Protein AF-0000000075854779 (afdb_homodimer)

Solvent-accessible surface area (backbone atoms only — not comparable to full-atom values): 38255 Å² total; per-residue (Å²): 133,78,77,71,63,80,52,50,68,35,68,36,58,84,38,52,42,78,74,41,84,72,46,73,57,97,59,25,36,33,28,36,27,34,30,64,77,59,71,46,63,29,23,34,42,30,49,36,86,87,68,53,49,60,60,48,54,48,51,42,52,49,51,38,55,72,46,57,48,91,28,27,49,49,69,59,33,38,30,40,60,80,89,76,53,60,45,28,40,30,24,62,53,48,76,43,40,19,49,42,55,44,21,60,75,62,70,26,40,62,52,66,36,42,38,32,43,44,52,25,37,50,27,38,33,51,28,44,29,46,77,71,74,43,70,48,77,50,57,40,46,75,31,30,28,14,31,84,81,64,48,45,22,42,48,72,58,36,67,63,63,60,55,56,69,74,52,68,67,82,66,76,77,58,65,83,44,92,64,53,73,69,30,56,41,44,63,68,73,42,89,85,53,72,90,53,70,48,44,44,35,18,8,44,19,50,36,50,51,26,46,69,59,35,48,68,63,63,71,94,58,49,63,71,57,48,62,58,38,36,62,74,65,56,68,71,77,82,73,81,80,57,99,49,90,55,48,69,61,50,51,52,49,26,54,43,21,54,47,77,52,55,89,71,32,63,55,47,60,59,49,29,56,56,29,44,55,46,25,62,76,28,50,85,42,27,50,55,34,47,37,51,51,51,52,53,54,51,54,46,53,66,57,48,72,70,60,80,80,76,78,77,79,70,83,73,73,66,87,70,86,70,77,72,83,78,78,74,83,80,89,85,70,88,72,84,75,93,126,134,78,78,70,64,80,54,49,68,35,69,36,58,84,37,51,42,79,74,39,83,72,47,76,56,97,58,26,36,33,29,36,27,34,30,63,78,59,71,46,63,30,23,34,42,30,49,36,86,87,69,51,50,61,60,49,53,47,50,42,52,48,50,37,56,73,47,57,48,92,29,28,49,48,69,59,34,39,30,37,60,80,90,77,51,60,46,29,40,30,24,62,53,48,76,42,40,18,50,42,57,45,22,59,74,61,72,27,39,64,51,64,36,43,37,31,43,44,52,23,38,51,27,37,33,51,25,46,29,46,74,72,74,44,71,49,76,49,57,40,44,75,31,31,27,13,30,85,80,63,50,45,23,42,48,73,60,36,66,62,64,60,54,56,71,74,52,68,67,82,66,76,77,56,65,82,45,92,61,54,74,70,30,55,41,43,62,67,73,42,89,86,54,72,90,54,71,48,45,44,35,18,7,44,19,50,36,49,51,27,45,69,58,35,48,70,63,62,72,92,59,50,64,73,57,47,64,59,37,35,63,74,62,58,70,72,77,83,72,80,81,57,99,49,89,57,49,68,61,49,51,53,50,26,54,42,22,53,46,77,53,55,89,72,30,63,54,44,58,58,50,28,54,56,28,44,55,46,24,63,76,27,48,83,43,28,50,56,35,48,36,52,51,51,52,52,54,51,53,47,54,66,57,48,70,72,60,81,82,78,77,77,76,67,82,73,73,65,87,69,89,62,81,70,83,79,76,72,81,81,84,80,76,83,78,82,82,86,127

InterPro domains:
  IPR000719 Protein kinase domain [PS50011] (16-279)
  IPR000719 Protein kinase domain [SM00220] (16-279)
  IPR001245 Serine-threonine/tyrosine-protein kinase, catalytic domain [PF07714] (20-272)
  IPR001245 Serine-threonine/tyrosine-protein kinase, catalytic domain [PR00109] (91-104)
  IPR001245 Serine-threonine/tyrosine-protein kinase, catalytic domain [PR00109] (128-146)
  IPR001245 Serine-threonine/tyrosine-protein kinase, catalytic domain [PR00109] (199-221)
  IPR001245 Serine-threonine/tyrosine-protein kinase, catalytic domain [PR00109] (246-268)
  IPR008271 Serine/threonine-protein kinase, active site [PS00108] (134-146)
  IPR011009 Protein kinase-like domain superfamily [SSF56112] (15-300)
  IPR017441 Protein kinase, ATP binding site [PS00107] (22-45)
  IPR051681 Serine/Threonine Kinases and Pseudokinases [PTHR44329] (16-281)

Foldseek 3Di:
DPPVPVLPQCLQVVFWADWDWDDAFPFFTKIWTAGRVVRDIKIKTFGDPPQDDLVLQVVQQVLQCLLPDPAAWAWRHFHDDPDDGGGITITHDAPQAWQLVLLVLVVKAFDQLLLLQQLLSVLVSLQSSVVSVAAQLQDARNQWGQHPLGHTHGHDRPSPVVNVVPCPPPPCCPCVVVLRLLLFALQVLDPPDDDDSLRRLSSSLQRSVCNHTSDRFPPPDGNVVSNVVRLVPDDGDDDPPDPDPLVVLSNVLSCLSRDRDSVSHDRSVVSNVSSVVSNVVSVVCSVVRSVVSSVSSVVVVVVCVVDDPPPPCPPCPPPDPPPDPPPPPPDDDPPDDPD/DPPVPVLPQCCQVVFWADWDWDDAFPFFTKIWTAGRVVRDIKIKTFGDPPQDDLVLQVVQQVLQCLLPDPAAWAWSHFHDDPDDGGGITITHDAPQAWQLVLLVLVVKAFPQLLLLQQLLSVLVSLQSSVVSVAAQLQDARNQWGQHPLGHTHGHDSPSPVVVVVPCPPPPCCPCCVVLRLLLFALQVLDPPDDDDSLRRLSSSLQRSVCNHTSDRFPPPDGNVRSNVVRLVPDDGDDDPPDPDPLVVLSNVLSCLSRDRDSVSHDRSVVSNVSSVVSNVVSVVCSVVRSVVSSVSSVVVVVVCVVDDPPPPCPPCPPPPPPDDPPVPDDDDPPDDDDD

Radius of gyration: 28.78 Å; Cα contacts (8 Å, |Δi|>4): 1034; chains: 2; bounding box: 97×85×92 Å

Structure (mmCIF, N/CA/C/O backbone):
data_AF-0000000075854779-model_v1
#
loop_
_entity.id
_entity.type
_entity.pdbx_description
1 polymer 'Receptor-interacting serine/threonine-protein kinase 3-like isoform X1'
#
loop_
_atom_site.group_PDB
_atom_site.id
_atom_site.type_symbol
_atom_site.label_atom_id
_atom_site.label_alt_id
_atom_site.label_comp_id
_atom_site.label_asym_id
_atom_site.label_entity_id
_atom_site.label_seq_id
_atom_site.pdbx_PDB_ins_code
_atom_site.Cartn_x
_atom_site.Cartn_y
_atom_site.Cartn_z
_atom_site.occupancy
_atom_site.B_iso_or_equiv
_atom_site.auth_seq_id
_atom_site.auth_comp_id
_atom_site.auth_asym_id
_atom_site.auth_atom_id
_atom_site.pdbx_PDB_model_num
ATOM 1 N N . MET A 1 1 ? 5.988 10.336 -31.109 1 18.17 1 MET A N 1
ATOM 2 C CA . MET A 1 1 ? 5.836 11.289 -30.016 1 18.17 1 MET A CA 1
ATOM 3 C C . MET A 1 1 ? 5.746 10.578 -28.672 1 18.17 1 MET A C 1
ATOM 5 O O . MET A 1 1 ? 4.82 9.797 -28.438 1 18.17 1 MET A O 1
ATOM 9 N N . ALA A 1 2 ? 6.906 10.211 -28.078 1 23.17 2 ALA A N 1
ATOM 10 C CA . ALA A 1 2 ? 7.27 9.367 -26.938 1 23.17 2 ALA A CA 1
ATOM 11 C C . ALA A 1 2 ? 6.488 9.766 -25.688 1 23.17 2 ALA A C 1
ATOM 13 O O . ALA A 1 2 ? 6.531 10.922 -25.266 1 23.17 2 ALA A O 1
ATOM 14 N N . LEU A 1 3 ? 5.32 9.375 -25.562 1 27.97 3 LEU A N 1
ATOM 15 C CA . LEU A 1 3 ? 4.566 9.586 -24.344 1 27.97 3 LEU A CA 1
ATOM 16 C C . LEU A 1 3 ? 5.488 9.523 -23.125 1 27.97 3 LEU A C 1
ATOM 18 O O . LEU A 1 3 ? 6.109 8.492 -22.859 1 27.97 3 LEU A O 1
ATOM 22 N N . THR A 1 4 ? 6.289 10.477 -22.891 1 30.39 4 THR A N 1
ATOM 23 C CA . THR A 1 4 ? 7.238 10.617 -21.797 1 30.39 4 THR A CA 1
ATOM 24 C C . THR A 1 4 ? 6.566 10.336 -20.453 1 30.39 4 THR A C 1
ATOM 26 O O . THR A 1 4 ? 5.715 11.102 -20.016 1 30.39 4 THR A O 1
ATOM 29 N N . SER A 1 5 ? 6.059 9.195 -20.266 1 37.09 5 SER A N 1
ATOM 30 C CA . SER A 1 5 ? 5.613 8.773 -18.938 1 37.09 5 SER A CA 1
ATOM 31 C C . SER A 1 5 ? 6.445 9.438 -17.844 1 37.09 5 SER A C 1
ATOM 33 O O . SER A 1 5 ? 7.676 9.445 -17.906 1 37.09 5 SER A O 1
ATOM 35 N N . ASN A 1 6 ? 5.953 10.531 -17.375 1 41.91 6 ASN A N 1
ATOM 36 C CA . ASN A 1 6 ? 6.551 11.344 -16.328 1 41.91 6 ASN A CA 1
ATOM 37 C C . ASN A 1 6 ? 7.281 10.484 -15.297 1 41.91 6 ASN A C 1
ATOM 39 O O . ASN A 1 6 ? 7.453 10.898 -14.148 1 41.91 6 ASN A O 1
ATOM 43 N N . LYS A 1 7 ? 7.297 9.242 -15.609 1 45.75 7 LYS A N 1
ATOM 44 C CA . LYS A 1 7 ? 8.07 8.414 -14.695 1 45.75 7 LYS A CA 1
ATOM 45 C C . LYS A 1 7 ? 9.492 8.945 -14.539 1 45.75 7 LYS A C 1
ATOM 47 O O . LYS A 1 7 ? 10.172 9.219 -15.531 1 45.75 7 LYS A O 1
ATOM 52 N N . THR A 1 8 ? 9.688 9.609 -13.477 1 47.09 8 THR A N 1
ATOM 53 C CA . THR A 1 8 ? 10.992 10.117 -13.055 1 47.09 8 THR A CA 1
ATOM 54 C C . THR A 1 8 ? 12.109 9.172 -13.484 1 47.09 8 THR A C 1
ATOM 56 O O . THR A 1 8 ? 12.094 7.988 -13.148 1 47.09 8 THR A O 1
ATOM 59 N N . GLU A 1 9 ? 12.547 9.336 -14.766 1 50.09 9 GLU A N 1
ATOM 60 C CA . GLU A 1 9 ? 13.82 8.734 -15.117 1 50.09 9 GLU A CA 1
ATOM 61 C C . GLU A 1 9 ? 14.828 8.859 -13.977 1 50.09 9 GLU A C 1
ATOM 63 O O . GLU A 1 9 ? 15.32 9.953 -13.695 1 50.09 9 GLU A O 1
ATOM 68 N N . LEU A 1 10 ? 14.484 8.227 -12.93 1 50.88 10 LEU A N 1
ATOM 69 C CA . LEU A 1 10 ? 15.539 8.234 -11.922 1 50.88 10 LEU A CA 1
ATOM 70 C C . LEU A 1 10 ? 16.891 7.922 -12.539 1 50.88 10 LEU A C 1
ATOM 72 O O . LEU A 1 10 ? 17.062 6.879 -13.18 1 50.88 10 LEU A O 1
ATOM 76 N N . SER A 1 11 ? 17.5 8.828 -13.25 1 50 11 SER A N 1
ATOM 77 C CA . SER A 1 11 ? 18.938 8.578 -13.305 1 50 11 SER A CA 1
ATOM 78 C C . SER A 1 11 ? 19.5 8.258 -11.922 1 50 11 SER A C 1
ATOM 80 O O . SER A 1 11 ? 19.844 9.156 -11.164 1 50 11 SER A O 1
ATOM 82 N N . ALA A 1 12 ? 18.875 7.305 -11.227 1 52 12 ALA A N 1
ATOM 83 C CA . ALA A 1 12 ? 18.984 6.863 -9.836 1 52 12 ALA A CA 1
ATOM 84 C C . ALA A 1 12 ? 20.438 6.668 -9.43 1 52 12 ALA A C 1
ATOM 86 O O . ALA A 1 12 ? 20.766 6.629 -8.242 1 52 12 ALA A O 1
ATOM 87 N N . ASP A 1 13 ? 21.391 6.645 -10.438 1 56.47 13 ASP A N 1
ATOM 88 C CA . ASP A 1 13 ? 22.703 6.215 -9.945 1 56.47 13 ASP A CA 1
ATOM 89 C C . ASP A 1 13 ? 23.203 7.145 -8.852 1 56.47 13 ASP A C 1
ATOM 91 O O . ASP A 1 13 ? 23.766 6.684 -7.848 1 56.47 13 ASP A O 1
ATOM 95 N N . ASP A 1 14 ? 22.812 8.281 -9.117 1 65.94 14 ASP A N 1
ATOM 96 C CA . ASP A 1 14 ? 23.531 9.211 -8.242 1 65.94 14 ASP A CA 1
ATOM 97 C C . ASP A 1 14 ? 22.859 9.297 -6.871 1 65.94 14 ASP A C 1
ATOM 99 O O . ASP A 1 14 ? 23.469 9.766 -5.91 1 65.94 14 ASP A O 1
ATOM 103 N N . PHE A 1 15 ? 21.766 8.539 -6.77 1 84.12 15 PHE A N 1
ATOM 104 C CA . PHE A 1 15 ? 21.141 8.797 -5.48 1 84.12 15 PHE A CA 1
ATOM 105 C C . PHE A 1 15 ? 20.906 7.492 -4.723 1 84.12 15 PHE A C 1
ATOM 107 O O . PHE A 1 15 ? 20.25 7.488 -3.68 1 84.12 15 PHE A O 1
ATOM 114 N N . LEU A 1 16 ? 21.5 6.48 -5.316 1 88.25 16 LEU A N 1
ATOM 115 C CA . LEU A 1 16 ? 21.312 5.195 -4.645 1 88.25 16 LEU A CA 1
ATOM 116 C C . LEU A 1 16 ? 22.547 4.812 -3.85 1 88.25 16 LEU A C 1
ATOM 118 O O . LEU A 1 16 ? 23.672 5.008 -4.316 1 88.25 16 LEU A O 1
ATOM 122 N N . GLU A 1 17 ? 22.344 4.34 -2.668 1 91 17 GLU A N 1
ATOM 123 C CA . GLU A 1 17 ? 23.438 3.893 -1.811 1 91 17 GLU A CA 1
ATOM 124 C C . GLU A 1 17 ? 23.047 2.643 -1.025 1 91 17 GLU A C 1
ATOM 126 O O . GLU A 1 17 ? 21.906 2.178 -1.112 1 91 17 GLU A O 1
ATOM 131 N N . LYS A 1 18 ? 24.078 1.95 -0.397 1 91.25 18 LYS A N 1
ATOM 132 C CA . LYS A 1 18 ? 23.891 0.8 0.482 1 91.25 18 LYS A CA 1
ATOM 133 C C . LYS A 1 18 ? 23.188 -0.346 -0.25 1 91.25 18 LYS A C 1
ATOM 135 O O . LYS A 1 18 ? 22.188 -0.875 0.225 1 91.25 18 LYS A O 1
ATOM 140 N N . TRP A 1 19 ? 23.797 -0.753 -1.218 1 91 19 TRP A N 1
ATOM 141 C CA . TRP A 1 19 ? 23.25 -1.82 -2.043 1 91 19 TRP A CA 1
ATOM 142 C C . TRP A 1 19 ? 23.406 -3.174 -1.358 1 91 19 TRP A C 1
ATOM 144 O O . TRP A 1 19 ? 24.453 -3.475 -0.791 1 91 19 TRP A O 1
ATOM 154 N N . ASP A 1 20 ? 22.312 -3.941 -1.354 1 94.12 20 ASP A N 1
ATOM 155 C CA . ASP A 1 20 ? 22.312 -5.312 -0.851 1 94.12 20 ASP A CA 1
ATOM 156 C C . ASP A 1 20 ? 21.656 -6.262 -1.847 1 94.12 20 ASP A C 1
ATOM 158 O O . ASP A 1 20 ? 20.547 -5.992 -2.338 1 94.12 20 ASP A O 1
ATOM 162 N N . LEU A 1 21 ? 22.312 -7.352 -2.137 1 91.88 21 LEU A N 1
ATOM 163 C CA . LEU A 1 21 ? 21.75 -8.344 -3.049 1 91.88 21 LEU A CA 1
ATOM 164 C C . LEU A 1 21 ? 20.625 -9.125 -2.373 1 91.88 21 LEU A C 1
ATOM 166 O O . LEU A 1 21 ? 20.828 -9.711 -1.305 1 91.88 21 LEU A O 1
ATOM 170 N N . LEU A 1 22 ? 19.453 -9.07 -2.922 1 89.88 22 LEU A N 1
ATOM 171 C CA . LEU A 1 22 ? 18.312 -9.789 -2.377 1 89.88 22 LEU A CA 1
ATOM 172 C C . LEU A 1 22 ? 18.203 -11.18 -2.984 1 89.88 22 LEU A C 1
ATOM 174 O O . LEU A 1 22 ? 17.812 -12.133 -2.301 1 89.88 22 LEU A O 1
ATOM 178 N N . GLY A 1 23 ? 18.391 -11.258 -4.242 1 84.12 23 GLY A N 1
ATOM 179 C CA . GLY A 1 23 ? 18.297 -12.539 -4.922 1 84.12 23 GLY A CA 1
ATOM 180 C C . GLY A 1 23 ? 18.703 -12.469 -6.383 1 84.12 23 GLY A C 1
ATOM 181 O O . GLY A 1 23 ? 18.906 -11.375 -6.926 1 84.12 23 GLY A O 1
ATOM 182 N N . SER A 1 24 ? 18.938 -13.648 -6.871 1 78.88 24 SER A N 1
ATOM 183 C CA . SER A 1 24 ? 19.328 -13.789 -8.273 1 78.88 24 SER A CA 1
ATOM 184 C C . SER A 1 24 ? 18.5 -14.875 -8.961 1 78.88 24 SER A C 1
ATOM 186 O O . SER A 1 24 ? 18.141 -15.875 -8.344 1 78.88 24 SER A O 1
ATOM 188 N N . GLY A 1 25 ? 18.062 -14.516 -10.102 1 68.19 25 GLY A N 1
ATOM 189 C CA . GLY A 1 25 ? 17.391 -15.523 -10.906 1 68.19 25 GLY A CA 1
ATOM 190 C C . GLY A 1 25 ? 17.875 -15.578 -12.336 1 68.19 25 GLY A C 1
ATOM 191 O O . GLY A 1 25 ? 18.922 -15.016 -12.664 1 68.19 25 GLY A O 1
ATOM 192 N N . GLY A 1 26 ? 17.188 -16.328 -13.148 1 63.19 26 GLY A N 1
ATOM 193 C CA . GLY A 1 26 ? 17.578 -16.531 -14.539 1 63.19 26 GLY A CA 1
ATOM 194 C C . GLY A 1 26 ? 17.656 -15.242 -15.328 1 63.19 26 GLY A C 1
ATOM 195 O O . GLY A 1 26 ? 18.469 -15.133 -16.25 1 63.19 26 GLY A O 1
ATOM 196 N N . PHE A 1 27 ? 16.922 -14.266 -14.891 1 67.94 27 PHE A N 1
ATOM 197 C CA . PHE A 1 27 ? 16.828 -13.07 -15.719 1 67.94 27 PHE A CA 1
ATOM 198 C C . PHE A 1 27 ? 17.734 -11.961 -15.164 1 67.94 27 PHE A C 1
ATOM 200 O O . PHE A 1 27 ? 18.094 -11.039 -15.891 1 67.94 27 PHE A O 1
ATOM 207 N N . GLY A 1 28 ? 17.922 -12.062 -13.906 1 77.75 28 GLY A N 1
ATOM 208 C CA . GLY A 1 28 ? 18.734 -11.008 -13.328 1 77.75 28 GLY A CA 1
ATOM 209 C C . GLY A 1 28 ? 18.781 -11.062 -11.812 1 77.75 28 GLY A C 1
ATOM 210 O O . GLY A 1 28 ? 18.547 -12.109 -11.211 1 77.75 28 GLY A O 1
ATOM 211 N N . CYS A 1 29 ? 19.297 -9.938 -11.391 1 86.06 29 CYS A N 1
ATOM 212 C CA . CYS A 1 29 ? 19.469 -9.812 -9.945 1 86.06 29 CYS A CA 1
ATOM 213 C C . CYS A 1 29 ? 18.578 -8.695 -9.398 1 86.06 29 CYS A C 1
ATOM 215 O O . CYS A 1 29 ? 18.297 -7.719 -10.094 1 86.06 29 CYS A O 1
ATOM 217 N N . VAL A 1 30 ? 18.141 -8.938 -8.234 1 90.81 30 VAL A N 1
ATOM 218 C CA . VAL A 1 30 ? 17.391 -7.898 -7.543 1 90.81 30 VAL A CA 1
ATOM 219 C C . VAL A 1 30 ? 18.172 -7.387 -6.34 1 90.81 30 VAL A C 1
ATOM 221 O O . VAL A 1 30 ? 18.703 -8.18 -5.551 1 90.81 30 VAL A O 1
ATOM 224 N N . TYR A 1 31 ? 18.281 -6.066 -6.242 1 92.94 31 TYR A N 1
ATOM 225 C CA . TYR A 1 31 ? 19.016 -5.41 -5.16 1 92.94 31 TYR A CA 1
ATOM 226 C C . TYR A 1 31 ? 18.078 -4.547 -4.324 1 92.94 31 TYR A C 1
ATOM 228 O O . TYR A 1 31 ? 17.109 -3.988 -4.84 1 92.94 31 TYR A O 1
ATOM 236 N N . LYS A 1 32 ? 18.375 -4.5 -3.076 1 96.06 32 LYS A N 1
ATOM 237 C CA . LYS A 1 32 ? 17.859 -3.432 -2.225 1 96.06 32 LYS A CA 1
ATOM 238 C C . LYS A 1 32 ? 18.828 -2.248 -2.186 1 96.06 32 LYS A C 1
ATOM 240 O O . LYS A 1 32 ? 20.031 -2.432 -2.082 1 96.06 32 LYS A O 1
ATOM 245 N N . ALA A 1 33 ? 18.344 -1.078 -2.344 1 94.44 33 ALA A N 1
ATOM 246 C CA . ALA A 1 33 ? 19.172 0.119 -2.238 1 94.44 33 ALA A CA 1
ATOM 247 C C . ALA A 1 33 ? 18.422 1.254 -1.556 1 94.44 33 ALA A C 1
ATOM 249 O O . ALA A 1 33 ? 17.188 1.306 -1.607 1 94.44 33 ALA A O 1
ATOM 250 N N . ARG A 1 34 ? 19.188 2.104 -0.904 1 94.44 34 ARG A N 1
ATOM 251 C CA . ARG A 1 34 ? 18.625 3.305 -0.291 1 94.44 34 ARG A CA 1
ATOM 252 C C . ARG A 1 34 ? 18.609 4.469 -1.278 1 94.44 34 ARG A C 1
ATOM 254 O O . ARG A 1 34 ? 19.641 4.785 -1.883 1 94.44 34 ARG A O 1
ATOM 261 N N . HIS A 1 35 ? 17.453 4.992 -1.507 1 91.75 35 HIS A N 1
ATOM 262 C CA . HIS A 1 35 ? 17.391 6.234 -2.271 1 91.75 35 HIS A CA 1
ATOM 263 C C . HIS A 1 35 ? 17.641 7.441 -1.375 1 91.75 35 HIS A C 1
ATOM 265 O O . HIS A 1 35 ? 16.766 7.844 -0.608 1 91.75 35 HIS A O 1
ATOM 271 N N . LYS A 1 36 ? 18.641 8.109 -1.54 1 91.31 36 LYS A N 1
ATOM 272 C CA . LYS A 1 36 ? 19.109 9.148 -0.622 1 91.31 36 LYS A CA 1
ATOM 273 C C . LYS A 1 36 ? 18.125 10.32 -0.573 1 91.31 36 LYS A C 1
ATOM 275 O O . LYS A 1 36 ? 17.875 10.875 0.496 1 91.31 36 LYS A O 1
ATOM 280 N N . LEU A 1 37 ? 17.609 10.664 -1.642 1 90.5 37 LEU A N 1
ATOM 281 C CA . LEU A 1 37 ? 16.719 11.82 -1.688 1 90.5 37 LEU A CA 1
ATOM 282 C C . LEU A 1 37 ? 15.328 11.461 -1.174 1 90.5 37 LEU A C 1
ATOM 284 O O . LEU A 1 37 ? 14.711 12.234 -0.439 1 90.5 37 LEU A O 1
ATOM 288 N N . TRP A 1 38 ? 14.891 10.258 -1.529 1 90.25 38 TRP A N 1
ATOM 289 C CA . TRP A 1 38 ? 13.547 9.852 -1.128 1 90.25 38 TRP A CA 1
ATOM 290 C C . TRP A 1 38 ? 13.531 9.391 0.325 1 90.25 38 TRP A C 1
ATOM 292 O O . TRP A 1 38 ? 12.469 9.344 0.955 1 90.25 38 TRP A O 1
ATOM 302 N N . SER A 1 39 ? 14.609 8.961 0.846 1 92.44 39 SER A N 1
ATOM 303 C CA . SER A 1 39 ? 14.805 8.578 2.242 1 92.44 39 SER A CA 1
ATOM 304 C C . SER A 1 39 ? 14.125 7.25 2.553 1 92.44 39 SER A C 1
ATOM 306 O O . SER A 1 39 ? 13.68 7.023 3.678 1 92.44 39 SER A O 1
ATOM 308 N N . PHE A 1 40 ? 13.945 6.457 1.533 1 91.75 40 PHE A N 1
ATOM 309 C CA . PHE A 1 40 ? 13.461 5.105 1.787 1 91.75 40 PHE A CA 1
ATOM 310 C C . PHE A 1 40 ? 14.109 4.109 0.831 1 91.75 40 PHE A C 1
ATOM 312 O O . PHE A 1 40 ? 14.742 4.504 -0.149 1 91.75 40 PHE A O 1
ATOM 319 N N . ASP A 1 41 ? 13.992 2.887 1.148 1 93.69 41 ASP A N 1
ATOM 320 C CA . ASP A 1 41 ? 14.617 1.812 0.384 1 93.69 41 ASP A CA 1
ATOM 321 C C . ASP A 1 41 ? 13.797 1.476 -0.86 1 93.69 41 ASP A C 1
ATOM 323 O O . ASP A 1 41 ? 12.562 1.563 -0.844 1 93.69 41 ASP A O 1
ATOM 327 N N . VAL A 1 42 ? 14.477 1.104 -1.894 1 94 42 VAL A N 1
ATOM 328 C CA . VAL A 1 42 ? 13.875 0.648 -3.141 1 94 42 VAL A CA 1
ATOM 329 C C . VAL A 1 42 ? 14.492 -0.685 -3.557 1 94 42 VAL A C 1
ATOM 331 O O . VAL A 1 42 ? 15.523 -1.096 -3.014 1 94 42 VAL A O 1
ATOM 334 N N . ALA A 1 43 ? 13.805 -1.406 -4.406 1 94.31 43 ALA A N 1
ATOM 335 C CA . ALA A 1 43 ? 14.336 -2.605 -5.047 1 94.31 43 ALA A CA 1
ATOM 336 C C . ALA A 1 43 ? 14.727 -2.326 -6.496 1 94.31 43 ALA A C 1
ATOM 338 O O . ALA A 1 43 ? 14.008 -1.623 -7.211 1 94.31 43 ALA A O 1
ATOM 339 N N . ILE A 1 44 ? 15.828 -2.873 -6.906 1 91.38 44 ILE A N 1
ATOM 340 C CA . ILE A 1 44 ? 16.297 -2.701 -8.273 1 91.38 44 ILE A CA 1
ATOM 341 C C . ILE A 1 44 ? 16.484 -4.066 -8.93 1 91.38 44 ILE A C 1
ATOM 343 O O . ILE A 1 44 ? 17.297 -4.879 -8.477 1 91.38 44 ILE A O 1
ATOM 347 N N . LYS A 1 45 ? 15.711 -4.32 -9.875 1 88.44 45 LYS A N 1
ATOM 348 C CA . LYS A 1 45 ? 15.898 -5.496 -10.719 1 88.44 45 LYS A CA 1
ATOM 349 C C . LYS A 1 45 ? 16.828 -5.191 -11.891 1 88.44 45 LYS A C 1
ATOM 351 O O . LYS A 1 45 ? 16.5 -4.367 -12.75 1 88.44 45 LYS A O 1
ATOM 356 N N . ARG A 1 46 ? 17.891 -5.816 -11.852 1 84.31 46 ARG A N 1
ATOM 357 C CA . ARG A 1 46 ? 18.891 -5.633 -12.898 1 84.31 46 ARG A CA 1
ATOM 358 C C . ARG A 1 46 ? 18.984 -6.875 -13.781 1 84.31 46 ARG A C 1
ATOM 360 O O . ARG A 1 46 ? 19.078 -7.996 -13.273 1 84.31 46 ARG A O 1
ATOM 367 N N . LEU A 1 47 ? 18.984 -6.625 -15.031 1 77.06 47 LEU A N 1
ATOM 368 C CA . LEU A 1 47 ? 19.062 -7.75 -15.953 1 77.06 47 LEU A CA 1
ATOM 369 C C . LEU A 1 47 ? 20.516 -8.172 -16.172 1 77.06 47 LEU A C 1
ATOM 371 O O . LEU A 1 47 ? 21.422 -7.332 -16.141 1 77.06 47 LEU A O 1
ATOM 375 N N . HIS A 1 48 ? 20.609 -9.484 -16.328 1 73.5 48 HIS A N 1
ATOM 376 C CA . HIS A 1 48 ? 21.922 -9.977 -16.719 1 73.5 48 HIS A CA 1
ATOM 377 C C . HIS A 1 48 ? 22.328 -9.445 -18.094 1 73.5 48 HIS A C 1
ATOM 379 O O . HIS A 1 48 ? 21.469 -9.164 -18.938 1 73.5 48 HIS A O 1
ATOM 385 N N . ASP A 1 49 ? 23.625 -9.375 -18.141 1 63.19 49 ASP A N 1
ATOM 386 C CA . ASP A 1 49 ? 24.125 -8.961 -19.453 1 63.19 49 ASP A CA 1
ATOM 387 C C . ASP A 1 49 ? 23.734 -9.961 -20.531 1 63.19 49 ASP A C 1
ATOM 389 O O . ASP A 1 49 ? 23.828 -11.172 -20.328 1 63.19 49 ASP A O 1
ATOM 393 N N . GLY A 1 50 ? 23.25 -9.578 -21.672 1 58.44 50 GLY A N 1
ATOM 394 C CA . GLY A 1 50 ? 22.938 -10.445 -22.797 1 58.44 50 GLY A CA 1
ATOM 395 C C . GLY A 1 50 ? 21.516 -10.984 -22.766 1 58.44 50 GLY A C 1
ATOM 396 O O . GLY A 1 50 ? 21.047 -11.578 -23.734 1 58.44 50 GLY A O 1
ATOM 397 N N . VAL A 1 51 ? 21.047 -11.289 -21.641 1 53.53 51 VAL A N 1
ATOM 398 C CA . VAL A 1 51 ? 19.75 -11.938 -21.578 1 53.53 51 VAL A CA 1
ATOM 399 C C . VAL A 1 51 ? 18.656 -10.945 -22 1 53.53 51 VAL A C 1
ATOM 401 O O . VAL A 1 51 ? 17.797 -11.281 -22.812 1 53.53 51 VAL A O 1
ATOM 404 N N . GLY A 1 52 ? 18.391 -10.008 -21.297 1 56.41 52 GLY A N 1
ATOM 405 C CA . GLY A 1 52 ? 17.234 -9.164 -21.484 1 56.41 52 GLY A CA 1
ATOM 406 C C . GLY A 1 52 ? 17.578 -7.812 -22.094 1 56.41 52 GLY A C 1
ATOM 407 O O . GLY A 1 52 ? 18.672 -7.297 -21.891 1 56.41 52 GLY A O 1
ATOM 408 N N . THR A 1 53 ? 16.891 -7.695 -23.266 1 61.38 53 THR A N 1
ATOM 409 C CA . THR A 1 53 ? 17.016 -6.438 -23.984 1 61.38 53 THR A CA 1
ATOM 410 C C . THR A 1 53 ? 16.359 -5.301 -23.219 1 61.38 53 THR A C 1
ATOM 412 O O . THR A 1 53 ? 15.547 -5.543 -22.328 1 61.38 53 THR A O 1
ATOM 415 N N . GLU A 1 54 ? 17 -4.285 -23.281 1 70.06 54 GLU A N 1
ATOM 416 C CA . GLU A 1 54 ? 16.359 -3.047 -22.844 1 70.06 54 GLU A CA 1
ATOM 417 C C . GLU A 1 54 ? 14.859 -3.068 -23.141 1 70.06 54 GLU A C 1
ATOM 419 O O . GLU A 1 54 ? 14.055 -2.549 -22.375 1 70.06 54 GLU A O 1
ATOM 424 N N . LYS A 1 55 ? 14.617 -3.836 -24.094 1 73.19 55 LYS A N 1
ATOM 425 C CA . LYS A 1 55 ? 13.219 -3.9 -24.516 1 73.19 55 LYS A CA 1
ATOM 426 C C . LYS A 1 55 ? 12.383 -4.703 -23.531 1 73.19 55 LYS A C 1
ATOM 428 O O . LYS A 1 55 ? 11.273 -4.305 -23.188 1 73.19 55 LYS A O 1
ATOM 433 N N . ALA A 1 56 ? 12.977 -5.781 -23.078 1 72.81 56 ALA A N 1
ATOM 434 C CA . ALA A 1 56 ? 12.242 -6.629 -22.141 1 72.81 56 ALA A CA 1
ATOM 435 C C . ALA A 1 56 ? 12 -5.902 -20.812 1 72.81 56 ALA A C 1
ATOM 437 O O . ALA A 1 56 ? 10.93 -6.023 -20.219 1 72.81 56 ALA A O 1
ATOM 438 N N . LEU A 1 57 ? 12.969 -5.195 -20.484 1 75.88 57 LEU A N 1
ATOM 439 C CA . LEU A 1 57 ? 12.852 -4.406 -19.25 1 75.88 57 LEU A CA 1
ATOM 440 C C . LEU A 1 57 ? 11.758 -3.352 -19.391 1 75.88 57 LEU A C 1
ATOM 442 O O . LEU A 1 57 ? 10.977 -3.146 -18.469 1 75.88 57 LEU A O 1
ATOM 446 N N . TYR A 1 58 ? 11.727 -2.766 -20.484 1 77.12 58 TYR A N 1
ATOM 447 C CA . TYR A 1 58 ? 10.734 -1.728 -20.75 1 77.12 58 TYR A CA 1
ATOM 448 C C . TYR A 1 58 ? 9.328 -2.311 -20.781 1 77.12 58 TYR A C 1
ATOM 450 O O . TYR A 1 58 ? 8.391 -1.713 -20.234 1 77.12 58 TYR A O 1
ATOM 458 N N . GLU A 1 59 ? 9.242 -3.402 -21.359 1 79.06 59 GLU A N 1
ATOM 459 C CA . GLU A 1 59 ? 7.934 -4.043 -21.453 1 79.06 59 GLU A CA 1
ATOM 460 C C . GLU A 1 59 ? 7.426 -4.441 -20.062 1 79.06 59 GLU A C 1
ATOM 462 O O . GLU A 1 59 ? 6.25 -4.234 -19.75 1 79.06 59 GLU A O 1
ATOM 467 N N . GLU A 1 60 ? 8.344 -5 -19.281 1 79.56 60 GLU A N 1
ATOM 468 C CA . GLU A 1 60 ? 7.984 -5.363 -17.922 1 79.56 60 GLU A CA 1
ATOM 469 C C . GLU A 1 60 ? 7.523 -4.145 -17.125 1 79.56 60 GLU A C 1
ATOM 471 O O . GLU A 1 60 ? 6.469 -4.172 -16.484 1 79.56 60 GLU A O 1
ATOM 476 N N . ALA A 1 61 ? 8.297 -3.115 -17.203 1 80.44 61 ALA A N 1
ATOM 477 C CA . ALA A 1 61 ? 7.98 -1.885 -16.484 1 80.44 61 ALA A CA 1
ATOM 478 C C . ALA A 1 61 ? 6.66 -1.292 -16.969 1 80.44 61 ALA A C 1
ATOM 480 O O . ALA A 1 61 ? 5.859 -0.81 -16.172 1 80.44 61 ALA A O 1
ATOM 481 N N . SER A 1 62 ? 6.496 -1.351 -18.219 1 82.19 62 SER A N 1
ATOM 482 C CA . SER A 1 62 ? 5.277 -0.811 -18.812 1 82.19 62 SER A CA 1
ATOM 483 C C . SER A 1 62 ? 4.047 -1.58 -18.344 1 82.19 62 SER A C 1
ATOM 485 O O . SER A 1 62 ? 3.031 -0.979 -17.984 1 82.19 62 SER A O 1
ATOM 487 N N . HIS A 1 63 ? 4.172 -2.898 -18.328 1 82.81 63 HIS A N 1
ATOM 488 C CA . HIS A 1 63 ? 3.074 -3.734 -17.859 1 82.81 63 HIS A CA 1
ATOM 489 C C . HIS A 1 63 ? 2.756 -3.447 -16.391 1 82.81 63 HIS A C 1
ATOM 491 O O . HIS A 1 63 ? 1.585 -3.344 -16.016 1 82.81 63 HIS A O 1
ATOM 497 N N . MET A 1 64 ? 3.74 -3.316 -15.648 1 82.94 64 MET A N 1
ATOM 498 C CA . MET A 1 64 ? 3.557 -3.039 -14.227 1 82.94 64 MET A CA 1
ATOM 499 C C . MET A 1 64 ? 2.908 -1.675 -14.016 1 82.94 64 MET A C 1
ATOM 501 O O . MET A 1 64 ? 2.047 -1.518 -13.148 1 82.94 64 MET A O 1
ATOM 505 N N . ASP A 1 65 ? 3.32 -0.763 -14.789 1 81.06 65 ASP A N 1
ATOM 506 C CA . ASP A 1 65 ? 2.75 0.577 -14.688 1 81.06 65 ASP A CA 1
ATOM 507 C C . ASP A 1 65 ? 1.28 0.579 -15.109 1 81.06 65 ASP A C 1
ATOM 509 O O . ASP A 1 65 ? 0.45 1.23 -14.469 1 81.06 65 ASP A O 1
ATOM 513 N N . GLU A 1 66 ? 1.028 -0.139 -16.125 1 82.19 66 GLU A N 1
ATOM 514 C CA . GLU A 1 66 ? -0.345 -0.239 -16.609 1 82.19 66 GLU A CA 1
ATOM 515 C C . GLU A 1 66 ? -1.245 -0.921 -15.578 1 82.19 66 GLU A C 1
ATOM 517 O O . GLU A 1 66 ? -2.422 -0.578 -15.453 1 82.19 66 GLU A O 1
ATOM 522 N N . ALA A 1 67 ? -0.626 -1.826 -14.898 1 82.62 67 ALA A N 1
ATOM 523 C CA . ALA A 1 67 ? -1.381 -2.604 -13.922 1 82.62 67 ALA A CA 1
ATOM 524 C C . ALA A 1 67 ? -1.234 -2.012 -12.523 1 82.62 67 ALA A C 1
ATOM 526 O O . ALA A 1 67 ? -1.481 -2.693 -11.523 1 82.62 67 ALA A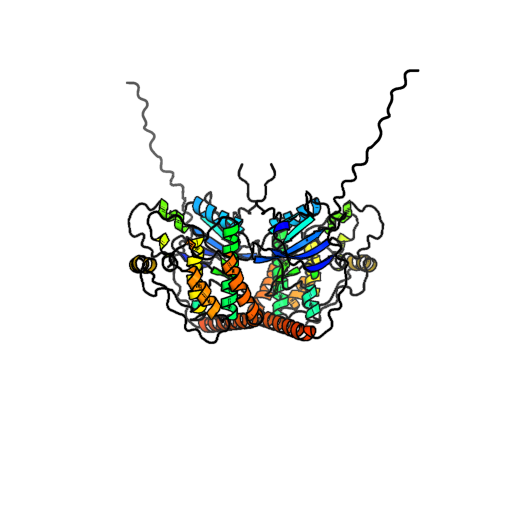 O 1
ATOM 527 N N . SER A 1 68 ? -0.812 -0.859 -12.516 1 82.81 68 SER A N 1
ATOM 528 C CA . SER A 1 68 ? -0.558 -0.244 -11.211 1 82.81 68 SER A CA 1
ATOM 529 C C . SER A 1 68 ? -1.792 -0.31 -10.32 1 82.81 68 SER A C 1
ATOM 531 O O . SER A 1 68 ? -2.875 0.126 -10.719 1 82.81 68 SER A O 1
ATOM 533 N N . SER A 1 69 ? -1.676 -0.855 -9.172 1 86.44 69 SER A N 1
ATOM 534 C CA . SER A 1 69 ? -2.715 -1.021 -8.156 1 86.44 69 SER A CA 1
ATOM 535 C C . SER A 1 69 ? -2.115 -1.358 -6.797 1 86.44 69 SER A C 1
ATOM 537 O O . SER A 1 69 ? -0.893 -1.441 -6.656 1 86.44 69 SER A O 1
ATOM 539 N N . GLU A 1 70 ? -3.029 -1.487 -5.914 1 89.56 70 GLU A N 1
ATOM 540 C CA . GLU A 1 70 ? -2.617 -1.849 -4.559 1 89.56 70 GLU A CA 1
ATOM 541 C C . GLU A 1 70 ? -2.068 -3.271 -4.512 1 89.56 70 GLU A C 1
ATOM 543 O O . GLU A 1 70 ? -1.41 -3.656 -3.543 1 89.56 70 GLU A O 1
ATOM 548 N N . PHE A 1 71 ? -2.244 -4.02 -5.551 1 92.62 71 PHE A N 1
ATOM 549 C CA . PHE A 1 71 ? -1.934 -5.441 -5.48 1 92.62 71 PHE A CA 1
ATOM 550 C C . PHE A 1 71 ? -0.787 -5.793 -6.422 1 92.62 71 PHE A C 1
ATOM 552 O O . PHE A 1 71 ? -0.448 -6.965 -6.586 1 92.62 71 PHE A O 1
ATOM 559 N N . VAL A 1 72 ? -0.236 -4.824 -7.039 1 92.31 72 VAL A N 1
ATOM 560 C CA . VAL A 1 72 ? 0.923 -4.98 -7.91 1 92.31 72 VAL A CA 1
ATOM 561 C C . VAL A 1 72 ? 2.064 -4.094 -7.418 1 92.31 72 VAL A C 1
ATOM 563 O O . VAL A 1 72 ? 1.844 -2.939 -7.043 1 92.31 72 VAL A O 1
ATOM 566 N N . VAL A 1 73 ? 3.217 -4.617 -7.445 1 94.31 73 VAL A N 1
ATOM 567 C CA . VAL A 1 73 ? 4.383 -3.869 -6.988 1 94.31 73 VAL A CA 1
ATOM 568 C C . VAL A 1 73 ? 4.551 -2.607 -7.832 1 94.31 73 VAL A C 1
ATOM 570 O O . VAL A 1 73 ? 4.422 -2.648 -9.055 1 94.31 73 VAL A O 1
ATOM 573 N N . ARG A 1 74 ? 4.855 -1.549 -7.172 1 90.75 74 ARG A N 1
ATOM 574 C CA . ARG A 1 74 ? 4.953 -0.249 -7.828 1 90.75 74 ARG A CA 1
ATOM 575 C C . ARG A 1 74 ? 6.316 -0.071 -8.492 1 90.75 74 ARG A C 1
ATOM 577 O O . ARG A 1 74 ? 7.348 -0.418 -7.914 1 90.75 74 ARG A O 1
ATOM 584 N N . VAL A 1 75 ? 6.266 0.473 -9.688 1 88.62 75 VAL A N 1
ATOM 585 C CA . VAL A 1 75 ? 7.488 0.854 -10.391 1 88.62 75 VAL A CA 1
ATOM 586 C C . VAL A 1 75 ? 7.73 2.354 -10.227 1 88.62 75 VAL A C 1
ATOM 588 O O . VAL A 1 75 ? 6.82 3.162 -10.43 1 88.62 75 VAL A O 1
ATOM 591 N N . TYR A 1 76 ? 8.883 2.721 -9.828 1 86.81 76 TYR A N 1
ATOM 592 C CA . TYR A 1 76 ? 9.211 4.129 -9.656 1 86.81 76 TYR A CA 1
ATOM 593 C C . TYR A 1 76 ? 9.945 4.668 -10.875 1 86.81 76 TYR A C 1
ATOM 595 O O . TYR A 1 76 ? 9.945 5.875 -11.133 1 86.81 76 TYR A O 1
ATOM 603 N N . GLY A 1 77 ? 10.648 3.744 -11.617 1 83.5 77 GLY A N 1
ATOM 604 C CA . GLY A 1 77 ? 11.391 4.176 -12.789 1 83.5 77 GLY A CA 1
ATOM 605 C C . GLY A 1 77 ? 12.469 3.197 -13.203 1 83.5 77 GLY A C 1
ATOM 606 O O . GLY A 1 77 ? 12.328 1.989 -13 1 83.5 77 GLY A O 1
ATOM 607 N N . PHE A 1 78 ? 13.477 3.729 -13.945 1 83.81 78 PHE A N 1
ATOM 608 C CA . PHE A 1 78 ? 14.547 2.896 -14.477 1 83.81 78 PHE A CA 1
ATOM 609 C C . PHE A 1 78 ? 15.891 3.285 -13.859 1 83.81 78 PHE A C 1
ATOM 611 O O . PHE A 1 78 ? 16.094 4.438 -13.469 1 83.81 78 PHE A O 1
ATOM 618 N N . PHE A 1 79 ? 16.641 2.26 -13.758 1 83.06 79 PHE A N 1
ATOM 619 C CA . PHE A 1 79 ? 18.016 2.436 -13.344 1 83.06 79 PHE A CA 1
ATOM 620 C C . PHE A 1 79 ? 18.953 2.426 -14.547 1 83.06 79 PHE A C 1
ATOM 622 O O . PHE A 1 79 ? 18.875 1.532 -15.391 1 83.06 79 PHE A O 1
ATOM 629 N N . LYS A 1 80 ? 19.781 3.502 -14.625 1 78.12 80 LYS A N 1
ATOM 630 C CA . LYS A 1 80 ? 20.766 3.605 -15.703 1 78.12 80 LYS A CA 1
ATOM 631 C C . LYS A 1 80 ? 22.188 3.471 -15.164 1 78.12 80 LYS A C 1
ATOM 633 O O . LYS A 1 80 ? 22.516 4.02 -14.109 1 78.12 80 LYS A O 1
ATOM 638 N N . GLU A 1 81 ? 22.875 2.564 -15.734 1 69.5 81 GLU A N 1
ATOM 639 C CA . GLU A 1 81 ? 24.281 2.438 -15.375 1 69.5 81 GLU A CA 1
ATOM 640 C C . GLU A 1 81 ? 25.172 3.154 -16.375 1 69.5 81 GLU A C 1
ATOM 642 O O . GLU A 1 81 ? 25.234 2.77 -17.547 1 69.5 81 GLU A O 1
ATOM 647 N N . GLY A 1 82 ? 26 4.051 -15.867 1 62.75 82 GLY A N 1
ATOM 648 C CA . GLY A 1 82 ? 26.891 4.812 -16.734 1 62.75 82 GLY A CA 1
ATOM 649 C C . GLY A 1 82 ? 26.172 5.516 -17.859 1 62.75 82 GLY A C 1
ATOM 650 O O . GLY A 1 82 ? 25.094 6.102 -17.656 1 62.75 82 GLY A O 1
ATOM 651 N N . ASN A 1 83 ? 26.938 5.797 -18.969 1 54.84 83 ASN A N 1
ATOM 652 C CA . ASN A 1 83 ? 26.531 6.668 -20.062 1 54.84 83 ASN A CA 1
ATOM 653 C C . ASN A 1 83 ? 25.281 6.156 -20.766 1 54.84 83 ASN A C 1
ATOM 655 O O . ASN A 1 83 ? 24.672 6.871 -21.562 1 54.84 83 ASN A O 1
ATOM 659 N N . ALA A 1 84 ? 24.75 5.133 -20.953 1 56.75 84 ALA A N 1
ATOM 660 C CA . ALA A 1 84 ? 23.656 5.227 -21.922 1 56.75 84 ALA A CA 1
ATOM 661 C C . ALA A 1 84 ? 22.547 4.23 -21.594 1 56.75 84 ALA A C 1
ATOM 663 O O . ALA A 1 84 ? 21.375 4.492 -21.844 1 56.75 84 ALA A O 1
ATOM 664 N N . MET A 1 85 ? 22.719 2.881 -21.078 1 63.44 85 MET A N 1
ATOM 665 C CA . MET A 1 85 ? 21.641 1.917 -21.312 1 63.44 85 MET A CA 1
ATOM 666 C C . MET A 1 85 ? 20.922 1.586 -20 1 63.44 85 MET A C 1
ATOM 668 O O . MET A 1 85 ? 21.547 1.56 -18.938 1 63.44 85 MET A O 1
ATOM 672 N N . ARG A 1 86 ? 19.641 1.821 -20 1 66.06 86 ARG A N 1
ATOM 673 C CA . ARG A 1 86 ? 18.812 1.297 -18.922 1 66.06 86 ARG A CA 1
ATOM 674 C C . ARG A 1 86 ? 19.109 -0.175 -18.656 1 66.06 86 ARG A C 1
ATOM 676 O O . ARG A 1 86 ? 19.016 -1.001 -19.578 1 66.06 86 ARG A O 1
ATOM 683 N N . LYS A 1 87 ? 19.5 -0.448 -17.406 1 76.38 87 LYS A N 1
ATOM 684 C CA . LYS A 1 87 ? 19.891 -1.817 -17.094 1 76.38 87 LYS A CA 1
ATOM 685 C C . LYS A 1 87 ? 19 -2.416 -16 1 76.38 87 LYS A C 1
ATOM 687 O O . LYS A 1 87 ? 19.125 -3.594 -15.664 1 76.38 87 LYS A O 1
ATOM 692 N N . GLY A 1 88 ? 18 -1.498 -15.516 1 86.19 88 GLY A N 1
ATOM 693 C CA . GLY A 1 88 ? 17.203 -2.064 -14.445 1 86.19 88 GLY A CA 1
ATOM 694 C C . GLY A 1 88 ? 15.914 -1.296 -14.195 1 86.19 88 GLY A C 1
ATOM 695 O O . GLY A 1 88 ? 15.695 -0.232 -14.773 1 86.19 88 GLY A O 1
ATOM 696 N N . ILE A 1 89 ? 15.094 -1.923 -13.367 1 88.06 89 ILE A N 1
ATOM 697 C CA . ILE A 1 89 ? 13.828 -1.318 -12.953 1 88.06 89 ILE A CA 1
ATOM 698 C C . ILE A 1 89 ? 13.875 -1.004 -11.453 1 88.06 89 ILE A C 1
ATOM 700 O O . ILE A 1 89 ? 14.266 -1.85 -10.648 1 88.06 89 ILE A O 1
ATOM 704 N N . VAL A 1 90 ? 13.602 0.245 -11.141 1 90 90 VAL A N 1
ATOM 705 C CA . VAL A 1 90 ? 13.5 0.658 -9.742 1 90 90 VAL A CA 1
ATOM 706 C C . VAL A 1 90 ? 12.062 0.476 -9.25 1 90 90 VAL A C 1
ATOM 708 O O . VAL A 1 90 ? 11.133 1.032 -9.828 1 90 90 VAL A O 1
ATOM 711 N N . MET A 1 91 ? 11.906 -0.3 -8.172 1 92.88 91 MET A N 1
ATOM 712 C CA . MET A 1 91 ? 10.562 -0.625 -7.707 1 92.88 91 MET A CA 1
ATOM 713 C C . MET A 1 91 ? 10.477 -0.547 -6.188 1 92.88 91 MET A C 1
ATOM 715 O O . MET A 1 91 ? 11.484 -0.34 -5.512 1 92.88 91 MET A O 1
ATOM 719 N N . GLU A 1 92 ? 9.25 -0.57 -5.793 1 93.38 92 GLU A N 1
ATOM 720 C CA . GLU A 1 92 ? 9 -0.581 -4.355 1 93.38 92 GLU A CA 1
ATOM 721 C C . GLU A 1 92 ? 9.656 -1.785 -3.688 1 93.38 92 GLU A C 1
ATOM 723 O O . GLU A 1 92 ? 9.648 -2.889 -4.238 1 93.38 92 GLU A O 1
ATOM 728 N N . PHE A 1 93 ? 10.305 -1.478 -2.6 1 95.25 93 PHE A N 1
ATOM 729 C CA . PHE A 1 93 ? 10.93 -2.557 -1.843 1 95.25 93 PHE A CA 1
ATOM 730 C C . PHE A 1 93 ? 9.922 -3.217 -0.908 1 95.25 93 PHE A C 1
ATOM 732 O O . PHE A 1 93 ? 9.352 -2.557 -0.039 1 95.25 93 PHE A O 1
ATOM 739 N N . MET A 1 94 ? 9.703 -4.512 -1.109 1 96.44 94 MET A N 1
ATOM 740 C CA . MET A 1 94 ? 8.789 -5.309 -0.301 1 96.44 94 MET A CA 1
ATOM 741 C C . MET A 1 94 ? 9.531 -6.004 0.835 1 96.44 94 MET A C 1
ATOM 743 O O . MET A 1 94 ? 10.094 -7.086 0.646 1 96.44 94 MET A O 1
ATOM 747 N N . ARG A 1 95 ? 9.406 -5.516 2.004 1 93.56 95 ARG A N 1
ATOM 748 C CA . ARG A 1 95 ? 10.242 -5.891 3.137 1 93.56 95 ARG A CA 1
ATOM 749 C C . ARG A 1 95 ? 9.875 -7.277 3.656 1 93.56 95 ARG A C 1
ATOM 751 O O . ARG A 1 95 ? 10.703 -7.969 4.25 1 93.56 95 ARG A O 1
ATOM 758 N N . GLY A 1 96 ? 8.664 -7.691 3.406 1 95.31 96 GLY A N 1
ATOM 759 C CA . GLY A 1 96 ? 8.211 -8.977 3.912 1 95.31 96 GLY A CA 1
ATOM 760 C C . GLY A 1 96 ? 8.695 -10.148 3.078 1 95.31 96 GLY A C 1
ATOM 761 O O . GLY A 1 96 ? 8.391 -11.305 3.387 1 95.31 96 GLY A O 1
ATOM 762 N N . GLY A 1 97 ? 9.422 -9.828 2.02 1 94.94 97 GLY A N 1
ATOM 763 C CA . GLY A 1 97 ? 9.867 -10.898 1.145 1 94.94 97 GLY A CA 1
ATOM 764 C C . GLY A 1 97 ? 8.773 -11.414 0.223 1 94.94 97 GLY A C 1
ATOM 765 O O . GLY A 1 97 ? 7.992 -10.633 -0.315 1 94.94 97 GLY A O 1
ATOM 766 N N . SER A 1 98 ? 8.852 -12.688 -0.027 1 96.31 98 SER A N 1
ATOM 767 C CA . SER A 1 98 ? 7.859 -13.359 -0.864 1 96.31 98 SER A CA 1
ATOM 768 C C . SER A 1 98 ? 7.09 -14.414 -0.073 1 96.31 98 SER A C 1
ATOM 770 O O . SER A 1 98 ? 7.453 -14.734 1.062 1 96.31 98 SER A O 1
ATOM 772 N N . ILE A 1 99 ? 6.008 -14.898 -0.664 1 98 99 ILE A N 1
ATOM 773 C CA . ILE A 1 99 ? 5.312 -16.016 -0.045 1 98 99 ILE A CA 1
ATOM 774 C C . ILE A 1 99 ? 6.277 -17.188 0.13 1 98 99 ILE A C 1
ATOM 776 O O . ILE A 1 99 ? 6.246 -17.891 1.15 1 98 99 ILE A O 1
ATOM 780 N N . GLN A 1 100 ? 7.172 -17.375 -0.835 1 95.94 100 GLN A N 1
ATOM 781 C CA . GLN A 1 100 ? 8.148 -18.453 -0.759 1 95.94 100 GLN A CA 1
ATOM 782 C C . GLN A 1 100 ? 9.055 -18.297 0.456 1 95.94 100 GLN A C 1
ATOM 784 O O . GLN A 1 100 ? 9.25 -19.234 1.224 1 95.94 100 GLN A O 1
ATOM 789 N N . SER A 1 101 ? 9.641 -17.141 0.635 1 95.5 101 SER A N 1
ATOM 790 C CA . SER A 1 101 ? 10.539 -16.906 1.761 1 95.5 101 SER A CA 1
ATOM 791 C C . SER A 1 101 ? 9.797 -16.984 3.09 1 95.5 101 SER A C 1
ATOM 793 O O . SER A 1 101 ? 10.352 -17.438 4.094 1 95.5 101 SER A O 1
ATOM 795 N N . LEU A 1 102 ? 8.57 -16.516 3.107 1 97.38 102 LEU A N 1
ATOM 796 C CA . LEU A 1 102 ? 7.75 -16.625 4.312 1 97.38 102 LEU A CA 1
ATOM 797 C C . LEU A 1 102 ? 7.562 -18.078 4.723 1 97.38 102 LEU A C 1
ATOM 799 O O . LEU A 1 102 ? 7.711 -18.422 5.898 1 97.38 102 LEU A O 1
ATOM 803 N N . GLN A 1 103 ? 7.227 -18.891 3.779 1 97 103 GLN A N 1
ATOM 804 C CA . GLN A 1 103 ? 6.996 -20.297 4.055 1 97 103 GLN A CA 1
ATOM 805 C C . GLN A 1 103 ? 8.273 -20.984 4.539 1 97 103 GLN A C 1
ATOM 807 O O . GLN A 1 103 ? 8.227 -21.875 5.383 1 97 103 GLN A O 1
ATOM 812 N N . LYS A 1 104 ? 9.375 -20.578 3.971 1 95.31 104 LYS A N 1
ATOM 813 C CA . LYS A 1 104 ? 10.664 -21.078 4.441 1 95.31 104 LYS A CA 1
ATOM 814 C C . LYS A 1 104 ? 10.914 -20.672 5.891 1 95.31 104 LYS A C 1
ATOM 816 O O . LYS A 1 104 ? 11.297 -21.5 6.715 1 95.31 104 LYS A O 1
ATOM 821 N N . ASP A 1 105 ? 10.672 -19.438 6.195 1 95.06 105 ASP A N 1
ATOM 822 C CA . ASP A 1 105 ? 10.898 -18.906 7.539 1 95.06 105 ASP A CA 1
ATOM 823 C C . ASP A 1 105 ? 9.977 -19.578 8.555 1 95.06 105 ASP A C 1
ATOM 825 O O . ASP A 1 105 ? 10.375 -19.828 9.695 1 95.06 105 ASP A O 1
ATOM 829 N N . LEU A 1 106 ? 8.789 -19.875 8.117 1 95.69 106 LEU A N 1
ATOM 830 C CA . LEU A 1 106 ? 7.805 -20.5 9 1 95.69 106 LEU A CA 1
ATOM 831 C C . LEU A 1 106 ? 7.977 -22 9.039 1 95.69 106 LEU A C 1
ATOM 833 O O . LEU A 1 106 ? 7.383 -22.688 9.883 1 95.69 106 LEU A O 1
ATOM 837 N N . SER A 1 107 ? 8.758 -22.516 8.125 1 95.31 107 SER A N 1
ATOM 838 C CA . SER A 1 107 ? 8.844 -23.953 7.93 1 95.31 107 SER A CA 1
ATOM 839 C C . SER A 1 107 ? 7.453 -24.578 7.824 1 95.31 107 SER A C 1
ATOM 841 O O . SER A 1 107 ? 7.164 -25.578 8.492 1 95.31 107 SER A O 1
ATOM 843 N N . GLY A 1 108 ? 6.566 -23.953 7.039 1 94.69 108 GLY A N 1
ATOM 844 C CA . GLY A 1 108 ? 5.18 -24.375 6.895 1 94.69 108 GLY A CA 1
ATOM 845 C C . GLY A 1 108 ? 4.285 -23.297 6.316 1 94.69 108 GLY A C 1
ATOM 846 O O . GLY A 1 108 ? 4.773 -22.281 5.816 1 94.69 108 GLY A O 1
ATOM 847 N N . PRO A 1 109 ? 3.01 -23.578 6.246 1 95.38 109 PRO A N 1
ATOM 848 C CA . PRO A 1 109 ? 2.061 -22.594 5.723 1 95.38 109 PRO A CA 1
ATOM 849 C C . PRO A 1 109 ? 1.793 -21.453 6.703 1 95.38 109 PRO A C 1
ATOM 851 O O . PRO A 1 109 ? 2.006 -21.609 7.906 1 95.38 109 PRO A O 1
ATOM 854 N N . PRO A 1 110 ? 1.338 -20.328 6.227 1 96.81 110 PRO A N 1
ATOM 855 C CA . PRO A 1 110 ? 0.862 -19.297 7.141 1 96.81 110 PRO A CA 1
ATOM 856 C C . PRO A 1 110 ? -0.439 -19.672 7.844 1 96.81 110 PRO A C 1
ATOM 858 O O . PRO A 1 110 ? -1.131 -20.594 7.41 1 96.81 110 PRO A O 1
ATOM 861 N N . PRO A 1 111 ? -0.746 -18.953 8.945 1 96.25 111 PRO A N 1
ATOM 862 C CA . PRO A 1 111 ? -2.059 -19.172 9.562 1 96.25 111 PRO A CA 1
ATOM 863 C C . PRO A 1 111 ? -3.211 -18.969 8.586 1 96.25 111 PRO A C 1
ATOM 865 O O . PRO A 1 111 ? -3.092 -18.188 7.641 1 96.25 111 PRO A O 1
ATOM 868 N N . SER A 1 112 ? -4.312 -19.625 8.812 1 95.44 112 SER A N 1
ATOM 869 C CA . SER A 1 112 ? -5.414 -19.703 7.859 1 95.44 112 SER A CA 1
ATOM 870 C C . SER A 1 112 ? -5.918 -18.312 7.477 1 95.44 112 SER A C 1
ATOM 872 O O . SER A 1 112 ? -6.164 -18.047 6.301 1 95.44 112 SER A O 1
ATOM 874 N N . ALA A 1 113 ? -6.105 -17.438 8.453 1 96.88 113 ALA A N 1
ATOM 875 C CA . ALA A 1 113 ? -6.613 -16.109 8.164 1 96.88 113 ALA A CA 1
ATOM 876 C C . ALA A 1 113 ? -5.695 -15.367 7.188 1 96.88 113 ALA A C 1
ATOM 878 O O . ALA A 1 113 ? -6.172 -14.695 6.27 1 96.88 113 ALA A O 1
ATOM 879 N N . LEU A 1 114 ? -4.422 -15.531 7.43 1 97.94 114 LEU A N 1
ATOM 880 C CA . LEU A 1 114 ? -3.447 -14.914 6.535 1 97.94 114 LEU A CA 1
ATOM 881 C C . LEU A 1 114 ? -3.445 -15.594 5.176 1 97.94 114 LEU A C 1
ATOM 883 O O . LEU A 1 114 ? -3.355 -14.93 4.141 1 97.94 114 LEU A O 1
ATOM 887 N N . ALA A 1 115 ? -3.525 -16.891 5.129 1 97.88 115 ALA A N 1
ATOM 888 C CA . ALA A 1 115 ? -3.598 -17.641 3.873 1 97.88 115 ALA A CA 1
ATOM 889 C C . ALA A 1 115 ? -4.766 -17.156 3.02 1 97.88 115 ALA A C 1
ATOM 891 O O . ALA A 1 115 ? -4.621 -16.953 1.81 1 97.88 115 ALA A O 1
ATOM 892 N N . PHE A 1 116 ? -5.914 -16.953 3.645 1 98.25 116 PHE A N 1
ATOM 893 C CA . PHE A 1 116 ? -7.102 -16.5 2.924 1 98.25 116 PHE A CA 1
ATOM 894 C C . PHE A 1 116 ? -6.922 -15.07 2.428 1 98.25 116 PHE A C 1
ATOM 896 O O . PHE A 1 116 ? -7.391 -14.719 1.341 1 98.25 116 PHE A O 1
ATOM 903 N N . ARG A 1 117 ? -6.297 -14.227 3.201 1 98.25 117 ARG A N 1
ATOM 904 C CA . ARG A 1 117 ? -5.992 -12.875 2.744 1 98.25 117 ARG A CA 1
ATOM 905 C C . ARG A 1 117 ? -5.121 -12.906 1.49 1 98.25 117 ARG A C 1
ATOM 907 O O . ARG A 1 117 ? -5.414 -12.219 0.51 1 98.25 117 ARG A O 1
ATOM 914 N N . LEU A 1 118 ? -4.086 -13.695 1.589 1 98.69 118 LEU A N 1
ATOM 915 C CA . LEU A 1 118 ? -3.162 -13.789 0.464 1 98.69 118 LEU A CA 1
ATOM 916 C C . LEU A 1 118 ? -3.869 -14.32 -0.779 1 98.69 118 LEU A C 1
ATOM 918 O O . LEU A 1 118 ? -3.701 -13.773 -1.873 1 98.69 118 LEU A O 1
ATOM 922 N N . ALA A 1 119 ? -4.641 -15.359 -0.588 1 98.69 119 ALA A N 1
ATOM 923 C CA . ALA A 1 119 ? -5.41 -15.922 -1.692 1 98.69 119 ALA A CA 1
ATOM 924 C C . ALA A 1 119 ? -6.277 -14.859 -2.357 1 98.69 119 ALA A C 1
ATOM 926 O O . ALA A 1 119 ? -6.324 -14.766 -3.586 1 98.69 119 ALA A O 1
ATOM 927 N N . HIS A 1 120 ? -6.922 -14.086 -1.571 1 98.69 120 HIS A N 1
ATOM 928 C CA . HIS A 1 120 ? -7.852 -13.078 -2.066 1 98.69 120 HIS A CA 1
ATOM 929 C C . HIS A 1 120 ? -7.109 -11.945 -2.77 1 98.69 120 HIS A C 1
ATOM 931 O O . HIS A 1 120 ? -7.512 -11.508 -3.848 1 98.69 120 HIS A O 1
ATOM 937 N N . GLN A 1 121 ? -6.066 -11.477 -2.176 1 98.25 121 GLN A N 1
ATOM 938 C CA . GLN A 1 121 ? -5.309 -10.375 -2.752 1 98.25 121 GLN A CA 1
ATOM 939 C C . GLN A 1 121 ? -4.699 -10.766 -4.098 1 98.25 121 GLN A C 1
ATOM 941 O O . GLN A 1 121 ? -4.66 -9.953 -5.023 1 98.25 121 GLN A O 1
ATOM 946 N N . VAL A 1 122 ? -4.262 -11.977 -4.227 1 98.56 122 VAL A N 1
ATOM 947 C CA . VAL A 1 122 ? -3.725 -12.453 -5.5 1 98.56 122 VAL A CA 1
ATOM 948 C C . VAL A 1 122 ? -4.848 -12.531 -6.535 1 98.56 122 VAL A C 1
ATOM 950 O O . VAL A 1 122 ? -4.656 -12.164 -7.695 1 98.56 122 VAL A O 1
ATOM 953 N N . ALA A 1 123 ? -5.992 -13.047 -6.117 1 98.62 123 ALA A N 1
ATOM 954 C CA . ALA A 1 123 ? -7.137 -13.102 -7.023 1 98.62 123 ALA A CA 1
ATOM 955 C C . ALA A 1 123 ? -7.488 -11.711 -7.547 1 98.62 123 ALA A C 1
ATOM 957 O O . ALA A 1 123 ? -7.746 -11.539 -8.742 1 98.62 123 ALA A O 1
ATOM 958 N N . LEU A 1 124 ? -7.488 -10.766 -6.664 1 97.5 124 LEU A N 1
ATOM 959 C CA . LEU A 1 124 ? -7.785 -9.391 -7.047 1 97.5 124 LEU A CA 1
ATOM 960 C C . LEU A 1 124 ? -6.762 -8.875 -8.055 1 97.5 124 LEU A C 1
ATOM 962 O O . LEU A 1 124 ? -7.129 -8.203 -9.023 1 97.5 124 LEU A O 1
ATOM 966 N N . ALA A 1 125 ? -5.57 -9.18 -7.809 1 96.56 125 ALA A N 1
ATOM 967 C CA . ALA A 1 125 ? -4.504 -8.742 -8.703 1 96.56 125 ALA A CA 1
ATOM 968 C C . ALA A 1 125 ? -4.688 -9.32 -10.102 1 96.56 125 ALA A C 1
ATOM 970 O O . ALA A 1 125 ? -4.617 -8.594 -11.102 1 96.56 125 ALA A O 1
ATOM 971 N N . ILE A 1 126 ? -4.918 -10.578 -10.18 1 96.38 126 ILE A N 1
ATOM 972 C CA . ILE A 1 126 ? -5.098 -11.25 -11.461 1 96.38 126 ILE A CA 1
ATOM 973 C C . ILE A 1 126 ? -6.312 -10.672 -12.18 1 96.38 126 ILE A C 1
ATOM 975 O O . ILE A 1 126 ? -6.262 -10.406 -13.383 1 96.38 126 ILE A O 1
ATOM 979 N N . ASN A 1 127 ? -7.371 -10.539 -11.438 1 96 127 ASN A N 1
ATOM 980 C CA . ASN A 1 127 ? -8.578 -9.961 -12.023 1 96 127 ASN A CA 1
ATOM 981 C C . ASN A 1 127 ? -8.312 -8.578 -12.617 1 96 127 ASN A C 1
ATOM 983 O O . ASN A 1 127 ? -8.719 -8.297 -13.742 1 96 127 ASN A O 1
ATOM 987 N N . PHE A 1 128 ? -7.633 -7.844 -11.867 1 90.81 128 PHE A N 1
ATOM 988 C CA . PHE A 1 128 ? -7.316 -6.492 -12.312 1 90.81 128 PHE A CA 1
ATOM 989 C C . PHE A 1 128 ? -6.438 -6.527 -13.555 1 90.81 128 PHE A C 1
ATOM 991 O O . PHE A 1 128 ? -6.684 -5.801 -14.523 1 90.81 128 PHE A O 1
ATOM 998 N N . LEU A 1 129 ? -5.484 -7.34 -13.602 1 91.88 129 LEU A N 1
ATOM 999 C CA . LEU A 1 129 ? -4.617 -7.523 -14.758 1 91.88 129 LEU A CA 1
ATOM 1000 C C . LEU A 1 129 ? -5.422 -7.934 -15.984 1 91.88 129 LEU A C 1
ATOM 1002 O O . LEU A 1 129 ? -5.266 -7.348 -17.062 1 91.88 129 LEU A O 1
ATOM 1006 N N . HIS A 1 130 ? -6.215 -8.875 -15.805 1 93.56 130 HIS A N 1
ATOM 1007 C CA . HIS A 1 130 ? -6.988 -9.422 -16.922 1 93.56 130 HIS A CA 1
ATOM 1008 C C . HIS A 1 130 ? -7.941 -8.375 -17.5 1 93.56 130 HIS A C 1
ATOM 1010 O O . HIS A 1 130 ? -8.156 -8.328 -18.703 1 93.56 130 HIS A O 1
ATOM 1016 N N . LEU A 1 131 ? -8.5 -7.59 -16.641 1 89.62 131 LEU A N 1
ATOM 1017 C CA . LEU A 1 131 ? -9.406 -6.539 -17.078 1 89.62 131 LEU A CA 1
ATOM 1018 C C . LEU A 1 131 ? -8.672 -5.504 -17.938 1 89.62 131 LEU A C 1
ATOM 1020 O O . LEU A 1 131 ? -9.281 -4.84 -18.781 1 89.62 131 LEU A O 1
ATOM 1024 N N . LYS A 1 132 ? -7.367 -5.395 -17.719 1 85.69 132 LYS A N 1
ATOM 1025 C CA . LYS A 1 132 ? -6.547 -4.469 -18.5 1 85.69 132 LYS A CA 1
ATOM 1026 C C . LYS A 1 132 ? -5.969 -5.148 -19.734 1 85.69 132 LYS A C 1
ATOM 1028 O O . LYS A 1 132 ? -5.133 -4.574 -20.438 1 85.69 132 LYS A O 1
ATOM 1033 N N . GLY A 1 133 ? -6.34 -6.379 -19.922 1 88.69 133 GLY A N 1
ATOM 1034 C CA . GLY A 1 133 ? -5.863 -7.121 -21.078 1 88.69 133 GLY A CA 1
ATOM 1035 C C . GLY A 1 133 ? -4.461 -7.672 -20.891 1 88.69 133 GLY A C 1
ATOM 1036 O O . GLY A 1 133 ? -3.787 -8 -21.875 1 88.69 133 GLY A O 1
ATOM 1037 N N . LEU A 1 134 ? -3.992 -7.727 -19.688 1 89.38 134 LEU A N 1
ATOM 1038 C CA . LEU A 1 134 ? -2.66 -8.234 -19.375 1 89.38 134 LEU A CA 1
ATOM 1039 C C . LEU A 1 134 ? -2.738 -9.602 -18.719 1 89.38 134 LEU A C 1
ATOM 1041 O O . LEU A 1 134 ? -3.787 -9.984 -18.188 1 89.38 134 LEU A O 1
ATOM 1045 N N . MET A 1 135 ? -1.657 -10.352 -18.812 1 91.31 135 MET A N 1
ATOM 1046 C CA . MET A 1 135 ? -1.481 -11.625 -18.125 1 91.31 135 MET A CA 1
ATOM 1047 C C . MET A 1 135 ? -0.185 -11.641 -17.328 1 91.31 135 MET A C 1
ATOM 1049 O O . MET A 1 135 ? 0.796 -11 -17.719 1 91.31 135 MET A O 1
ATOM 1053 N N . HIS A 1 136 ? -0.185 -12.359 -16.25 1 91.94 136 HIS A N 1
ATOM 1054 C CA . HIS A 1 136 ? 1.025 -12.453 -15.445 1 91.94 136 HIS A CA 1
ATOM 1055 C C . HIS A 1 136 ? 1.986 -13.492 -16.016 1 91.94 136 HIS A C 1
ATOM 1057 O O . HIS A 1 136 ? 3.176 -13.211 -16.188 1 91.94 136 HIS A O 1
ATOM 1063 N N . GLN A 1 137 ? 1.498 -14.766 -16.188 1 90.31 137 GLN A N 1
ATOM 1064 C CA . GLN A 1 137 ? 2.127 -15.867 -16.906 1 90.31 137 GLN A CA 1
ATOM 1065 C C . GLN A 1 137 ? 3.23 -16.516 -16.078 1 90.31 137 GLN A C 1
ATOM 1067 O O . GLN A 1 137 ? 3.965 -17.375 -16.562 1 90.31 137 GLN A O 1
ATOM 1072 N N . ASP A 1 138 ? 3.391 -16.141 -14.812 1 89.5 138 ASP A N 1
ATOM 1073 C CA . ASP A 1 138 ? 4.395 -16.766 -13.953 1 89.5 138 ASP A CA 1
ATOM 1074 C C . ASP A 1 138 ? 4.004 -16.656 -12.484 1 89.5 138 ASP A C 1
ATOM 1076 O O . ASP A 1 138 ? 4.816 -16.25 -11.648 1 89.5 138 ASP A O 1
ATOM 1080 N N . LEU A 1 139 ? 2.816 -16.953 -12.164 1 95.12 139 LEU A N 1
ATOM 1081 C CA . LEU A 1 139 ? 2.334 -16.922 -10.789 1 95.12 139 LEU A CA 1
ATOM 1082 C C . LEU A 1 139 ? 2.904 -18.078 -9.977 1 95.12 139 LEU A C 1
ATOM 1084 O O . LEU A 1 139 ? 2.707 -19.234 -10.328 1 95.12 139 LEU A O 1
ATOM 1088 N N . LYS A 1 140 ? 3.666 -17.797 -9.008 1 95.19 140 LYS A N 1
ATOM 1089 C CA . LYS A 1 140 ? 4.281 -18.719 -8.062 1 95.19 140 LYS A CA 1
ATOM 1090 C C . LYS A 1 140 ? 4.664 -18.016 -6.77 1 95.19 140 LYS A C 1
ATOM 1092 O O . LYS A 1 140 ? 4.68 -16.781 -6.711 1 95.19 140 LYS A O 1
ATOM 1097 N N . PRO A 1 141 ? 4.926 -18.719 -5.723 1 96.69 141 PRO A N 1
ATOM 1098 C CA . PRO A 1 141 ? 5.145 -18.094 -4.414 1 96.69 141 PRO A CA 1
ATOM 1099 C C . PRO A 1 141 ? 6.281 -17.078 -4.426 1 96.69 141 PRO A C 1
ATOM 1101 O O . PRO A 1 141 ? 6.219 -16.062 -3.723 1 96.69 141 PRO A O 1
ATOM 1104 N N . SER A 1 142 ? 7.316 -17.266 -5.25 1 93.5 142 SER A N 1
ATOM 1105 C CA . SER A 1 142 ? 8.469 -16.375 -5.266 1 93.5 142 SER A CA 1
ATOM 1106 C C . SER A 1 142 ? 8.141 -15.047 -5.941 1 93.5 142 SER A C 1
ATOM 1108 O O . SER A 1 142 ? 8.859 -14.055 -5.77 1 93.5 142 SER A O 1
ATOM 1110 N N . ASN A 1 143 ? 7.008 -15.031 -6.707 1 92.56 143 ASN A N 1
ATOM 1111 C CA . ASN A 1 143 ? 6.641 -13.828 -7.449 1 92.56 143 ASN A CA 1
ATOM 1112 C C . ASN A 1 143 ? 5.504 -13.07 -6.77 1 92.56 143 ASN A C 1
ATOM 1114 O O . ASN A 1 143 ? 4.973 -12.109 -7.328 1 92.56 143 ASN A O 1
ATOM 1118 N N . VAL A 1 144 ? 5.066 -13.562 -5.652 1 97.31 144 VAL A N 1
ATOM 1119 C CA . VAL A 1 144 ? 4.125 -12.844 -4.797 1 97.31 144 VAL A CA 1
ATOM 1120 C C . VAL A 1 144 ? 4.855 -12.266 -3.59 1 97.31 144 VAL A C 1
ATOM 1122 O O . VAL A 1 144 ? 5.148 -12.984 -2.633 1 97.31 144 VAL A O 1
ATOM 1125 N N . LEU A 1 145 ? 5.07 -11.031 -3.689 1 97.5 145 LEU A N 1
ATOM 1126 C CA . LEU A 1 145 ? 5.859 -10.375 -2.656 1 97.5 145 LEU A CA 1
ATOM 1127 C C . LEU A 1 145 ? 4.961 -9.852 -1.539 1 97.5 145 LEU A C 1
ATOM 1129 O O . LEU A 1 145 ? 3.75 -9.711 -1.724 1 97.5 145 LEU A O 1
ATOM 1133 N N . LEU A 1 146 ? 5.57 -9.656 -0.376 1 98.12 146 LEU A N 1
ATOM 1134 C CA . LEU A 1 146 ? 4.844 -9.219 0.812 1 98.12 146 LEU A CA 1
ATOM 1135 C C . LEU A 1 146 ? 5.441 -7.938 1.38 1 98.12 146 LEU A C 1
ATOM 1137 O O . LEU A 1 146 ? 6.664 -7.781 1.418 1 98.12 146 LEU A O 1
ATOM 1141 N N . ASN A 1 147 ? 4.551 -7.055 1.792 1 95.88 147 ASN A N 1
ATOM 1142 C CA . ASN A 1 147 ? 5.047 -5.895 2.523 1 95.88 147 ASN A CA 1
ATOM 1143 C C . ASN A 1 147 ? 5.246 -6.207 4.004 1 95.88 147 ASN A C 1
ATOM 1145 O O . ASN A 1 147 ? 5.141 -7.359 4.418 1 95.88 147 ASN A O 1
ATOM 1149 N N . ASP A 1 148 ? 5.504 -5.18 4.781 1 93.38 148 ASP A N 1
ATOM 1150 C CA . ASP A 1 148 ? 5.84 -5.34 6.191 1 93.38 148 ASP A CA 1
ATOM 1151 C C . ASP A 1 148 ? 4.672 -5.941 6.973 1 93.38 148 ASP A C 1
ATOM 1153 O O . ASP A 1 148 ? 4.879 -6.617 7.984 1 93.38 148 ASP A O 1
ATOM 1157 N N . ASP A 1 149 ? 3.492 -5.684 6.508 1 95.81 149 ASP A N 1
ATOM 1158 C CA . ASP A 1 149 ? 2.301 -6.172 7.195 1 95.81 149 ASP A CA 1
ATOM 1159 C C . ASP A 1 149 ? 1.752 -7.426 6.52 1 95.81 149 ASP A C 1
ATOM 1161 O O . ASP A 1 149 ? 0.607 -7.816 6.762 1 95.81 149 ASP A O 1
ATOM 1165 N N . LEU A 1 150 ? 2.494 -7.969 5.586 1 97.62 150 LEU A N 1
ATOM 1166 C CA . LEU A 1 150 ? 2.25 -9.25 4.941 1 97.62 150 LEU A CA 1
ATOM 1167 C C . LEU A 1 150 ? 1.062 -9.164 3.986 1 97.62 150 LEU A C 1
ATOM 1169 O O . LEU A 1 150 ? 0.273 -10.109 3.885 1 97.62 150 LEU A O 1
ATOM 1173 N N . ASN A 1 151 ? 0.859 -8 3.43 1 97.81 151 ASN A N 1
ATOM 1174 C CA . ASN A 1 151 ? 0 -7.891 2.256 1 97.81 151 ASN A CA 1
ATOM 1175 C C . ASN A 1 151 ? 0.725 -8.328 0.986 1 97.81 151 ASN A C 1
ATOM 1177 O O . ASN A 1 151 ? 1.909 -8.031 0.811 1 97.81 151 ASN A O 1
ATOM 1181 N N . ALA A 1 152 ? -0.006 -8.883 0.103 1 98.31 152 ALA A N 1
ATOM 1182 C CA . ALA A 1 152 ? 0.584 -9.477 -1.095 1 98.31 152 ALA A CA 1
ATOM 1183 C C . ALA A 1 152 ? 0.526 -8.508 -2.271 1 98.31 152 ALA A C 1
ATOM 1185 O O . ALA A 1 152 ? -0.476 -7.816 -2.465 1 98.31 152 ALA A O 1
ATOM 1186 N N . LYS A 1 153 ? 1.556 -8.453 -3.047 1 97.31 153 LYS A N 1
ATOM 1187 C CA . LYS A 1 153 ? 1.613 -7.77 -4.336 1 97.31 153 LYS A CA 1
ATOM 1188 C C . LYS A 1 153 ? 2.32 -8.633 -5.383 1 97.31 153 LYS A C 1
ATOM 1190 O O . LYS A 1 153 ? 3.312 -9.297 -5.074 1 97.31 153 LYS A O 1
ATOM 1195 N N . LEU A 1 154 ? 1.826 -8.586 -6.562 1 95.81 154 LEU A N 1
ATOM 1196 C CA . LEU A 1 154 ? 2.432 -9.352 -7.648 1 95.81 154 LEU A CA 1
ATOM 1197 C C . LEU A 1 154 ? 3.643 -8.617 -8.219 1 95.81 154 LEU A C 1
ATOM 1199 O O . LEU A 1 154 ? 3.629 -7.391 -8.344 1 95.81 154 LEU A O 1
ATOM 1203 N N . ALA A 1 155 ? 4.59 -9.367 -8.469 1 89.56 155 ALA A N 1
ATOM 1204 C CA . ALA A 1 155 ? 5.789 -8.867 -9.133 1 89.56 155 ALA A CA 1
ATOM 1205 C C . ALA A 1 155 ? 6.188 -9.766 -10.297 1 89.56 155 ALA A C 1
ATOM 1207 O O . ALA A 1 155 ? 5.582 -10.82 -10.508 1 89.56 155 ALA A O 1
ATOM 1208 N N . ASP A 1 156 ? 7.102 -9.297 -11.133 1 80.31 156 ASP A N 1
ATOM 1209 C CA . ASP A 1 156 ? 7.773 -10.07 -12.164 1 80.31 156 ASP A CA 1
ATOM 1210 C C . ASP A 1 156 ? 6.785 -10.539 -13.234 1 80.31 156 ASP A C 1
ATOM 1212 O O . ASP A 1 156 ? 6.57 -11.742 -13.406 1 80.31 156 ASP A O 1
ATOM 1216 N N . PHE A 1 157 ? 6.238 -9.727 -14.078 1 73.88 157 PHE A N 1
ATOM 1217 C CA . PHE A 1 157 ? 5.25 -9.992 -15.125 1 73.88 157 PHE A CA 1
ATOM 1218 C C . PHE A 1 157 ? 5.906 -10.633 -16.344 1 73.88 157 PHE A C 1
ATOM 1220 O O . PHE A 1 157 ? 5.57 -10.305 -17.484 1 73.88 157 PHE A O 1
ATOM 1227 N N . GLY A 1 158 ? 6.414 -11.875 -16.203 1 60.97 158 GLY A N 1
ATOM 1228 C CA . GLY A 1 158 ? 6.785 -12.891 -17.172 1 60.97 158 GLY A CA 1
ATOM 1229 C C . GLY A 1 158 ? 7.742 -12.383 -18.234 1 60.97 158 GLY A C 1
ATOM 1230 O O . GLY A 1 158 ? 7.371 -12.258 -19.406 1 60.97 158 GLY A O 1
ATOM 1231 N N . LEU A 1 159 ? 8.758 -11.648 -17.938 1 51.97 159 LEU A N 1
ATOM 1232 C CA . LEU A 1 159 ? 9.82 -11.516 -18.938 1 51.97 159 LEU A CA 1
ATOM 1233 C C . LEU A 1 159 ? 10.141 -12.867 -19.562 1 51.97 159 LEU A C 1
ATOM 1235 O O . LEU A 1 159 ? 10.906 -12.938 -20.531 1 51.97 159 LEU A O 1
ATOM 1239 N N . SER A 1 160 ? 9.734 -13.906 -18.984 1 46.59 160 SER A N 1
ATOM 1240 C CA . SER A 1 160 ? 10.219 -15.211 -19.422 1 46.59 160 SER A CA 1
ATOM 1241 C C . SER A 1 160 ? 9.812 -15.492 -20.875 1 46.59 160 SER A C 1
ATOM 1243 O O . SER A 1 160 ? 10.445 -16.297 -21.562 1 46.59 160 SER A O 1
ATOM 1245 N N . ARG A 1 161 ? 8.664 -15.016 -21.328 1 44.72 161 ARG A N 1
ATOM 1246 C CA . ARG A 1 161 ? 8.383 -15.5 -22.672 1 44.72 161 ARG A CA 1
ATOM 1247 C C . ARG A 1 161 ? 9.336 -14.883 -23.688 1 44.72 161 ARG A C 1
ATOM 1249 O O . ARG A 1 161 ? 9.406 -15.344 -24.828 1 44.72 161 ARG A O 1
ATOM 1256 N N . VAL A 1 162 ? 9.922 -13.773 -23.297 1 39.12 162 VAL A N 1
ATOM 1257 C CA . VAL A 1 162 ? 10.773 -13.211 -24.328 1 39.12 162 VAL A CA 1
ATOM 1258 C C . VAL A 1 162 ? 11.914 -14.188 -24.656 1 39.12 162 VAL A C 1
ATOM 1260 O O . VAL A 1 162 ? 12.422 -14.211 -25.781 1 39.12 162 VAL A O 1
ATOM 1263 N N . SER A 1 163 ? 12.297 -14.922 -23.672 1 36.81 163 SER A N 1
ATOM 1264 C CA . SER A 1 163 ? 13.461 -15.75 -24 1 36.81 163 SER A CA 1
ATOM 1265 C C . SER A 1 163 ? 13.086 -16.859 -24.984 1 36.81 163 SER A C 1
ATOM 1267 O O . SER A 1 163 ? 13.961 -17.5 -25.562 1 36.81 163 SER A O 1
ATOM 1269 N N . THR A 1 164 ? 11.812 -17.188 -25.078 1 35.53 164 THR A N 1
ATOM 1270 C CA . THR A 1 164 ? 11.633 -18.297 -26.016 1 35.53 164 THR A CA 1
ATOM 1271 C C . THR A 1 164 ? 11.82 -17.844 -27.453 1 35.53 164 THR A C 1
ATOM 1273 O O . THR A 1 164 ? 12.102 -18.641 -28.344 1 35.53 164 THR A O 1
ATOM 1276 N N . SER A 1 165 ? 11.508 -16.609 -27.797 1 35.31 165 SER A N 1
ATOM 1277 C CA . SER A 1 165 ? 11.68 -16.359 -29.234 1 35.31 165 SER A CA 1
ATOM 1278 C C . SER A 1 165 ? 13.148 -16.422 -29.625 1 35.31 165 SER A C 1
ATOM 1280 O O . SER A 1 165 ? 13.477 -16.75 -30.766 1 35.31 165 SER A O 1
ATOM 1282 N N . THR A 1 166 ? 14.016 -15.734 -28.938 1 33.66 166 THR A N 1
ATOM 1283 C CA . THR A 1 166 ? 15.375 -15.711 -29.484 1 33.66 166 THR A CA 1
ATOM 1284 C C . THR A 1 166 ? 16.047 -17.062 -29.328 1 33.66 166 THR A C 1
ATOM 1286 O O . THR A 1 166 ? 17.141 -17.297 -29.844 1 33.66 166 THR A O 1
ATOM 1289 N N . PHE A 1 167 ? 15.867 -17.75 -28.172 1 31.83 167 PHE A N 1
ATOM 1290 C CA . PHE A 1 167 ? 16.688 -18.953 -28.109 1 31.83 167 PHE A CA 1
ATOM 1291 C C . PHE A 1 167 ? 16.125 -20.047 -29 1 31.83 167 PHE A C 1
ATOM 1293 O O . PHE A 1 167 ? 15.18 -20.75 -28.609 1 31.83 167 PHE A O 1
ATOM 1300 N N . ASN A 1 168 ? 15.898 -19.984 -30.219 1 32.19 168 ASN A N 1
ATOM 1301 C CA . ASN A 1 168 ? 15.883 -21.125 -31.141 1 32.19 168 ASN A CA 1
ATOM 1302 C C . ASN A 1 168 ? 16.922 -22.172 -30.766 1 32.19 168 ASN A C 1
ATOM 1304 O O . ASN A 1 168 ? 17.094 -23.156 -31.469 1 32.19 168 ASN A O 1
ATOM 1308 N N . ASN A 1 169 ? 18.188 -21.812 -30.422 1 32.31 169 ASN A N 1
ATOM 1309 C CA . ASN A 1 169 ? 19.078 -22.953 -30.234 1 32.31 169 ASN A CA 1
ATOM 1310 C C . ASN A 1 169 ? 18.562 -23.891 -29.141 1 32.31 169 ASN A C 1
ATOM 1312 O O . ASN A 1 169 ? 18.219 -23.453 -28.047 1 32.31 169 ASN A O 1
ATOM 1316 N N . LYS A 1 170 ? 18.047 -25.141 -29.406 1 33.84 170 LYS A N 1
ATOM 1317 C CA . LYS A 1 170 ? 17.703 -26.344 -28.672 1 33.84 170 LYS A CA 1
ATOM 1318 C C . LYS A 1 170 ? 18.516 -26.469 -27.391 1 33.84 170 LYS A C 1
ATOM 1320 O O . LYS A 1 170 ? 18.469 -27.5 -26.719 1 33.84 170 LYS A O 1
ATOM 1325 N N . ASP A 1 171 ? 19.719 -25.969 -27.375 1 32.88 171 ASP A N 1
ATOM 1326 C CA . ASP A 1 171 ? 20.453 -26.344 -26.188 1 32.88 171 ASP A CA 1
ATOM 1327 C C . ASP A 1 171 ? 19.641 -26.078 -24.922 1 32.88 171 ASP A C 1
ATOM 1329 O O . ASP A 1 171 ? 18.766 -25.219 -24.922 1 32.88 171 ASP A O 1
ATOM 1333 N N . LYS A 1 172 ? 19.984 -26.875 -23.781 1 33.47 172 LYS A N 1
ATOM 1334 C CA . LYS A 1 172 ? 19.516 -27.047 -22.406 1 33.47 172 LYS A CA 1
ATOM 1335 C C . LYS A 1 172 ? 19.266 -25.703 -21.734 1 33.47 172 LYS A C 1
ATOM 1337 O O . LYS A 1 172 ? 20.141 -25.203 -21 1 33.47 172 LYS A O 1
ATOM 1342 N N . MET A 1 173 ? 19.219 -24.766 -22.391 1 34.47 173 MET A N 1
ATOM 1343 C CA . MET A 1 173 ? 18.75 -23.75 -21.453 1 34.47 173 MET A CA 1
ATOM 1344 C C . MET A 1 173 ? 17.688 -24.328 -20.531 1 34.47 173 MET A C 1
ATOM 1346 O O . MET A 1 173 ? 16.5 -24.344 -20.859 1 34.47 173 MET A O 1
ATOM 1350 N N . THR A 1 174 ? 17.906 -25.594 -20.125 1 32.94 174 THR A N 1
ATOM 1351 C CA . THR A 1 174 ? 17.188 -26.375 -19.125 1 32.94 174 THR A CA 1
ATOM 1352 C C . THR A 1 174 ? 16.422 -25.453 -18.172 1 32.94 174 THR A C 1
ATOM 1354 O O . THR A 1 174 ? 16.906 -24.391 -17.812 1 32.94 174 THR A O 1
ATOM 1357 N N . GLY A 1 175 ? 15.188 -25.562 -18.047 1 38.53 175 GLY A N 1
ATOM 1358 C CA . GLY A 1 175 ? 14.156 -25.203 -17.078 1 38.53 175 GLY A CA 1
ATOM 1359 C C . GLY A 1 175 ? 14.711 -24.891 -15.711 1 38.53 175 GLY A C 1
ATOM 1360 O O . GLY A 1 175 ? 13.992 -24.969 -14.711 1 38.53 175 GLY A O 1
ATOM 1361 N N . GLU A 1 176 ? 16 -25.062 -15.609 1 43.09 176 GLU A N 1
ATOM 1362 C CA . GLU A 1 176 ? 16.141 -24.719 -14.195 1 43.09 176 GLU A CA 1
ATOM 1363 C C . GLU A 1 176 ? 15.492 -23.359 -13.898 1 43.09 176 GLU A C 1
ATOM 1365 O O . GLU A 1 176 ? 16.188 -22.391 -13.609 1 43.09 176 GLU A O 1
ATOM 1370 N N . ILE A 1 177 ? 14.578 -23 -14.789 1 47.94 177 ILE A N 1
ATOM 1371 C CA . ILE A 1 177 ? 13.656 -21.875 -14.688 1 47.94 177 ILE A CA 1
ATOM 1372 C C . ILE A 1 177 ? 13.039 -21.812 -13.297 1 47.94 177 ILE A C 1
ATOM 1374 O O . ILE A 1 177 ? 12.359 -22.75 -12.875 1 47.94 177 ILE A O 1
ATOM 1378 N N . GLY A 1 178 ? 13.562 -21.156 -12.453 1 63.19 178 GLY A N 1
ATOM 1379 C CA . GLY A 1 178 ? 13.234 -20.844 -11.07 1 63.19 178 GLY A CA 1
ATOM 1380 C C . GLY A 1 178 ? 11.969 -21.531 -10.586 1 63.19 178 GLY A C 1
ATOM 1381 O O . GLY A 1 178 ? 11.219 -20.984 -9.781 1 63.19 178 GLY A O 1
ATOM 1382 N N . GLY A 1 179 ? 11.633 -22.859 -11.148 1 81.31 179 GLY A N 1
ATOM 1383 C CA . GLY A 1 179 ? 10.531 -23.656 -10.656 1 81.31 179 GLY A CA 1
ATOM 1384 C C . GLY A 1 179 ? 9.188 -23.281 -11.258 1 81.31 179 GLY A C 1
ATOM 1385 O O . GLY A 1 179 ? 8.148 -23.781 -10.844 1 81.31 179 GLY A O 1
ATOM 1386 N N . SER A 1 180 ? 9.18 -22.453 -12.336 1 88 180 SER A N 1
ATOM 1387 C CA . SER A 1 180 ? 7.953 -21.953 -12.945 1 88 180 SER A CA 1
ATOM 1388 C C . SER A 1 180 ? 7.164 -23.078 -13.602 1 88 180 SER A C 1
ATOM 1390 O O . SER A 1 180 ? 5.934 -23.062 -13.625 1 88 180 SER A O 1
ATOM 1392 N N . TYR A 1 181 ? 7.887 -24.125 -14.164 1 90.62 181 TYR A N 1
ATOM 1393 C CA . TYR A 1 181 ? 7.25 -25.203 -14.906 1 90.62 181 TYR A CA 1
ATOM 1394 C C . TYR A 1 181 ? 6.281 -25.984 -14.016 1 90.62 181 TYR A C 1
ATOM 1396 O O . TYR A 1 181 ? 5.332 -26.594 -14.516 1 90.62 181 TYR A O 1
ATOM 1404 N N . LYS A 1 182 ? 6.496 -25.891 -12.742 1 94.75 182 LYS A N 1
ATOM 1405 C CA . LYS A 1 182 ? 5.648 -26.625 -11.805 1 94.75 182 LYS A CA 1
ATOM 1406 C C . LYS A 1 182 ? 4.285 -25.953 -11.656 1 94.75 182 LYS A C 1
ATOM 1408 O O . LYS A 1 182 ? 3.35 -26.547 -11.117 1 94.75 182 LYS A O 1
ATOM 1413 N N . TYR A 1 183 ? 4.176 -24.75 -12.125 1 95.5 183 TYR A N 1
ATOM 1414 C CA . TYR A 1 183 ? 2.949 -23.969 -11.977 1 95.5 183 TYR A CA 1
ATOM 1415 C C . TYR A 1 183 ? 2.287 -23.734 -13.328 1 95.5 183 TYR A C 1
ATOM 1417 O O . TYR A 1 183 ? 1.267 -23.047 -13.414 1 95.5 183 TYR A O 1
ATOM 1425 N N . MET A 1 184 ? 2.799 -24.328 -14.406 1 94.06 184 MET A N 1
ATOM 1426 C CA . MET A 1 184 ? 2.303 -24.125 -15.758 1 94.06 184 MET A CA 1
ATOM 1427 C C . MET A 1 184 ? 1.139 -25.062 -16.062 1 94.06 184 MET A C 1
ATOM 1429 O O . MET A 1 184 ? 1.141 -26.219 -15.633 1 94.06 184 MET A O 1
ATOM 1433 N N . PRO A 1 185 ? 0.258 -24.562 -16.859 1 96.12 185 PRO A N 1
ATOM 1434 C CA . PRO A 1 185 ? -0.877 -25.406 -17.234 1 96.12 185 PRO A CA 1
ATOM 1435 C C . PRO A 1 185 ? -0.511 -26.453 -18.297 1 96.12 185 PRO A C 1
ATOM 1437 O O . PRO A 1 185 ? 0.502 -26.297 -18.984 1 96.12 185 PRO A O 1
ATOM 1440 N N . PRO A 1 186 ? -1.332 -27.453 -18.438 1 95.81 186 PRO A N 1
ATOM 1441 C CA . PRO A 1 186 ? -1.073 -28.531 -19.391 1 95.81 186 PRO A CA 1
ATOM 1442 C C . PRO A 1 186 ? -0.872 -28 -20.812 1 95.81 186 PRO A C 1
ATOM 1444 O O . PRO A 1 186 ? 0.027 -28.469 -21.531 1 95.81 186 PRO A O 1
ATOM 1447 N N . GLU A 1 187 ? -1.686 -27.016 -21.281 1 94.31 187 GLU A N 1
ATOM 1448 C CA . GLU A 1 187 ? -1.646 -26.547 -22.656 1 94.31 187 GLU A CA 1
ATOM 1449 C C . GLU A 1 187 ? -0.366 -25.766 -22.938 1 94.31 187 GLU A C 1
ATOM 1451 O O . GLU A 1 187 ? 0.019 -25.578 -24.094 1 94.31 187 GLU A O 1
ATOM 1456 N N . ALA A 1 188 ? 0.32 -25.312 -21.938 1 92 188 ALA A N 1
ATOM 1457 C CA . ALA A 1 188 ? 1.508 -24.469 -22.109 1 92 188 ALA A CA 1
ATOM 1458 C C . ALA A 1 188 ? 2.707 -25.312 -22.547 1 92 188 ALA A C 1
ATOM 1460 O O . ALA A 1 188 ? 3.729 -24.781 -22.969 1 92 188 ALA A O 1
ATOM 1461 N N . PHE A 1 189 ? 2.65 -26.625 -22.406 1 89.94 189 PHE A N 1
ATOM 1462 C CA . PHE A 1 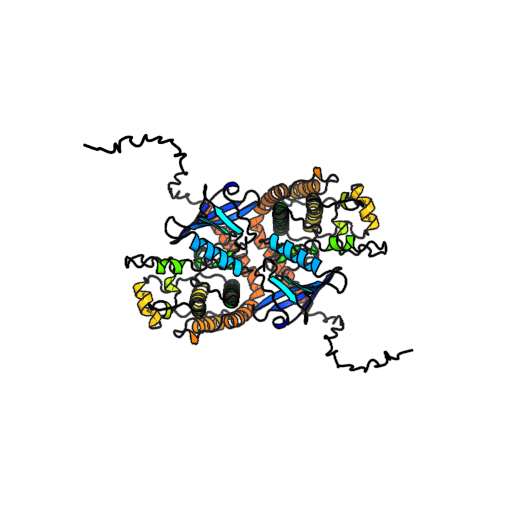189 ? 3.75 -27.516 -22.766 1 89.94 189 PHE A CA 1
ATOM 1463 C C . PHE A 1 189 ? 3.703 -27.859 -24.25 1 89.94 189 PHE A C 1
ATOM 1465 O O . PHE A 1 189 ? 4.641 -28.453 -24.781 1 89.94 189 PHE A O 1
ATOM 1472 N N . GLU A 1 190 ? 2.658 -27.406 -24.844 1 87.25 190 GLU A N 1
ATOM 1473 C CA . GLU A 1 190 ? 2.541 -27.609 -26.297 1 87.25 190 GLU A CA 1
ATOM 1474 C C . GLU A 1 190 ? 3.355 -26.578 -27.062 1 87.25 190 GLU A C 1
ATOM 1476 O O . GLU A 1 190 ? 3.406 -25.406 -26.688 1 87.25 190 GLU A O 1
ATOM 1481 N N . VAL A 1 191 ? 3.906 -26.984 -28.109 1 76.69 191 VAL A N 1
ATOM 1482 C CA . VAL A 1 191 ? 4.824 -26.172 -28.891 1 76.69 191 VAL A CA 1
ATOM 1483 C C . VAL A 1 191 ? 4.082 -24.984 -29.484 1 76.69 191 VAL A C 1
ATOM 1485 O O . VAL A 1 191 ? 4.598 -23.859 -29.484 1 76.69 191 VAL A O 1
ATOM 1488 N N . SER A 1 192 ? 2.898 -25 -29.938 1 79.81 192 SER A N 1
ATOM 1489 C CA . SER A 1 192 ? 2.16 -23.938 -30.609 1 79.81 192 SER A CA 1
ATOM 1490 C C . SER A 1 192 ? 1.272 -23.172 -29.641 1 79.81 192 SER A C 1
ATOM 1492 O O . SER A 1 192 ? 0.469 -22.328 -30.047 1 79.81 192 SER A O 1
ATOM 1494 N N . TYR A 1 193 ? 1.651 -23.219 -28.438 1 80.06 193 TYR A N 1
ATOM 1495 C CA . TYR A 1 193 ? 0.737 -22.656 -27.453 1 80.06 193 TYR A CA 1
ATOM 1496 C C . TYR A 1 193 ? 0.93 -21.156 -27.344 1 80.06 193 TYR A C 1
ATOM 1498 O O . TYR A 1 193 ? 2.062 -20.672 -27.234 1 80.06 193 TYR A O 1
ATOM 1506 N N . LYS A 1 194 ? -0.299 -20.469 -27.438 1 79.81 194 LYS A N 1
ATOM 1507 C CA . LYS A 1 194 ? -0.337 -19.047 -27.109 1 79.81 194 LYS A CA 1
ATOM 1508 C C . LYS A 1 194 ? -1.076 -18.797 -25.797 1 79.81 194 LYS A C 1
ATOM 1510 O O . LYS A 1 194 ? -2.234 -19.188 -25.641 1 79.81 194 LYS A O 1
ATOM 1515 N N . PRO A 1 195 ? -0.369 -18.156 -24.953 1 79.81 195 PRO A N 1
ATOM 1516 C CA . PRO A 1 195 ? -0.974 -17.969 -23.641 1 79.81 195 PRO A CA 1
ATOM 1517 C C . PRO A 1 195 ? -2.26 -17.141 -23.688 1 79.81 195 PRO A C 1
ATOM 1519 O O . PRO A 1 195 ? -2.361 -16.203 -24.469 1 79.81 195 PRO A O 1
ATOM 1522 N N . VAL A 1 196 ? -3.219 -17.656 -22.891 1 82.62 196 VAL A N 1
ATOM 1523 C CA . VAL A 1 196 ? -4.457 -16.922 -22.656 1 82.62 196 VAL A CA 1
ATOM 1524 C C . VAL A 1 196 ? -4.66 -16.734 -21.156 1 82.62 196 VAL A C 1
ATOM 1526 O O . VAL A 1 196 ? -3.859 -17.219 -20.344 1 82.62 196 VAL A O 1
ATOM 1529 N N . ARG A 1 197 ? -5.648 -16.047 -20.797 1 88.25 197 ARG A N 1
ATOM 1530 C CA . ARG A 1 197 ? -5.918 -15.688 -19.406 1 88.25 197 ARG A CA 1
ATOM 1531 C C . ARG A 1 197 ? -6.031 -16.922 -18.531 1 88.25 197 ARG A C 1
ATOM 1533 O O . ARG A 1 197 ? -5.699 -16.891 -17.344 1 88.25 197 ARG A O 1
ATOM 1540 N N . ALA A 1 198 ? -6.465 -17.984 -19.156 1 95.31 198 ALA A N 1
ATOM 1541 C CA . ALA A 1 198 ? -6.672 -19.234 -18.422 1 95.31 198 ALA A CA 1
ATOM 1542 C C . ALA A 1 198 ? -5.352 -19.766 -17.859 1 95.31 198 ALA A C 1
ATOM 1544 O O . ALA A 1 198 ? -5.344 -20.578 -16.938 1 95.31 198 ALA A O 1
ATOM 1545 N N . PHE A 1 199 ? -4.25 -19.391 -18.422 1 95.06 199 PHE A N 1
ATOM 1546 C CA . PHE A 1 199 ? -2.926 -19.734 -17.922 1 95.06 199 PHE A CA 1
ATOM 1547 C C . PHE A 1 199 ? -2.754 -19.281 -16.469 1 95.06 199 PHE A C 1
ATOM 1549 O O . PHE A 1 199 ? -2.389 -20.078 -15.602 1 95.06 199 PHE A O 1
ATOM 1556 N N . ASP A 1 200 ? -3.068 -18.031 -16.25 1 96.81 200 ASP A N 1
ATOM 1557 C CA . ASP A 1 200 ? -2.932 -17.438 -14.93 1 96.81 200 ASP A CA 1
ATOM 1558 C C . ASP A 1 200 ? -3.844 -18.141 -13.922 1 96.81 200 ASP A C 1
ATOM 1560 O O . ASP A 1 200 ? -3.488 -18.281 -12.75 1 96.81 200 ASP A O 1
ATOM 1564 N N . ILE A 1 201 ? -4.988 -18.547 -14.414 1 98.62 201 ILE A N 1
ATOM 1565 C CA . ILE A 1 201 ? -5.969 -19.172 -13.531 1 98.62 201 ILE A CA 1
ATOM 1566 C C . ILE A 1 201 ? -5.457 -20.531 -13.07 1 98.62 201 ILE A C 1
ATOM 1568 O O . ILE A 1 201 ? -5.59 -20.891 -11.898 1 98.62 201 ILE A O 1
ATOM 1572 N N . TYR A 1 202 ? -4.887 -21.25 -13.969 1 98.38 202 TYR A N 1
ATOM 1573 C CA . TYR A 1 202 ? -4.277 -22.531 -13.594 1 98.38 202 TYR A CA 1
ATOM 1574 C C . TYR A 1 202 ? -3.178 -22.312 -12.555 1 98.38 202 TYR A C 1
ATOM 1576 O O . TYR A 1 202 ? -3.178 -22.953 -11.5 1 98.38 202 TYR A O 1
ATOM 1584 N N . SER A 1 203 ? -2.254 -21.438 -12.867 1 97.5 203 SER A N 1
ATOM 1585 C CA . SER A 1 203 ? -1.144 -21.156 -11.969 1 97.5 203 SER A CA 1
ATOM 1586 C C . SER A 1 203 ? -1.646 -20.703 -10.602 1 97.5 203 SER A C 1
ATOM 1588 O O . SER A 1 203 ? -1.048 -21.047 -9.57 1 97.5 203 SER A O 1
ATOM 1590 N N . TYR A 1 204 ? -2.717 -19.984 -10.625 1 98.62 204 TYR A N 1
ATOM 1591 C CA . TYR A 1 204 ? -3.326 -19.516 -9.383 1 98.62 204 TYR A CA 1
ATOM 1592 C C . TYR A 1 204 ? -3.82 -20.703 -8.547 1 98.62 204 TYR A C 1
ATOM 1594 O O . TYR A 1 204 ? -3.615 -20.734 -7.332 1 98.62 204 TYR A O 1
ATOM 1602 N N . GLY A 1 205 ? -4.477 -21.594 -9.172 1 98.69 205 GLY A N 1
ATOM 1603 C CA . GLY A 1 205 ? -4.914 -22.781 -8.461 1 98.69 205 GLY A CA 1
ATOM 1604 C C . GLY A 1 205 ? -3.777 -23.516 -7.77 1 98.69 205 GLY A C 1
ATOM 1605 O O . GLY A 1 205 ? -3.895 -23.906 -6.605 1 98.69 205 GLY A O 1
ATOM 1606 N N . ILE A 1 206 ? -2.68 -23.688 -8.477 1 98.44 206 ILE A N 1
ATOM 1607 C CA . ILE A 1 206 ? -1.521 -24.375 -7.918 1 98.44 206 ILE A CA 1
ATOM 1608 C C . ILE A 1 206 ? -0.907 -23.531 -6.805 1 98.44 206 ILE A C 1
ATOM 1610 O O . ILE A 1 206 ? -0.489 -24.062 -5.773 1 98.44 206 ILE A O 1
ATOM 1614 N N . LEU A 1 207 ? -0.852 -22.266 -6.996 1 98.44 207 LEU A N 1
ATOM 1615 C CA . LEU A 1 207 ? -0.345 -21.344 -5.984 1 98.44 207 LEU A CA 1
ATOM 1616 C C . LEU A 1 207 ? -1.167 -21.438 -4.703 1 98.44 207 LEU A C 1
ATOM 1618 O O . LEU A 1 207 ? -0.612 -21.438 -3.602 1 98.44 207 LEU A O 1
ATOM 1622 N N . LEU A 1 208 ? -2.496 -21.5 -4.867 1 98.38 208 LEU A N 1
ATOM 1623 C CA . LEU A 1 208 ? -3.355 -21.656 -3.701 1 98.38 208 LEU A CA 1
ATOM 1624 C C . LEU A 1 208 ? -2.971 -22.891 -2.898 1 98.38 208 LEU A C 1
ATOM 1626 O O . LEU A 1 208 ? -2.883 -22.828 -1.67 1 98.38 208 LEU A O 1
ATOM 1630 N N . TRP A 1 209 ? -2.756 -23.906 -3.615 1 97.69 209 TRP A N 1
ATOM 1631 C CA . TRP A 1 209 ? -2.332 -25.156 -2.969 1 97.69 209 TRP A CA 1
ATOM 1632 C C . TRP A 1 209 ? -1.03 -24.953 -2.201 1 97.69 209 TRP A C 1
ATOM 1634 O O . TRP A 1 209 ? -0.911 -25.359 -1.046 1 97.69 209 TRP A O 1
ATOM 1644 N N . SER A 1 210 ? -0.125 -24.297 -2.811 1 97.19 210 SER A N 1
ATOM 1645 C CA . SER A 1 210 ? 1.166 -24.031 -2.184 1 97.19 210 SER A CA 1
ATOM 1646 C C . SER A 1 210 ? 1.009 -23.156 -0.941 1 97.19 210 SER A C 1
ATOM 1648 O O . SER A 1 210 ? 1.679 -23.391 0.069 1 97.19 210 SER A O 1
ATOM 1650 N N . ILE A 1 211 ? 0.155 -22.188 -0.987 1 97.56 211 ILE A N 1
ATOM 1651 C CA . ILE A 1 211 ? -0.06 -21.266 0.126 1 97.56 211 ILE A CA 1
ATOM 1652 C C . ILE A 1 211 ? -0.604 -22.031 1.329 1 97.56 211 ILE A C 1
ATOM 1654 O O . ILE A 1 211 ? -0.117 -21.875 2.451 1 97.56 211 ILE A O 1
ATOM 1658 N N . VAL A 1 212 ? -1.533 -22.922 1.091 1 95.5 212 VAL A N 1
ATOM 1659 C CA . VAL A 1 212 ? -2.258 -23.562 2.186 1 95.5 212 VAL A CA 1
ATOM 1660 C C . VAL A 1 212 ? -1.427 -24.719 2.758 1 95.5 212 VAL A C 1
ATOM 1662 O O . VAL A 1 212 ? -1.535 -25.031 3.943 1 95.5 212 VAL A O 1
ATOM 1665 N N . THR A 1 213 ? -0.543 -25.266 1.933 1 94.81 213 THR A N 1
ATOM 1666 C CA . THR A 1 213 ? 0.212 -26.422 2.402 1 94.81 213 THR A CA 1
ATOM 1667 C C . THR A 1 213 ? 1.602 -26 2.877 1 94.81 213 THR A C 1
ATOM 1669 O O . THR A 1 213 ? 2.215 -26.688 3.699 1 94.81 213 THR A O 1
ATOM 1672 N N . GLY A 1 214 ? 2.076 -24.906 2.303 1 95.56 214 GLY A N 1
ATOM 1673 C CA . GLY A 1 214 ? 3.447 -24.516 2.574 1 95.56 214 GLY A CA 1
ATOM 1674 C C . GLY A 1 214 ? 4.473 -25.359 1.839 1 95.56 214 GLY A C 1
ATOM 1675 O O . GLY A 1 214 ? 5.648 -25.359 2.199 1 95.56 214 GLY A O 1
ATOM 1676 N N . GLU A 1 215 ? 4.02 -26.016 0.758 1 94.25 215 GLU A N 1
ATOM 1677 C CA . GLU A 1 215 ? 4.875 -26.969 0.055 1 94.25 215 GLU A CA 1
ATOM 1678 C C . GLU A 1 215 ? 5.02 -26.594 -1.417 1 94.25 215 GLU A C 1
ATOM 1680 O O . GLU A 1 215 ? 4.23 -25.812 -1.946 1 94.25 215 GLU A O 1
ATOM 1685 N N . GLU A 1 216 ? 6.031 -27.109 -2.012 1 94 216 GLU A N 1
ATOM 1686 C CA . GLU A 1 216 ? 6.207 -27.016 -3.457 1 94 216 GLU A CA 1
ATOM 1687 C C . GLU A 1 216 ? 5.457 -28.125 -4.188 1 94 216 GLU A C 1
ATOM 1689 O O . GLU A 1 216 ? 5.465 -29.281 -3.75 1 94 216 GLU A O 1
ATOM 1694 N N . PRO A 1 217 ? 4.855 -27.734 -5.234 1 95.75 217 PRO A N 1
ATOM 1695 C CA . PRO A 1 217 ? 4.211 -28.812 -6.004 1 95.75 217 PRO A CA 1
ATOM 1696 C C . PRO A 1 217 ? 5.215 -29.703 -6.719 1 95.75 217 PRO A C 1
ATOM 1698 O O . PRO A 1 217 ? 6.312 -29.266 -7.066 1 95.75 217 PRO A O 1
ATOM 1701 N N . TYR A 1 218 ? 4.832 -30.969 -6.805 1 94.38 218 TYR A N 1
ATOM 1702 C CA . TYR A 1 218 ? 5.637 -31.969 -7.508 1 94.38 218 TYR A CA 1
ATOM 1703 C C . TYR A 1 218 ? 7.062 -31.984 -6.973 1 94.38 218 TYR A C 1
ATOM 1705 O O . TYR A 1 218 ? 8.023 -31.859 -7.738 1 94.38 218 TYR A O 1
ATOM 1713 N N . PRO A 1 219 ? 7.176 -32.156 -5.723 1 90.56 219 PRO A N 1
ATOM 1714 C CA . PRO A 1 219 ? 8.508 -32.094 -5.117 1 90.56 219 PRO A CA 1
ATOM 1715 C C . PRO A 1 219 ? 9.492 -33.062 -5.754 1 90.56 219 PRO A C 1
ATOM 1717 O O . PRO A 1 219 ? 9.156 -34.219 -5.945 1 90.56 219 PRO A O 1
ATOM 1720 N N . GLY A 1 220 ? 10.68 -32.531 -6.086 1 88.19 220 GLY A N 1
ATOM 1721 C CA . GLY A 1 220 ? 11.766 -33.375 -6.586 1 88.19 220 GLY A CA 1
ATOM 1722 C C . GLY A 1 220 ? 11.617 -33.719 -8.055 1 88.19 220 GLY A C 1
ATOM 1723 O O . GLY A 1 220 ? 12.492 -34.375 -8.633 1 88.19 220 GLY A O 1
ATOM 1724 N N . LYS A 1 221 ? 10.57 -33.375 -8.641 1 89.38 221 LYS A N 1
ATOM 1725 C CA . LYS A 1 221 ? 10.359 -33.688 -10.047 1 89.38 221 LYS A CA 1
ATOM 1726 C C . LYS A 1 221 ? 10.992 -32.656 -10.961 1 89.38 221 LYS A C 1
ATOM 1728 O O . LYS A 1 221 ? 10.883 -31.453 -10.711 1 89.38 221 LYS A O 1
ATOM 1733 N N . ASP A 1 222 ? 11.594 -33.156 -11.914 1 89.44 222 ASP A N 1
ATOM 1734 C CA . ASP A 1 222 ? 12.234 -32.25 -12.867 1 89.44 222 ASP A CA 1
ATOM 1735 C C . ASP A 1 222 ? 11.266 -31.875 -13.992 1 89.44 222 ASP A C 1
ATOM 1737 O O . ASP A 1 222 ? 10.125 -32.312 -14.016 1 89.44 222 ASP A O 1
ATOM 1741 N N . TYR A 1 223 ? 11.695 -31.047 -14.883 1 89.62 223 TYR A N 1
ATOM 1742 C CA . TYR A 1 223 ? 10.883 -30.484 -15.961 1 89.62 223 TYR A CA 1
ATOM 1743 C C . TYR A 1 223 ? 10.281 -31.578 -16.812 1 89.62 223 TYR A C 1
ATOM 1745 O O . TYR A 1 223 ? 9.078 -31.562 -17.109 1 89.62 223 TYR A O 1
ATOM 1753 N N . SER A 1 224 ? 11.148 -32.469 -17.25 1 90.94 224 SER A N 1
ATOM 1754 C CA . SER A 1 224 ? 10.711 -33.531 -18.172 1 90.94 224 SER A CA 1
ATOM 1755 C C . SER A 1 224 ? 9.562 -34.344 -17.594 1 90.94 224 SER A C 1
ATOM 1757 O O . SER A 1 224 ? 8.609 -34.656 -18.297 1 90.94 224 SER A O 1
ATOM 1759 N N . LEU A 1 225 ? 9.703 -34.656 -16.344 1 92.19 225 LEU A N 1
ATOM 1760 C CA . LEU A 1 225 ? 8.664 -35.438 -15.688 1 92.19 225 LEU A CA 1
ATOM 1761 C C . LEU A 1 225 ? 7.375 -34.656 -15.539 1 92.19 225 LEU A C 1
ATOM 1763 O O . LEU A 1 225 ? 6.285 -35.156 -15.781 1 92.19 225 LEU A O 1
ATOM 1767 N N . VAL A 1 226 ? 7.484 -33.406 -15.18 1 92.44 226 VAL A N 1
ATOM 1768 C CA . VAL A 1 226 ? 6.328 -32.531 -15 1 92.44 226 VAL A CA 1
ATOM 1769 C C . VAL A 1 226 ? 5.645 -32.312 -16.344 1 92.44 226 VAL A C 1
ATOM 1771 O O . VAL A 1 226 ? 4.414 -32.344 -16.438 1 92.44 226 VAL A O 1
ATOM 1774 N N . GLU A 1 227 ? 6.43 -32.094 -17.344 1 91.12 227 GLU A N 1
ATOM 1775 C CA . GLU A 1 227 ? 5.93 -31.875 -18.703 1 91.12 227 GLU A CA 1
ATOM 1776 C C . GLU A 1 227 ? 5.113 -33.062 -19.188 1 91.12 227 GLU A C 1
ATOM 1778 O O . GLU A 1 227 ? 4.125 -32.906 -19.906 1 91.12 227 GLU A O 1
ATOM 1783 N N . LEU A 1 228 ? 5.547 -34.219 -18.797 1 93.31 228 LEU A N 1
ATOM 1784 C CA . LEU A 1 228 ? 4.875 -35.438 -19.219 1 93.31 228 LEU A CA 1
ATOM 1785 C C . LEU A 1 228 ? 3.604 -35.656 -18.406 1 93.31 228 LEU A C 1
ATOM 1787 O O . LEU A 1 228 ? 2.566 -36.031 -18.953 1 93.31 228 LEU A O 1
ATOM 1791 N N . LYS A 1 229 ? 3.605 -35.438 -17.125 1 95.56 229 LYS A N 1
ATOM 1792 C CA . LYS A 1 229 ? 2.566 -35.875 -16.203 1 95.56 229 LYS A CA 1
ATOM 1793 C C . LYS A 1 229 ? 1.429 -34.875 -16.109 1 95.56 229 LYS A C 1
ATOM 1795 O O . LYS A 1 229 ? 0.261 -35.25 -15.992 1 95.56 229 LYS A O 1
ATOM 1800 N N . ILE A 1 230 ? 1.674 -33.594 -16.141 1 95.75 230 ILE A N 1
ATOM 1801 C CA . ILE A 1 230 ? 0.661 -32.562 -15.945 1 95.75 230 ILE A CA 1
ATOM 1802 C C . ILE A 1 230 ? -0.386 -32.656 -17.047 1 95.75 230 ILE A C 1
ATOM 1804 O O . ILE A 1 230 ? -1.589 -32.656 -16.781 1 95.75 230 ILE A O 1
ATOM 1808 N N . PRO A 1 231 ? 0.031 -32.75 -18.328 1 95.19 231 PRO A N 1
ATOM 1809 C CA . PRO A 1 231 ? -0.979 -32.875 -19.391 1 95.19 231 PRO A CA 1
ATOM 1810 C C . PRO A 1 231 ? -1.817 -34.125 -19.25 1 95.19 231 PRO A C 1
ATOM 1812 O O . PRO A 1 231 ? -2.953 -34.188 -19.719 1 95.19 231 PRO A O 1
ATOM 1815 N N . LYS A 1 232 ? -1.26 -35.125 -18.562 1 95.75 232 LYS A N 1
ATOM 1816 C CA . LYS A 1 232 ? -1.967 -36.375 -18.375 1 95.75 232 LYS A CA 1
ATOM 1817 C C . LYS A 1 232 ? -2.873 -36.344 -17.156 1 95.75 232 LYS A C 1
ATOM 1819 O O . LYS A 1 232 ? -3.48 -37.344 -16.781 1 95.75 232 LYS A O 1
ATOM 1824 N N . GLY A 1 233 ? -2.83 -35.219 -16.391 1 95.31 233 GLY A N 1
ATOM 1825 C CA . GLY A 1 233 ? -3.811 -35.031 -15.328 1 95.31 233 GLY A CA 1
ATOM 1826 C C . GLY A 1 233 ? -3.188 -34.938 -13.945 1 95.31 233 GLY A C 1
ATOM 1827 O O . GLY A 1 233 ? -3.893 -34.75 -12.953 1 95.31 233 GLY A O 1
ATOM 1828 N N . ASP A 1 234 ? -1.896 -35.031 -13.867 1 95.88 234 ASP A N 1
ATOM 1829 C CA . ASP A 1 234 ? -1.233 -34.938 -12.57 1 95.88 234 ASP A CA 1
ATOM 1830 C C . ASP A 1 234 ? -1.449 -33.594 -11.93 1 95.88 234 ASP A C 1
ATOM 1832 O O . ASP A 1 234 ? -1.391 -32.562 -12.609 1 95.88 234 ASP A O 1
ATOM 1836 N N . ARG A 1 235 ? -1.801 -33.656 -10.695 1 96.94 235 ARG A N 1
ATOM 1837 C CA . ARG A 1 235 ? -1.966 -32.469 -9.859 1 96.94 235 ARG A CA 1
ATOM 1838 C C . ARG A 1 235 ? -1.41 -32.719 -8.461 1 96.94 235 ARG A C 1
ATOM 1840 O O . ARG A 1 235 ? -1.167 -33.844 -8.07 1 96.94 235 ARG A O 1
ATOM 1847 N N . PRO A 1 236 ? -1.201 -31.516 -7.73 1 93.56 236 PRO A N 1
ATOM 1848 C CA . PRO A 1 236 ? -0.707 -31.719 -6.363 1 93.56 236 PRO A CA 1
ATOM 1849 C C . PRO A 1 236 ? -1.667 -32.531 -5.5 1 93.56 236 PRO A C 1
ATOM 1851 O O . PRO A 1 236 ? -2.867 -32.562 -5.781 1 93.56 236 PRO A O 1
ATOM 1854 N N . GLN A 1 237 ? -1.171 -33.094 -4.445 1 87.44 237 GLN A N 1
ATOM 1855 C CA . GLN A 1 237 ? -1.908 -34 -3.576 1 87.44 237 GLN A CA 1
ATOM 1856 C C . GLN A 1 237 ? -3.08 -33.281 -2.902 1 87.44 237 GLN A C 1
ATOM 1858 O O . GLN A 1 237 ? -3.035 -32.062 -2.682 1 87.44 237 GLN A O 1
ATOM 1863 N N . ASP A 1 238 ? -3.961 -34.094 -2.518 1 86.38 238 ASP A N 1
ATOM 1864 C CA . ASP A 1 238 ? -5.137 -33.562 -1.824 1 86.38 238 ASP A CA 1
ATOM 1865 C C . ASP A 1 238 ? -4.766 -33.031 -0.442 1 86.38 238 ASP A C 1
ATOM 1867 O O . ASP A 1 238 ? -3.889 -33.594 0.227 1 86.38 238 ASP A O 1
ATOM 1871 N N . ILE A 1 239 ? -5.352 -31.984 -0.127 1 86.06 239 ILE A N 1
ATOM 1872 C CA . ILE A 1 239 ? -5.129 -31.344 1.168 1 86.06 239 ILE A CA 1
ATOM 1873 C C . ILE A 1 239 ? -6.016 -32 2.223 1 86.06 239 ILE A C 1
ATOM 1875 O O . ILE A 1 239 ? -7.211 -32.219 1.994 1 86.06 239 ILE A O 1
ATOM 1879 N N . CYS A 1 240 ? -5.328 -32.5 3.252 1 70.81 240 CYS A N 1
ATOM 1880 C CA . CYS A 1 240 ? -6.125 -33 4.359 1 70.81 240 CYS A CA 1
ATOM 1881 C C . CYS A 1 240 ? -6.988 -31.906 4.969 1 70.81 240 CYS A C 1
ATOM 1883 O O . CYS A 1 240 ? -6.473 -30.875 5.391 1 70.81 240 CYS A O 1
ATOM 1885 N N . GLN A 1 241 ? -8.211 -32 4.676 1 63.88 241 GLN A N 1
ATOM 1886 C CA . GLN A 1 241 ? -9.156 -30.969 5.09 1 63.88 241 GLN A CA 1
ATOM 1887 C C . GLN A 1 241 ? -9.25 -30.891 6.609 1 63.88 241 GLN A C 1
ATOM 1889 O O . GLN A 1 241 ? -9.906 -31.734 7.242 1 63.88 241 GLN A O 1
ATOM 1894 N N . LYS A 1 242 ? -8.219 -30.406 7.176 1 63.53 242 LYS A N 1
ATOM 1895 C CA . LYS A 1 242 ? -8.344 -30.109 8.602 1 63.53 242 LYS A CA 1
ATOM 1896 C C . LYS A 1 242 ? -9.523 -29.172 8.867 1 63.53 242 LYS A C 1
ATOM 1898 O O . LYS A 1 242 ? -10.078 -28.594 7.93 1 63.53 242 LYS A O 1
ATOM 1903 N N . GLU A 1 243 ? -9.992 -29.156 10.078 1 71.75 243 GLU A N 1
ATOM 1904 C CA . GLU A 1 243 ? -11.156 -28.438 10.586 1 71.75 243 GLU A CA 1
ATOM 1905 C C . GLU A 1 243 ? -10.969 -26.922 10.469 1 71.75 243 GLU A C 1
ATOM 1907 O O . GLU A 1 243 ? -11.102 -26.188 11.461 1 71.75 243 GLU A O 1
ATOM 1912 N N . VAL A 1 244 ? -10.453 -26.484 9.32 1 84.88 244 VAL A N 1
ATOM 1913 C CA . VAL A 1 244 ? -10.414 -25.031 9.125 1 84.88 244 VAL A CA 1
ATOM 1914 C C . VAL A 1 244 ? -11.625 -24.594 8.305 1 84.88 244 VAL A C 1
ATOM 1916 O O . VAL A 1 244 ? -11.867 -25.125 7.215 1 84.88 244 VAL A O 1
ATOM 1919 N N . GLU A 1 245 ? -12.312 -23.703 8.883 1 89.94 245 GLU A N 1
ATOM 1920 C CA . GLU A 1 245 ? -13.484 -23.172 8.188 1 89.94 245 GLU A CA 1
ATOM 1921 C C . GLU A 1 245 ? -13.094 -22.516 6.867 1 89.94 245 GLU A C 1
ATOM 1923 O O . GLU A 1 245 ? -12.164 -21.719 6.82 1 89.94 245 GLU A O 1
ATOM 1928 N N . GLY A 1 246 ? -13.703 -22.969 5.758 1 93.5 246 GLY A N 1
ATOM 1929 C CA . GLY A 1 246 ? -13.484 -22.328 4.469 1 93.5 246 GLY A CA 1
ATOM 1930 C C . GLY A 1 246 ? -12.5 -23.078 3.592 1 93.5 246 GLY A C 1
ATOM 1931 O O . GLY A 1 246 ? -12.438 -22.844 2.383 1 93.5 246 GLY A O 1
ATOM 1932 N N . LEU A 1 247 ? -11.797 -24.031 4.164 1 93.81 247 LEU A N 1
ATOM 1933 C CA . LEU A 1 247 ? -10.773 -24.75 3.408 1 93.81 247 LEU A CA 1
ATOM 1934 C C . LEU A 1 247 ? -11.398 -25.594 2.307 1 93.81 247 LEU A C 1
ATOM 1936 O O . LEU A 1 247 ? -10.844 -25.719 1.213 1 93.81 247 LEU A O 1
ATOM 1940 N N . LYS A 1 248 ? -12.555 -26.156 2.639 1 93.44 248 LYS A N 1
ATOM 1941 C CA . LYS A 1 248 ? -13.258 -26.969 1.643 1 93.44 248 LYS A CA 1
ATOM 1942 C C . LYS A 1 248 ? -13.586 -26.141 0.401 1 93.44 248 LYS A C 1
ATOM 1944 O O . LYS A 1 248 ? -13.406 -26.609 -0.726 1 93.44 248 LYS A O 1
ATOM 1949 N N . GLU A 1 249 ? -14.07 -24.953 0.645 1 95.56 249 GLU A N 1
ATOM 1950 C CA . GLU A 1 249 ? -14.406 -24.062 -0.457 1 95.56 249 GLU A CA 1
ATOM 1951 C C . GLU A 1 249 ? -13.156 -23.672 -1.252 1 95.56 249 GLU A C 1
ATOM 1953 O O . GLU A 1 249 ? -13.195 -23.609 -2.482 1 95.56 249 GLU A O 1
ATOM 1958 N N . LEU A 1 250 ? -12.094 -23.5 -0.546 1 96.69 250 LEU A N 1
ATOM 1959 C CA . LEU A 1 250 ? -10.852 -23.125 -1.211 1 96.69 250 LEU A CA 1
ATOM 1960 C C . LEU A 1 250 ? -10.32 -24.281 -2.057 1 96.69 250 LEU A C 1
ATOM 1962 O O . LEU A 1 250 ? -9.852 -24.062 -3.176 1 96.69 250 LEU A O 1
ATOM 1966 N N . VAL A 1 251 ? -10.398 -25.453 -1.553 1 95.44 251 VAL A N 1
ATOM 1967 C CA . VAL A 1 251 ? -9.969 -26.641 -2.287 1 95.44 251 VAL A CA 1
ATOM 1968 C C . VAL A 1 251 ? -10.828 -26.812 -3.539 1 95.44 251 VAL A C 1
ATOM 1970 O O . VAL A 1 251 ? -10.312 -27.156 -4.609 1 95.44 251 VAL A O 1
ATOM 1973 N N . GLY A 1 252 ? -12.125 -26.578 -3.359 1 96.06 252 GLY A N 1
ATOM 1974 C CA . GLY A 1 252 ? -12.992 -26.594 -4.523 1 96.06 252 GLY A CA 1
ATOM 1975 C C . GLY A 1 252 ? -12.57 -25.609 -5.598 1 96.06 252 GLY A C 1
ATOM 1976 O O . GLY A 1 252 ? -12.594 -25.938 -6.789 1 96.06 252 GLY A O 1
ATOM 1977 N N . LEU A 1 253 ? -12.203 -24.453 -5.164 1 98.12 253 LEU A N 1
ATOM 1978 C CA . LEU A 1 253 ? -11.734 -23.438 -6.098 1 98.12 253 LEU A CA 1
ATOM 1979 C C . LEU A 1 253 ? -10.445 -23.891 -6.789 1 98.12 253 LEU A C 1
ATOM 1981 O O . LEU A 1 253 ? -10.305 -23.734 -8.008 1 98.12 253 LEU A O 1
ATOM 1985 N N . MET A 1 254 ? -9.508 -24.469 -6.082 1 97.5 254 MET A N 1
ATOM 1986 C CA . MET A 1 254 ? -8.266 -24.984 -6.652 1 97.5 254 MET A CA 1
ATOM 1987 C C . MET A 1 254 ? -8.547 -25.969 -7.781 1 97.5 254 MET A C 1
ATOM 1989 O O . MET A 1 254 ? -7.996 -25.844 -8.875 1 97.5 254 MET A O 1
ATOM 1993 N N . LYS A 1 255 ? -9.391 -26.812 -7.477 1 96.81 255 LYS A N 1
ATOM 1994 C CA . LYS A 1 255 ? -9.703 -27.875 -8.43 1 96.81 255 LYS A CA 1
ATOM 1995 C C . LYS A 1 255 ? -10.367 -27.312 -9.68 1 96.81 255 LYS A C 1
ATOM 1997 O O . LYS A 1 255 ? -10.117 -27.781 -10.797 1 96.81 255 LYS A O 1
ATOM 2002 N N . SER A 1 256 ? -11.195 -26.344 -9.469 1 98.19 256 SER A N 1
ATOM 2003 C CA . SER A 1 256 ? -11.828 -25.703 -10.617 1 98.19 256 SER A CA 1
ATOM 2004 C C . SER A 1 256 ? -10.812 -24.938 -11.461 1 98.19 256 SER A C 1
ATOM 2006 O O . SER A 1 256 ? -10.953 -24.844 -12.68 1 98.19 256 SER A O 1
ATOM 2008 N N . CYS A 1 257 ? -9.805 -24.422 -10.844 1 98.56 257 CYS A N 1
ATOM 2009 C CA . CYS A 1 257 ? -8.812 -23.609 -11.523 1 98.56 257 CYS A CA 1
ATOM 2010 C C . CYS A 1 257 ? -7.848 -24.469 -12.328 1 98.56 257 CYS A C 1
ATOM 2012 O O . CYS A 1 257 ? -7.34 -24.047 -13.367 1 98.56 257 CYS A O 1
ATOM 2014 N N . TRP A 1 258 ? -7.57 -25.688 -11.812 1 97.94 258 TRP A N 1
ATOM 2015 C CA . TRP A 1 258 ? -6.449 -26.391 -12.422 1 97.94 258 TRP A CA 1
ATOM 2016 C C . TRP A 1 258 ? -6.941 -27.547 -13.297 1 97.94 258 TRP A C 1
ATOM 2018 O O . TRP A 1 258 ? -6.203 -28.5 -13.562 1 97.94 258 TRP A O 1
ATOM 2028 N N . VAL A 1 259 ? -8.227 -27.469 -13.711 1 97.62 259 VAL A N 1
ATOM 2029 C CA . VAL A 1 259 ? -8.742 -28.453 -14.656 1 97.62 259 VAL A CA 1
ATOM 2030 C C . VAL A 1 259 ? -7.91 -28.438 -15.938 1 97.62 259 VAL A C 1
ATOM 2032 O O . VAL A 1 259 ? -7.277 -27.422 -16.25 1 97.62 259 VAL A O 1
ATOM 2035 N N . ASN A 1 260 ? -7.922 -29.516 -16.672 1 96.5 260 ASN A N 1
ATOM 2036 C CA . ASN A 1 260 ? -7.09 -29.672 -17.844 1 96.5 260 ASN A CA 1
ATOM 2037 C C . ASN A 1 260 ? -7.516 -28.734 -18.969 1 96.5 260 ASN A C 1
ATOM 2039 O O . ASN A 1 260 ? -6.672 -28.109 -19.625 1 96.5 260 ASN A O 1
ATOM 2043 N N . GLU A 1 261 ? -8.797 -28.562 -19.141 1 95.81 261 GLU A N 1
ATOM 2044 C CA . GLU A 1 261 ? -9.336 -27.781 -20.25 1 95.81 261 GLU A CA 1
ATOM 2045 C C . GLU A 1 261 ? -9.414 -26.297 -19.891 1 95.81 261 GLU A C 1
ATOM 2047 O O . GLU A 1 261 ? -10.195 -25.906 -19.016 1 95.81 261 GLU A O 1
ATOM 2052 N N . PRO A 1 262 ? -8.688 -25.5 -20.562 1 96.44 262 PRO A N 1
ATOM 2053 C CA . PRO A 1 262 ? -8.625 -24.078 -20.203 1 96.44 262 PRO A CA 1
ATOM 2054 C C . PRO A 1 262 ? -9.992 -23.406 -20.219 1 96.44 262 PRO A C 1
ATOM 2056 O O . PRO A 1 262 ? -10.266 -22.531 -19.406 1 96.44 262 PRO A O 1
ATOM 2059 N N . SER A 1 263 ? -10.875 -23.781 -21.141 1 95.94 263 SER A N 1
ATOM 2060 C CA . SER A 1 263 ? -12.172 -23.125 -21.297 1 95.94 263 SER A CA 1
ATOM 2061 C C . SER A 1 263 ? -13.094 -23.406 -20.125 1 95.94 263 SER A C 1
ATOM 2063 O O . SER A 1 263 ? -14.109 -22.734 -19.938 1 95.94 263 SER A O 1
ATOM 2065 N N . GLU A 1 264 ? -12.727 -24.406 -19.344 1 97.56 264 GLU A N 1
ATOM 2066 C CA . GLU A 1 264 ? -13.562 -24.797 -18.203 1 97.56 264 GLU A CA 1
ATOM 2067 C C . GLU A 1 264 ? -13.117 -24.109 -16.922 1 97.56 264 GLU A C 1
ATOM 2069 O O . GLU A 1 264 ? -13.789 -24.203 -15.891 1 97.56 264 GLU A O 1
ATOM 2074 N N . ARG A 1 265 ? -12.023 -23.422 -16.969 1 98.31 265 ARG A N 1
ATOM 2075 C CA . ARG A 1 265 ? -11.516 -22.734 -15.789 1 98.31 265 ARG A CA 1
ATOM 2076 C C . ARG A 1 265 ? -12.297 -21.453 -15.531 1 98.31 265 ARG A C 1
ATOM 2078 O O . ARG A 1 265 ? -12.758 -20.797 -16.469 1 98.31 265 ARG A O 1
ATOM 2085 N N . PRO A 1 266 ? -12.461 -21.094 -14.297 1 98.38 266 PRO A N 1
ATOM 2086 C CA . PRO A 1 266 ? -13.234 -19.891 -13.977 1 98.38 266 PRO A CA 1
ATOM 2087 C C . PRO A 1 266 ? -12.516 -18.609 -14.391 1 98.38 266 PRO A C 1
ATOM 2089 O O . PRO A 1 266 ? -11.289 -18.609 -14.539 1 98.38 266 PRO A O 1
ATOM 2092 N N . ALA A 1 267 ? -13.305 -17.578 -14.562 1 97.38 267 ALA A N 1
ATOM 2093 C CA . ALA A 1 267 ? -12.727 -16.25 -14.727 1 97.38 267 ALA A CA 1
ATOM 2094 C C . ALA A 1 267 ? -12.148 -15.742 -13.406 1 97.38 267 ALA A C 1
ATOM 2096 O O . ALA A 1 267 ? -12.562 -16.172 -12.328 1 97.38 267 ALA A O 1
ATOM 2097 N N . ALA A 1 268 ? -11.227 -14.836 -13.539 1 97.44 268 ALA A N 1
ATOM 2098 C CA . ALA A 1 268 ? -10.594 -14.273 -12.352 1 97.44 268 ALA A CA 1
ATOM 2099 C C . ALA A 1 268 ? -11.633 -13.68 -11.406 1 97.44 268 ALA A C 1
ATOM 2101 O O . ALA A 1 268 ? -11.508 -13.797 -10.188 1 97.44 268 ALA A O 1
ATOM 2102 N N . LYS A 1 269 ? -12.641 -13.102 -11.945 1 96.94 269 LYS A N 1
ATOM 2103 C CA . LYS A 1 269 ? -13.695 -12.477 -11.156 1 96.94 269 LYS A CA 1
ATOM 2104 C C . LYS A 1 269 ? -14.391 -13.5 -10.266 1 96.94 269 LYS A C 1
ATOM 2106 O O . LYS A 1 269 ? -14.742 -13.195 -9.117 1 96.94 269 LYS A O 1
ATOM 2111 N N . GLU A 1 270 ? -14.602 -14.633 -10.812 1 97.81 270 GLU A N 1
ATOM 2112 C CA . GLU A 1 270 ? -15.234 -15.703 -10.039 1 97.81 270 GLU A CA 1
ATOM 2113 C C . GLU A 1 270 ? -14.336 -16.156 -8.891 1 97.81 270 GLU A C 1
ATOM 2115 O O . GLU A 1 270 ? -14.82 -16.484 -7.809 1 97.81 270 GLU A O 1
ATOM 2120 N N . CYS A 1 271 ? -13.07 -16.203 -9.133 1 98.56 271 CYS A N 1
ATOM 2121 C CA . CYS A 1 271 ? -12.117 -16.516 -8.07 1 98.56 271 CYS A CA 1
ATOM 2122 C C . CYS A 1 271 ? -12.188 -15.484 -6.957 1 98.56 271 CYS A C 1
ATOM 2124 O O . CYS A 1 271 ? -12.164 -15.836 -5.777 1 98.56 271 CYS A O 1
ATOM 2126 N N . CYS A 1 272 ? -12.32 -14.211 -7.34 1 98.25 272 CYS A N 1
ATOM 2127 C CA . CYS A 1 272 ? -12.422 -13.125 -6.375 1 98.25 272 CYS A CA 1
ATOM 2128 C C . CYS A 1 272 ? -13.641 -13.305 -5.477 1 98.25 272 CYS A C 1
ATOM 2130 O O . CYS A 1 272 ? -13.562 -13.086 -4.266 1 98.25 272 CYS A O 1
ATOM 2132 N N . LYS A 1 273 ? -14.711 -13.727 -6.066 1 97.56 273 LYS A N 1
ATOM 2133 C CA . LYS A 1 273 ? -15.945 -13.898 -5.309 1 97.56 273 LYS A CA 1
ATOM 2134 C C . LYS A 1 273 ? -15.773 -14.953 -4.215 1 97.56 273 LYS A C 1
ATOM 2136 O O . LYS A 1 273 ? -16.125 -14.719 -3.059 1 97.56 273 LYS A O 1
ATOM 2141 N N . VAL A 1 274 ? -15.195 -16.047 -4.582 1 98.25 274 VAL A N 1
ATOM 2142 C CA . VAL A 1 274 ? -15.008 -17.125 -3.633 1 98.25 274 VAL A CA 1
ATOM 2143 C C . VAL A 1 274 ? -14.031 -16.703 -2.539 1 98.25 274 VAL A C 1
ATOM 2145 O O . VAL A 1 274 ? -14.312 -16.875 -1.351 1 98.25 274 VAL A O 1
ATOM 2148 N N . THR A 1 275 ? -12.984 -16.125 -2.922 1 98.5 275 THR A N 1
ATOM 2149 C CA . THR A 1 275 ? -11.945 -15.805 -1.95 1 98.5 275 THR A CA 1
ATOM 2150 C C . THR A 1 275 ? -12.359 -14.617 -1.09 1 98.5 275 THR A C 1
ATOM 2152 O O . THR A 1 275 ? -11.914 -14.484 0.053 1 98.5 275 THR A O 1
ATOM 2155 N N . GLU A 1 276 ? -13.141 -13.734 -1.64 1 97.62 276 GLU A N 1
ATOM 2156 C CA . GLU A 1 276 ? -13.648 -12.633 -0.833 1 97.62 276 GLU A CA 1
ATOM 2157 C C . GLU A 1 276 ? -14.484 -13.141 0.338 1 97.62 276 GLU A C 1
ATOM 2159 O O . GLU A 1 276 ? -14.367 -12.633 1.455 1 97.62 276 GLU A O 1
ATOM 2164 N N . SER A 1 277 ? -15.32 -14.086 0.047 1 97.25 277 SER A N 1
ATOM 2165 C CA . SER A 1 277 ? -16.156 -14.68 1.09 1 97.25 277 SER A CA 1
ATOM 2166 C C . SER A 1 277 ? -15.289 -15.32 2.178 1 97.25 277 SER A C 1
ATOM 2168 O O . SER A 1 277 ? -15.555 -15.141 3.367 1 97.25 277 SER A O 1
ATOM 2170 N N . LEU A 1 278 ? -14.289 -16.016 1.784 1 97.12 278 LEU A N 1
ATOM 2171 C CA . LEU A 1 278 ? -13.383 -16.672 2.727 1 97.12 278 LEU A CA 1
ATOM 2172 C C . LEU A 1 278 ? -12.609 -15.648 3.539 1 97.12 278 LEU A C 1
ATOM 2174 O O . LEU A 1 278 ? -12.484 -15.781 4.762 1 97.12 278 LEU A O 1
ATOM 2178 N N . PHE A 1 279 ? -12.164 -14.648 2.871 1 96.94 279 PHE A N 1
ATOM 2179 C CA . PHE A 1 279 ? -11.422 -13.57 3.518 1 96.94 279 PHE A CA 1
ATOM 2180 C C . PHE A 1 279 ? -12.289 -12.867 4.555 1 96.94 279 PHE A C 1
ATOM 2182 O O . PHE A 1 279 ? -11.844 -12.633 5.684 1 96.94 279 PHE A O 1
ATOM 2189 N N . SER A 1 280 ? -13.477 -12.555 4.199 1 95.12 280 SER A N 1
ATOM 2190 C CA . SER A 1 280 ? -14.391 -11.828 5.07 1 95.12 280 SER A CA 1
ATOM 2191 C C . SER A 1 280 ? -14.711 -12.625 6.328 1 95.12 280 SER A C 1
ATOM 2193 O O . SER A 1 280 ? -14.789 -12.062 7.426 1 95.12 280 SER A O 1
ATOM 2195 N N . ARG A 1 281 ? -14.82 -13.906 6.199 1 94.56 281 ARG A N 1
ATOM 2196 C CA . ARG A 1 281 ? -15.156 -14.773 7.316 1 94.56 281 ARG A CA 1
ATOM 2197 C C . ARG A 1 281 ? -14.008 -14.852 8.32 1 94.56 281 ARG A C 1
ATOM 2199 O O . ARG A 1 281 ? -14.219 -15.156 9.492 1 94.56 281 ARG A O 1
ATOM 2206 N N . HIS A 1 282 ? -12.82 -14.523 7.828 1 94.75 282 HIS A N 1
ATOM 2207 C CA . HIS A 1 282 ? -11.648 -14.688 8.68 1 94.75 282 HIS A CA 1
ATOM 2208 C C . HIS A 1 282 ? -10.969 -13.344 8.93 1 94.75 282 HIS A C 1
ATOM 2210 O O . HIS A 1 282 ? -9.828 -13.305 9.398 1 94.75 282 HIS A O 1
ATOM 2216 N N . GLU A 1 283 ? -11.609 -12.305 8.648 1 92 283 GLU A N 1
ATOM 2217 C CA . GLU A 1 283 ? -11.016 -10.969 8.68 1 92 283 GLU A CA 1
ATOM 2218 C C . GLU A 1 283 ? -10.57 -10.602 10.094 1 92 283 GLU A C 1
ATOM 2220 O O . GLU A 1 283 ? -9.508 -10 10.281 1 92 283 GLU A O 1
ATOM 2225 N N . THR A 1 284 ? -11.32 -10.969 11.062 1 89.25 284 THR A N 1
ATOM 2226 C CA . THR A 1 284 ? -11.031 -10.617 12.453 1 89.25 284 THR A CA 1
ATOM 2227 C C . THR A 1 284 ? -9.773 -11.328 12.945 1 89.25 284 THR A C 1
ATOM 2229 O O . THR A 1 284 ? -9.117 -10.859 13.875 1 89.25 284 THR A O 1
ATOM 2232 N N . GLY A 1 285 ? -9.469 -12.422 12.258 1 93.88 285 GLY A N 1
ATOM 2233 C CA . GLY A 1 285 ? -8.312 -13.195 12.688 1 93.88 285 GLY A CA 1
ATOM 2234 C C . GLY A 1 285 ? -7.023 -12.758 12.016 1 93.88 285 GLY A C 1
ATOM 2235 O O . GLY A 1 285 ? -5.938 -13.219 12.367 1 93.88 285 GLY A O 1
ATOM 2236 N N . ILE A 1 286 ? -7.129 -11.836 11.125 1 94.69 286 ILE A N 1
ATOM 2237 C CA . ILE A 1 286 ? -5.965 -11.461 10.328 1 94.69 286 ILE A CA 1
ATOM 2238 C C . ILE A 1 286 ? -4.938 -10.766 11.219 1 94.69 286 ILE A C 1
ATOM 2240 O O . ILE A 1 286 ? -3.738 -11.039 11.125 1 94.69 286 ILE A O 1
ATOM 2244 N N . SER A 1 287 ? -5.402 -9.852 12.031 1 93.81 287 SER A N 1
ATOM 2245 C CA . SER A 1 287 ? -4.469 -9.141 12.898 1 93.81 287 SER A CA 1
ATOM 2246 C C . SER A 1 287 ? -3.729 -10.102 13.82 1 93.81 287 SER A C 1
ATOM 2248 O O . SER A 1 287 ? -2.527 -9.938 14.055 1 93.81 287 SER A O 1
ATOM 2250 N N . ASP A 1 288 ? -4.43 -11.102 14.32 1 96.06 288 ASP A N 1
ATOM 2251 C CA . ASP A 1 288 ? -3.801 -12.125 15.148 1 96.06 288 ASP A CA 1
ATOM 2252 C C . ASP A 1 288 ? -2.77 -12.922 14.359 1 96.06 288 ASP A C 1
ATOM 2254 O O . ASP A 1 288 ? -1.669 -13.18 14.844 1 96.06 288 ASP A O 1
ATOM 2258 N N . ALA A 1 289 ? -3.158 -13.289 13.18 1 96.94 289 ALA A N 1
ATOM 2259 C CA . ALA A 1 289 ? -2.287 -14.086 12.328 1 96.94 289 ALA A CA 1
ATOM 2260 C C . ALA A 1 289 ? -1.012 -13.328 11.977 1 96.94 289 ALA A C 1
ATOM 2262 O O . ALA A 1 289 ? 0.09 -13.875 12.062 1 96.94 289 ALA A O 1
ATOM 2263 N N . VAL A 1 290 ? -1.154 -12.109 11.602 1 96.88 290 VAL A N 1
ATOM 2264 C CA . VAL A 1 290 ? -0.01 -11.281 11.227 1 96.88 290 VAL A CA 1
ATOM 2265 C C . VAL A 1 290 ? 0.896 -11.078 12.438 1 96.88 290 VAL A C 1
ATOM 2267 O O . VAL A 1 290 ? 2.119 -11.188 12.336 1 96.88 290 VAL A O 1
ATOM 2270 N N . HIS A 1 291 ? 0.275 -10.75 13.555 1 95.88 291 HIS A N 1
ATOM 2271 C CA . HIS A 1 291 ? 1.028 -10.562 14.789 1 95.88 291 HIS A CA 1
ATOM 2272 C C . HIS A 1 291 ? 1.821 -11.812 15.141 1 95.88 291 HIS A C 1
ATOM 2274 O O . HIS A 1 291 ? 2.998 -11.727 15.5 1 95.88 291 HIS A O 1
ATOM 2280 N N . TYR A 1 292 ? 1.167 -12.922 15.023 1 96 292 TYR A N 1
ATOM 2281 C CA . TYR A 1 292 ? 1.802 -14.203 15.32 1 96 292 TYR A CA 1
ATOM 2282 C C . TYR A 1 292 ? 3.014 -14.43 14.422 1 96 292 TYR A C 1
ATOM 2284 O O . TYR A 1 292 ? 4.094 -14.781 14.906 1 96 292 TYR A O 1
ATOM 2292 N N . VAL A 1 293 ? 2.855 -14.234 13.164 1 96.75 293 VAL A N 1
ATOM 2293 C CA . VAL A 1 293 ? 3.916 -14.477 12.188 1 96.75 293 VAL A CA 1
ATOM 2294 C C . VAL A 1 293 ? 5.07 -13.508 12.43 1 96.75 293 VAL A C 1
ATOM 2296 O O . VAL A 1 293 ? 6.238 -13.914 12.414 1 96.75 293 VAL A O 1
ATOM 2299 N N . LYS A 1 294 ? 4.742 -12.266 12.664 1 94.69 294 LYS A N 1
ATOM 2300 C CA . LYS A 1 294 ? 5.773 -11.258 12.883 1 94.69 294 LYS A CA 1
ATOM 2301 C C . LYS A 1 294 ? 6.586 -11.562 14.133 1 94.69 294 LYS A C 1
ATOM 2303 O O . LYS A 1 294 ? 7.805 -11.383 14.148 1 94.69 294 LYS A O 1
ATOM 2308 N N . LYS A 1 295 ? 5.961 -12.008 15.164 1 93.12 295 LYS A N 1
ATOM 2309 C CA . LYS A 1 295 ? 6.656 -12.375 16.391 1 93.12 295 LYS A CA 1
ATOM 2310 C C . LYS A 1 295 ? 7.59 -13.562 16.172 1 93.12 295 LYS A C 1
ATOM 2312 O O . LYS A 1 295 ? 8.695 -13.602 16.703 1 93.12 295 LYS A O 1
ATOM 2317 N N . ARG A 1 296 ? 7.109 -14.43 15.406 1 91.94 296 ARG A N 1
ATOM 2318 C CA . ARG A 1 296 ? 7.914 -15.602 15.102 1 91.94 296 ARG A CA 1
ATOM 2319 C C . ARG A 1 296 ? 9.148 -15.234 14.281 1 91.94 296 ARG A C 1
ATOM 2321 O O . ARG A 1 296 ? 10.234 -15.758 14.516 1 91.94 296 ARG A O 1
ATOM 2328 N N . LEU A 1 297 ? 8.977 -14.367 13.352 1 90.69 297 LEU A N 1
ATOM 2329 C CA . LEU A 1 297 ? 10.078 -13.945 12.492 1 90.69 297 LEU A CA 1
ATOM 2330 C C . LEU A 1 297 ? 11.102 -13.133 13.281 1 90.69 297 LEU A C 1
ATOM 2332 O O . LEU A 1 297 ? 12.305 -13.242 13.039 1 90.69 297 LEU A O 1
ATOM 2336 N N . ASP A 1 298 ? 10.664 -12.305 14.219 1 86.12 298 ASP A N 1
ATOM 2337 C CA . ASP A 1 298 ? 11.547 -11.5 15.055 1 86.12 298 ASP A CA 1
ATOM 2338 C C . ASP A 1 298 ? 12.367 -12.383 15.992 1 86.12 298 ASP A C 1
ATOM 2340 O O . ASP A 1 298 ? 13.523 -12.07 16.281 1 86.12 298 ASP A O 1
ATOM 2344 N N . SER A 1 299 ? 11.773 -13.359 16.516 1 80.81 299 SER A N 1
ATOM 2345 C CA . SER A 1 299 ? 12.461 -14.266 17.422 1 80.81 299 SER A CA 1
ATOM 2346 C C . SER A 1 299 ? 13.57 -15.031 16.719 1 80.81 299 SER A C 1
ATOM 2348 O O . SER A 1 299 ? 14.594 -15.352 17.328 1 80.81 299 SER A O 1
ATOM 2350 N N . GLN A 1 300 ? 13.375 -15.305 15.5 1 72.62 300 GLN A N 1
ATOM 2351 C CA . GLN A 1 300 ? 14.375 -16.016 14.727 1 72.62 300 GLN A CA 1
ATOM 2352 C C . GLN A 1 300 ? 15.578 -15.125 14.422 1 72.62 300 GLN A C 1
ATOM 2354 O O . GLN A 1 300 ? 16.719 -15.602 14.406 1 72.62 300 GLN A O 1
ATOM 2359 N N . THR A 1 301 ? 15.336 -13.859 14.117 1 63.97 301 THR A N 1
ATOM 2360 C CA . THR A 1 301 ? 16.422 -12.922 13.859 1 63.97 301 THR A CA 1
ATOM 2361 C C . THR A 1 301 ? 17.234 -12.672 15.133 1 63.97 301 THR A C 1
ATOM 2363 O O . THR A 1 301 ? 18.453 -12.484 15.07 1 63.97 301 THR A O 1
ATOM 2366 N N . ASN A 1 302 ? 16.531 -12.609 16.203 1 54.47 302 ASN A N 1
ATOM 2367 C CA . ASN A 1 302 ? 17.234 -12.453 17.469 1 54.47 302 ASN A CA 1
ATOM 2368 C C . ASN A 1 302 ? 18.062 -13.688 17.812 1 54.47 302 ASN A C 1
ATOM 2370 O O . ASN A 1 302 ? 19.125 -13.578 18.422 1 54.47 302 ASN A O 1
ATOM 2374 N N . ASN A 1 303 ? 17.578 -14.852 17.359 1 49.22 303 ASN A N 1
ATOM 2375 C CA . ASN A 1 303 ? 18.359 -16.062 17.609 1 49.22 303 ASN A CA 1
ATOM 2376 C C . ASN A 1 303 ? 19.469 -16.234 16.578 1 49.22 303 ASN A C 1
ATOM 2378 O O . ASN A 1 303 ? 20.453 -16.922 16.828 1 49.22 303 ASN A O 1
ATOM 2382 N N . GLN A 1 304 ? 19.297 -15.867 15.32 1 46.97 304 GLN A N 1
ATOM 2383 C CA . GLN A 1 304 ? 20.328 -16.016 14.297 1 46.97 304 GLN A CA 1
ATOM 2384 C C . GLN A 1 304 ? 21.469 -15.023 14.5 1 46.97 304 GLN A C 1
ATOM 2386 O O . GLN A 1 304 ? 22.531 -15.141 13.891 1 46.97 304 GLN A O 1
ATOM 2391 N N . HIS A 1 305 ? 21.297 -13.867 15.047 1 42.06 305 HIS A N 1
ATOM 2392 C CA . HIS A 1 305 ? 22.469 -13.023 15.312 1 42.06 305 HIS A CA 1
ATOM 2393 C C . HIS A 1 305 ? 23.516 -13.781 16.109 1 42.06 305 HIS A C 1
ATOM 2395 O O . HIS A 1 305 ? 24.609 -13.258 16.344 1 42.06 305 HIS A O 1
ATOM 2401 N N . SER A 1 306 ? 23.281 -14.953 16.672 1 33.34 306 SER A N 1
ATOM 2402 C CA . SER A 1 306 ? 24.438 -15.609 17.266 1 33.34 306 SER A CA 1
ATOM 2403 C C . SER A 1 306 ? 25.266 -16.328 16.203 1 33.34 306 SER A C 1
ATOM 2405 O O . SER A 1 306 ? 26.344 -16.844 16.5 1 33.34 306 SER A O 1
ATOM 2407 N N . ASN A 1 307 ? 24.688 -16.938 15.164 1 32.47 307 ASN A N 1
ATOM 2408 C CA . ASN A 1 307 ? 25.562 -17.75 14.328 1 32.47 307 ASN A CA 1
ATOM 2409 C C . ASN A 1 307 ? 26.344 -16.875 13.344 1 32.47 307 ASN A C 1
ATOM 2411 O O . ASN A 1 307 ? 25.922 -15.773 13.008 1 32.47 307 ASN A O 1
ATOM 2415 N N . THR A 1 308 ? 27.672 -17.375 12.891 1 32.25 308 THR A N 1
ATOM 2416 C CA . THR A 1 308 ? 28.828 -16.922 12.148 1 32.25 308 THR A CA 1
ATOM 2417 C C . THR A 1 308 ? 28.438 -16.5 10.734 1 32.25 308 THR A C 1
ATOM 2419 O O . THR A 1 308 ? 27.781 -17.25 10.016 1 32.25 308 THR A O 1
ATOM 2422 N N . PRO A 1 309 ? 28.547 -15.219 10.32 1 32.34 309 PRO A N 1
ATOM 2423 C CA . PRO A 1 309 ? 28.328 -14.695 8.969 1 32.34 309 PRO A CA 1
ATOM 2424 C C . PRO A 1 309 ? 29.047 -15.516 7.895 1 32.34 309 PRO A C 1
ATOM 2426 O O . PRO A 1 309 ? 30.266 -15.688 7.961 1 32.34 309 PRO A O 1
ATOM 2429 N N . VAL A 1 310 ? 28.531 -16.625 7.438 1 27.05 310 VAL A N 1
ATOM 2430 C CA . VAL A 1 310 ? 29.266 -17.172 6.297 1 27.05 310 VAL A CA 1
ATOM 2431 C C . VAL A 1 310 ? 29.328 -16.141 5.176 1 27.05 310 VAL A C 1
ATOM 2433 O O . VAL A 1 310 ? 28.297 -15.75 4.633 1 27.05 310 VAL A O 1
ATOM 2436 N N . ALA A 1 311 ? 30.312 -15.289 5.094 1 28.5 311 ALA A N 1
ATOM 2437 C CA . ALA A 1 311 ? 30.734 -14.328 4.078 1 28.5 311 ALA A CA 1
ATOM 2438 C C . ALA A 1 311 ? 30.766 -14.969 2.695 1 28.5 311 ALA A C 1
ATOM 2440 O O . ALA A 1 311 ? 31.609 -15.828 2.426 1 28.5 311 ALA A O 1
ATOM 2441 N N . PHE A 1 312 ? 29.609 -15.266 2.039 1 26.88 312 PHE A N 1
ATOM 2442 C CA . PHE A 1 312 ? 29.734 -15.641 0.637 1 26.88 312 PHE A CA 1
ATOM 2443 C C . PHE A 1 312 ? 30.406 -14.531 -0.163 1 26.88 312 PHE A C 1
ATOM 2445 O O . PHE A 1 312 ? 29.953 -13.383 -0.14 1 26.88 312 PHE A O 1
ATOM 2452 N N . SER A 1 313 ? 31.641 -14.516 -0.43 1 25.94 313 SER A N 1
ATOM 2453 C CA . SER A 1 313 ? 32.531 -13.656 -1.203 1 25.94 313 SER A CA 1
ATOM 2454 C C . SER A 1 313 ? 32.094 -13.578 -2.662 1 25.94 313 SER A C 1
ATOM 2456 O O . SER A 1 313 ? 32.25 -14.539 -3.418 1 25.94 313 SER A O 1
ATOM 2458 N N . CYS A 1 314 ? 30.922 -13.156 -3.031 1 30.88 314 CYS A N 1
ATOM 2459 C CA . CYS A 1 314 ? 30.922 -12.875 -4.461 1 30.88 314 CYS A CA 1
ATOM 2460 C C . CYS A 1 314 ? 31.891 -11.742 -4.789 1 30.88 314 CYS A C 1
ATOM 2462 O O . CYS A 1 314 ? 31.875 -10.703 -4.133 1 30.88 314 CYS A O 1
ATOM 2464 N N . PRO A 1 315 ? 33 -11.93 -5.469 1 28.09 315 PRO A N 1
ATOM 2465 C CA . PRO A 1 315 ? 33.969 -10.906 -5.828 1 28.09 315 PRO A CA 1
ATOM 2466 C C . PRO A 1 315 ? 33.312 -9.656 -6.43 1 28.09 315 PRO A C 1
ATOM 2468 O O . PRO A 1 315 ? 32.594 -9.75 -7.414 1 28.09 315 PRO A O 1
ATOM 2471 N N . PHE A 1 316 ? 32.906 -8.805 -5.613 1 31.33 316 PHE A N 1
ATOM 2472 C CA . PHE A 1 316 ? 32.406 -7.492 -6.031 1 31.33 316 PHE A CA 1
ATOM 2473 C C . PHE A 1 316 ? 33.5 -6.73 -6.789 1 31.33 316 PHE A C 1
ATOM 2475 O O . PHE A 1 316 ? 34.5 -6.32 -6.203 1 31.33 316 PHE A O 1
ATOM 2482 N N . GLN A 1 317 ? 34.031 -7.199 -7.98 1 28.53 317 GLN A N 1
ATOM 2483 C CA . GLN A 1 317 ? 34.969 -6.277 -8.625 1 28.53 317 GLN A CA 1
ATOM 2484 C C . GLN A 1 317 ? 34.312 -4.902 -8.82 1 28.53 317 GLN A C 1
ATOM 2486 O O . GLN A 1 317 ? 33.25 -4.785 -9.414 1 28.53 317 GLN A O 1
ATOM 2491 N N . PRO A 1 318 ? 34.562 -4.047 -8 1 29.84 318 PRO A N 1
ATOM 2492 C CA . PRO A 1 318 ? 34.125 -2.662 -8.227 1 29.84 318 PRO A CA 1
ATOM 2493 C C . PRO A 1 318 ? 34.438 -2.174 -9.641 1 29.84 318 PRO A C 1
ATOM 2495 O O . PRO A 1 318 ? 35.375 -2.658 -10.273 1 29.84 318 PRO A O 1
ATOM 2498 N N . PRO A 1 319 ? 33.562 -1.756 -10.516 1 28.69 319 PRO A N 1
ATOM 2499 C CA . PRO A 1 319 ? 33.969 -1.316 -11.859 1 28.69 319 PRO A CA 1
ATOM 2500 C C . PRO A 1 319 ? 35.219 -0.428 -11.844 1 28.69 319 PRO A C 1
ATOM 2502 O O . PRO A 1 319 ? 35.312 0.486 -11.016 1 28.69 319 PRO A O 1
ATOM 2505 N N . GLY A 1 320 ? 36.5 -0.982 -11.953 1 26.23 320 GLY A N 1
ATOM 2506 C CA . GLY A 1 320 ? 37.781 -0.331 -12.172 1 26.23 320 GLY A CA 1
ATOM 2507 C C . GLY A 1 320 ? 37.719 0.806 -13.172 1 26.23 320 GLY A C 1
ATOM 2508 O O . GLY A 1 320 ? 36.781 0.852 -14 1 26.23 320 GLY A O 1
ATOM 2509 N N . ARG A 1 321 ? 38.344 1.99 -12.898 1 25.83 321 ARG A N 1
ATOM 2510 C CA . ARG A 1 321 ? 38.719 3.158 -13.688 1 25.83 321 ARG A CA 1
ATOM 2511 C C . ARG A 1 321 ? 39.438 2.746 -14.969 1 25.83 321 ARG A C 1
ATOM 2513 O O . ARG A 1 321 ? 40.656 2.486 -14.961 1 25.83 321 ARG A O 1
ATOM 2520 N N . LEU A 1 322 ? 39.031 1.759 -15.734 1 22.58 322 LEU A N 1
ATOM 2521 C CA . LEU A 1 322 ? 39.844 1.358 -16.875 1 22.58 322 LEU A CA 1
ATOM 2522 C C . LEU A 1 322 ? 40.062 2.52 -17.844 1 22.58 322 LEU A C 1
ATOM 2524 O O . LEU A 1 322 ? 40.219 2.309 -19.031 1 22.58 322 LEU A O 1
ATOM 2528 N N . PHE A 1 323 ? 39.875 3.842 -17.578 1 21.98 323 PHE A N 1
ATOM 2529 C CA . PHE A 1 323 ? 39.969 4.695 -18.75 1 21.98 323 PHE A CA 1
ATOM 2530 C C . PHE A 1 323 ? 41.406 4.711 -19.266 1 21.98 323 PHE A C 1
ATOM 2532 O O . PHE A 1 323 ? 42.156 5.66 -19.016 1 21.98 323 PHE A O 1
ATOM 2539 N N . SER A 1 324 ? 42.281 3.791 -19.062 1 20.12 324 SER A N 1
ATOM 2540 C CA . SER A 1 324 ? 43.531 4.23 -19.703 1 20.12 324 SER A CA 1
ATOM 2541 C C . SER A 1 324 ? 43.344 4.398 -21.203 1 20.12 324 SER A C 1
ATOM 2543 O O . SER A 1 324 ? 42.531 3.695 -21.812 1 20.12 324 SER A O 1
ATOM 2545 N N . THR A 1 325 ? 43.812 5.59 -21.844 1 20.42 325 THR A N 1
ATOM 2546 C CA . THR A 1 325 ? 43.969 6.27 -23.125 1 20.42 325 THR A CA 1
ATOM 2547 C C . THR A 1 325 ? 44.656 5.379 -24.125 1 20.42 325 THR A C 1
ATOM 2549 O O . THR A 1 325 ? 45.875 5.098 -23.984 1 20.42 325 THR A O 1
ATOM 2552 N N . VAL A 1 326 ? 44.281 4.141 -24.438 1 17.91 326 VAL A N 1
ATOM 2553 C CA . VAL A 1 326 ? 45.125 3.523 -25.484 1 17.91 326 VAL A CA 1
ATOM 2554 C C . VAL A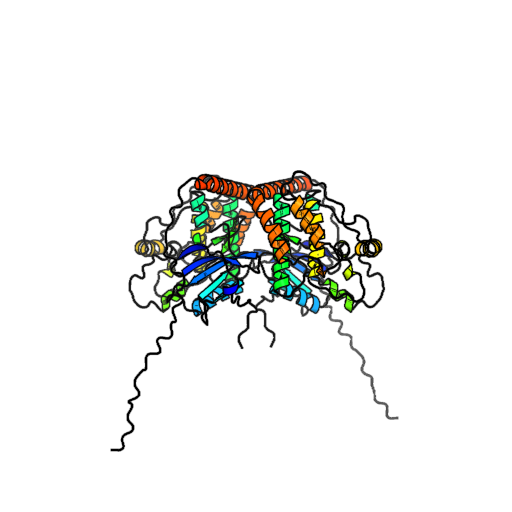 1 326 ? 44.938 4.285 -26.781 1 17.91 326 VAL A C 1
ATOM 2556 O O . VAL A 1 326 ? 43.844 4.336 -27.344 1 17.91 326 VAL A O 1
ATOM 2559 N N . TYR A 1 327 ? 45.719 5.461 -27.094 1 19.78 327 TYR A N 1
ATOM 2560 C CA . TYR A 1 327 ? 46 6.184 -28.328 1 19.78 327 TYR A CA 1
ATOM 2561 C C . TYR A 1 327 ? 46.5 5.238 -29.406 1 19.78 327 TYR A C 1
ATOM 2563 O O . TYR A 1 327 ? 47.688 4.844 -29.406 1 19.78 327 TYR A O 1
ATOM 2571 N N . GLY A 1 328 ? 46.125 4.016 -29.625 1 17.67 328 GLY A N 1
ATOM 2572 C CA . GLY A 1 328 ? 46.875 3.367 -30.688 1 17.67 328 GLY A CA 1
ATOM 2573 C C . GLY A 1 328 ? 46.719 4.066 -32.031 1 17.67 328 GLY A C 1
ATOM 2574 O O . GLY A 1 328 ? 45.656 4.559 -32.375 1 17.67 328 GLY A O 1
ATOM 2575 N N . SER A 1 329 ? 47.875 4.574 -32.719 1 19.88 329 SER A N 1
ATOM 2576 C CA . SER A 1 329 ? 48.375 5.082 -33.969 1 19.88 329 SER A CA 1
ATOM 2577 C C . SER A 1 329 ? 47.969 4.188 -35.125 1 19.88 329 SER A C 1
ATOM 2579 O O . SER A 1 329 ? 48.531 3.098 -35.312 1 19.88 329 SER A O 1
ATOM 2581 N N . TRP A 1 330 ? 46.75 3.775 -35.344 1 18 330 TRP A N 1
ATOM 2582 C CA . TRP A 1 330 ? 46.562 3.004 -36.594 1 18 330 TRP A CA 1
ATOM 2583 C C . TRP A 1 330 ? 47.156 3.752 -37.781 1 18 330 TRP A C 1
ATOM 2585 O O . TRP A 1 330 ? 47.094 4.98 -37.844 1 18 330 TRP A O 1
ATOM 2595 N N . ALA A 1 331 ? 47.812 3.018 -38.844 1 18.27 331 ALA A N 1
ATOM 2596 C CA . ALA A 1 331 ? 48.656 2.967 -40.062 1 18.27 331 ALA A CA 1
ATOM 2597 C C . ALA A 1 331 ? 48.062 3.832 -41.156 1 18.27 331 ALA A C 1
ATOM 2599 O O . ALA A 1 331 ? 46.844 4.004 -41.25 1 18.27 331 ALA A O 1
ATOM 2600 N N . THR A 1 332 ? 49.031 4.516 -41.938 1 19.73 332 THR A N 1
ATOM 2601 C CA . THR A 1 332 ? 49.406 5.352 -43.094 1 19.73 332 THR A CA 1
ATOM 2602 C C . THR A 1 332 ? 48.875 4.754 -44.375 1 19.73 332 THR A C 1
ATOM 2604 O O . THR A 1 332 ? 48.375 5.477 -45.25 1 19.73 332 THR A O 1
ATOM 2607 N N . ASN A 1 333 ? 49.188 3.447 -44.875 1 18.89 333 ASN A N 1
ATOM 2608 C CA . ASN A 1 333 ? 49.844 3.275 -46.156 1 18.89 333 ASN A CA 1
ATOM 2609 C C . ASN A 1 333 ? 48.844 3.254 -47.312 1 18.89 333 ASN A C 1
ATOM 2611 O O . ASN A 1 333 ? 49.188 2.859 -48.438 1 18.89 333 ASN A O 1
ATOM 2615 N N . CYS A 1 334 ? 47.562 3.26 -47.312 1 19.03 334 CYS A N 1
ATOM 2616 C CA . CYS A 1 334 ? 47.031 2.783 -48.562 1 19.03 334 CYS A CA 1
ATOM 2617 C C . CYS A 1 334 ? 47.438 3.703 -49.719 1 19.03 334 CYS A C 1
ATOM 2619 O O . CYS A 1 334 ? 46.875 4.797 -49.875 1 19.03 334 CYS A O 1
ATOM 2621 N N . SER A 1 335 ? 48.844 3.826 -50.031 1 19.2 335 SER A N 1
ATOM 2622 C CA . SER A 1 335 ? 49.406 4.305 -51.281 1 19.2 335 SER A CA 1
ATOM 2623 C C . SER A 1 335 ? 48.812 3.572 -52.469 1 19.2 335 SER A C 1
ATOM 2625 O O . SER A 1 335 ? 48.75 2.34 -52.469 1 19.2 335 SER A O 1
ATOM 2627 N N . TYR A 1 336 ? 47.906 4.156 -53.219 1 19.36 336 TYR A N 1
ATOM 2628 C CA . TYR A 1 336 ? 47.469 4.027 -54.594 1 19.36 336 TYR A CA 1
ATOM 2629 C C . TYR A 1 336 ? 48.688 3.988 -55.531 1 19.36 336 TYR A C 1
ATOM 2631 O O . TYR A 1 336 ? 49.438 4.957 -55.656 1 19.36 336 TYR A O 1
ATOM 2639 N N . PHE A 1 337 ? 49.375 2.805 -55.844 1 18.59 337 PHE A N 1
ATOM 2640 C CA . PHE A 1 337 ? 50.188 2.318 -56.938 1 18.59 337 PHE A CA 1
ATOM 2641 C C . PHE A 1 337 ? 49.562 2.6 -58.312 1 18.59 337 PHE A C 1
ATOM 2643 O O . PHE A 1 337 ? 48.375 2.258 -58.5 1 18.59 337 PHE A O 1
ATOM 2650 N N . LEU A 1 338 ? 49.938 3.615 -59.188 1 20.03 338 LEU A N 1
ATOM 2651 C CA . LEU A 1 338 ? 49.906 3.461 -60.656 1 20.03 338 LEU A CA 1
ATOM 2652 C C . LEU A 1 338 ? 50.406 2.074 -61.062 1 20.03 338 LEU A C 1
ATOM 2654 O O . LEU A 1 338 ? 49.719 1.369 -61.812 1 20.03 338 LEU A O 1
ATOM 2658 N N . GLN A 1 339 ? 51.75 2.16 -61.375 1 17.52 339 GLN A N 1
ATOM 2659 C CA . GLN A 1 339 ? 52.812 1.473 -62.094 1 17.52 339 GLN A CA 1
ATOM 2660 C C . GLN A 1 339 ? 53.281 0.235 -61.344 1 17.52 339 GLN A C 1
ATOM 2662 O O . GLN A 1 339 ? 53.438 0.274 -60.125 1 17.52 339 GLN A O 1
ATOM 2667 N N . MET B 1 1 ? -1.957 18.391 -27.594 1 17.81 1 MET B N 1
ATOM 2668 C CA . MET B 1 1 ? -1.798 16.938 -27.719 1 17.81 1 MET B CA 1
ATOM 2669 C C . MET B 1 1 ? -1.879 16.25 -26.359 1 17.81 1 MET B C 1
ATOM 2671 O O . MET B 1 1 ? -1.05 16.5 -25.484 1 17.81 1 MET B O 1
ATOM 2675 N N . ALA B 1 2 ? -3.125 15.977 -25.859 1 23.08 2 ALA B N 1
ATOM 2676 C CA . ALA B 1 2 ? -3.668 15.547 -24.578 1 23.08 2 ALA B CA 1
ATOM 2677 C C . ALA B 1 2 ? -2.963 14.297 -24.062 1 23.08 2 ALA B C 1
ATOM 2679 O O . ALA B 1 2 ? -2.951 13.266 -24.75 1 23.08 2 ALA B O 1
ATOM 2680 N N . LEU B 1 3 ? -1.852 14.375 -23.547 1 28.28 3 LEU B N 1
ATOM 2681 C CA . LEU B 1 3 ? -1.218 13.234 -22.891 1 28.28 3 LEU B CA 1
ATOM 2682 C C . LEU B 1 3 ? -2.262 12.328 -22.25 1 28.28 3 LEU B C 1
ATOM 2684 O O . LEU B 1 3 ? -3.004 12.758 -21.359 1 28.28 3 LEU B O 1
ATOM 2688 N N . THR B 1 4 ? -2.969 11.578 -22.938 1 30.14 4 THR B N 1
ATOM 2689 C CA . THR B 1 4 ? -4.008 10.641 -22.547 1 30.14 4 THR B CA 1
ATOM 2690 C C . THR B 1 4 ? -3.516 9.742 -21.406 1 30.14 4 THR B C 1
ATOM 2692 O O . THR B 1 4 ? -2.658 8.883 -21.625 1 30.14 4 THR B O 1
ATOM 2695 N N . SER B 1 5 ? -3.098 10.281 -20.344 1 36.88 5 SER B N 1
ATOM 2696 C CA . SER B 1 5 ? -2.836 9.477 -19.156 1 36.88 5 SER B CA 1
ATOM 2697 C C . SER B 1 5 ? -3.756 8.266 -19.094 1 36.88 5 SER B C 1
ATOM 2699 O O . SER B 1 5 ? -4.969 8.391 -19.266 1 36.88 5 SER B O 1
ATOM 2701 N N . ASN B 1 6 ? -3.27 7.191 -19.609 1 41.75 6 ASN B N 1
ATOM 2702 C CA . ASN B 1 6 ? -3.947 5.902 -19.688 1 41.75 6 ASN B CA 1
ATOM 2703 C C . ASN B 1 6 ? -4.824 5.664 -18.453 1 41.75 6 ASN B C 1
ATOM 2705 O O . ASN B 1 6 ? -5.094 4.52 -18.094 1 41.75 6 ASN B O 1
ATOM 2709 N N . LYS B 1 7 ? -4.855 6.668 -17.656 1 45.81 7 LYS B N 1
ATOM 2710 C CA . LYS B 1 7 ? -5.77 6.52 -16.531 1 45.81 7 LYS B CA 1
ATOM 2711 C C . LYS B 1 7 ? -7.176 6.16 -17 1 45.81 7 LYS B C 1
ATOM 2713 O O . LYS B 1 7 ? -7.723 6.812 -17.891 1 45.81 7 LYS B O 1
ATOM 2718 N N . THR B 1 8 ? -7.445 4.93 -16.922 1 46.91 8 THR B N 1
ATOM 2719 C CA . THR B 1 8 ? -8.758 4.355 -17.203 1 46.91 8 THR B CA 1
ATOM 2720 C C . THR B 1 8 ? -9.867 5.324 -16.812 1 46.91 8 THR B C 1
ATOM 2722 O O . THR B 1 8 ? -9.945 5.762 -15.656 1 46.91 8 THR B O 1
ATOM 2725 N N . GLU B 1 9 ? -10.18 6.266 -17.719 1 50.38 9 GLU B N 1
ATOM 2726 C CA . GLU B 1 9 ? -11.445 6.973 -17.578 1 50.38 9 GLU B CA 1
ATOM 2727 C C . GLU B 1 9 ? -12.555 6.035 -17.109 1 50.38 9 GLU B C 1
ATOM 2729 O O . GLU B 1 9 ? -12.984 5.156 -17.859 1 50.38 9 GLU B O 1
ATOM 2734 N N . LEU B 1 10 ? -12.375 5.59 -15.938 1 51.12 10 LEU B N 1
ATOM 2735 C CA . LEU B 1 10 ? -13.516 4.828 -15.453 1 51.12 10 LEU B CA 1
ATOM 2736 C C . LEU B 1 10 ? -14.82 5.566 -15.734 1 51.12 10 LEU B C 1
ATOM 2738 O O . LEU B 1 10 ? -14.977 6.723 -15.336 1 51.12 10 LEU B O 1
ATOM 2742 N N . SER B 1 11 ? -15.305 5.602 -16.938 1 50.06 11 SER B N 1
ATOM 2743 C CA . SER B 1 11 ? -16.75 5.855 -16.922 1 50.06 11 SER B CA 1
ATOM 2744 C C . SER B 1 11 ? -17.453 5 -15.883 1 50.06 11 SER B C 1
ATOM 2746 O O . SER B 1 11 ? -17.828 3.855 -16.156 1 50.06 11 SER B O 1
ATOM 2748 N N . ALA B 1 12 ? -16.953 5.012 -14.641 1 52.12 12 ALA B N 1
ATOM 2749 C CA . ALA B 1 12 ? -17.219 4.199 -13.461 1 52.12 12 ALA B CA 1
ATOM 2750 C C . ALA B 1 12 ? -18.719 4.074 -13.195 1 52.12 12 ALA B C 1
ATOM 2752 O O . ALA B 1 12 ? -19.156 3.178 -12.477 1 52.12 12 ALA B O 1
ATOM 2753 N N . ASP B 1 13 ? -19.562 4.926 -13.883 1 56.53 13 ASP B N 1
ATOM 2754 C CA . ASP B 1 13 ? -20.938 4.848 -13.391 1 56.53 13 ASP B CA 1
ATOM 2755 C C . ASP B 1 13 ? -21.484 3.428 -13.516 1 56.53 13 ASP B C 1
ATOM 2757 O O . ASP B 1 13 ? -22.156 2.938 -12.609 1 56.53 13 ASP B O 1
ATOM 2761 N N . ASP B 1 14 ? -21.016 2.922 -14.531 1 66 14 ASP B N 1
ATOM 2762 C CA . ASP B 1 14 ? -21.75 1.695 -14.812 1 66 14 ASP B CA 1
ATOM 2763 C C . ASP B 1 14 ? -21.219 0.527 -13.992 1 66 14 ASP B C 1
ATOM 2765 O O . ASP B 1 14 ? -21.891 -0.491 -13.836 1 66 14 ASP B O 1
ATOM 2769 N N . PHE B 1 15 ? -20.172 0.863 -13.219 1 84.38 15 PHE B N 1
ATOM 2770 C CA . PHE B 1 15 ? -19.656 -0.345 -12.586 1 84.38 15 PHE B CA 1
ATOM 2771 C C . PHE B 1 15 ? -19.578 -0.167 -11.078 1 84.38 15 PHE B C 1
ATOM 2773 O O . PHE B 1 15 ? -19.031 -1.022 -10.375 1 84.38 15 PHE B O 1
ATOM 2780 N N . LEU B 1 16 ? -20.156 0.947 -10.68 1 88.38 16 LEU B N 1
ATOM 2781 C CA . LEU B 1 16 ? -20.094 1.188 -9.242 1 88.38 16 LEU B CA 1
ATOM 2782 C C . LEU B 1 16 ? -21.438 0.855 -8.586 1 88.38 16 LEU B C 1
ATOM 2784 O O . LEU B 1 16 ? -22.484 1.161 -9.133 1 88.38 16 LEU B O 1
ATOM 2788 N N . GLU B 1 17 ? -21.359 0.201 -7.48 1 91 17 GLU B N 1
ATOM 2789 C CA . GLU B 1 17 ? -22.562 -0.152 -6.719 1 91 17 GLU B CA 1
ATOM 2790 C C . GLU B 1 17 ? -22.312 -0.039 -5.219 1 91 17 GLU B C 1
ATOM 2792 O O . GLU B 1 17 ? -21.203 0.248 -4.789 1 91 17 GLU B O 1
ATOM 2797 N N . LYS B 1 18 ? -23.438 -0.071 -4.391 1 91.31 18 LYS B N 1
ATOM 2798 C CA . LYS B 1 18 ? -23.391 -0.079 -2.932 1 91.31 18 LYS B CA 1
ATOM 2799 C C . LYS B 1 18 ? -22.688 1.165 -2.396 1 91.31 18 LYS B C 1
ATOM 2801 O O . LYS B 1 18 ? -21.766 1.062 -1.59 1 91.31 18 LYS B O 1
ATOM 2806 N N . TRP B 1 19 ? -23.219 2.213 -2.727 1 91.06 19 TRP B N 1
ATOM 2807 C CA . TRP B 1 19 ? -22.625 3.488 -2.322 1 91.06 19 TRP B CA 1
ATOM 2808 C C . TRP B 1 19 ? -22.922 3.779 -0.853 1 91.06 19 TRP B C 1
ATOM 2810 O O . TRP B 1 19 ? -24.031 3.568 -0.382 1 91.06 19 TRP B O 1
ATOM 2820 N N . ASP B 1 20 ? -21.859 4.184 -0.13 1 94.25 20 ASP B N 1
ATOM 2821 C CA . ASP B 1 20 ? -21.984 4.617 1.258 1 94.25 20 ASP B CA 1
ATOM 2822 C C . ASP B 1 20 ? -21.281 5.953 1.479 1 94.25 20 ASP B C 1
ATOM 2824 O O . ASP B 1 20 ? -20.125 6.121 1.083 1 94.25 20 ASP B O 1
ATOM 2828 N N . LEU B 1 21 ? -21.969 6.879 2.096 1 92 21 LEU B N 1
ATOM 2829 C CA . LEU B 1 21 ? -21.359 8.172 2.391 1 92 21 LEU B CA 1
ATOM 2830 C C . LEU B 1 21 ? -20.359 8.062 3.533 1 92 21 LEU B C 1
ATOM 2832 O O . LEU B 1 21 ? -20.703 7.578 4.617 1 92 21 LEU B O 1
ATOM 2836 N N . LEU B 1 22 ? -19.141 8.391 3.281 1 89.75 22 LEU B N 1
ATOM 2837 C CA . LEU B 1 22 ? -18.094 8.336 4.293 1 89.75 22 LEU B CA 1
ATOM 2838 C C . LEU B 1 22 ? -17.984 9.664 5.043 1 89.75 22 LEU B C 1
ATOM 2840 O O . LEU B 1 22 ? -17.719 9.68 6.246 1 89.75 22 LEU B O 1
ATOM 2844 N N . GLY B 1 23 ? -18.047 10.711 4.332 1 84 23 GLY B N 1
ATOM 2845 C CA . GLY B 1 23 ? -17.953 12.023 4.945 1 84 23 GLY B CA 1
ATOM 2846 C C . GLY B 1 23 ? -18.188 13.156 3.969 1 84 23 GLY B C 1
ATOM 2847 O O . GLY B 1 23 ? -18.281 12.938 2.76 1 84 23 GLY B O 1
ATOM 2848 N N . SER B 1 24 ? -18.438 14.281 4.598 1 78.75 24 SER B N 1
ATOM 2849 C CA . SER B 1 24 ? -18.672 15.492 3.822 1 78.75 24 SER B CA 1
ATOM 2850 C C . SER B 1 24 ? -17.844 16.656 4.344 1 78.75 24 SER B C 1
ATOM 2852 O O . SER B 1 24 ? -17.578 16.75 5.543 1 78.75 24 SER B O 1
ATOM 2854 N N . GLY B 1 25 ? -17.266 17.312 3.414 1 68.06 25 GLY B N 1
ATOM 2855 C CA . GLY B 1 25 ? -16.547 18.516 3.791 1 68.06 25 GLY B CA 1
ATOM 2856 C C . GLY B 1 25 ? -16.906 19.719 2.926 1 68.06 25 GLY B C 1
ATOM 2857 O O . GLY B 1 25 ? -17.891 19.688 2.189 1 68.06 25 GLY B O 1
ATOM 2858 N N . GLY B 1 26 ? -16.172 20.781 3.109 1 63.06 26 GLY B N 1
ATOM 2859 C CA . GLY B 1 26 ? -16.422 22.031 2.402 1 63.06 26 GLY B CA 1
ATOM 2860 C C . GLY B 1 26 ? -16.375 21.875 0.894 1 63.06 26 GLY B C 1
ATOM 2861 O O . GLY B 1 26 ? -17.094 22.578 0.173 1 63.06 26 GLY B O 1
ATOM 2862 N N . PHE B 1 27 ? -15.648 20.891 0.443 1 67.75 27 PHE B N 1
ATOM 2863 C CA . PHE B 1 27 ? -15.422 20.812 -0.997 1 67.75 27 PHE B CA 1
ATOM 2864 C C . PHE B 1 27 ? -16.312 19.75 -1.625 1 67.75 27 PHE B C 1
ATOM 2866 O O . PHE B 1 27 ? -16.562 19.781 -2.832 1 67.75 27 PHE B O 1
ATOM 2873 N N . GLY B 1 28 ? -16.641 18.828 -0.814 1 77.5 28 GLY B N 1
ATOM 2874 C CA . GLY B 1 28 ? -17.469 17.781 -1.378 1 77.5 28 GLY B CA 1
ATOM 2875 C C . GLY B 1 28 ? -17.672 16.609 -0.433 1 77.5 28 GLY B C 1
ATOM 2876 O O . GLY B 1 28 ? -17.547 16.766 0.785 1 77.5 28 GLY B O 1
ATOM 2877 N N . CYS B 1 29 ? -18.156 15.625 -1.118 1 85.88 29 CYS B N 1
ATOM 2878 C CA . CYS B 1 29 ? -18.469 14.406 -0.366 1 85.88 29 CYS B CA 1
ATOM 2879 C C . CYS B 1 29 ? -17.578 13.25 -0.827 1 85.88 29 CYS B C 1
ATOM 2881 O O . CYS B 1 29 ? -17.188 13.195 -1.991 1 85.88 29 CYS B O 1
ATOM 2883 N N . VAL B 1 30 ? -17.281 12.453 0.107 1 90.75 30 VAL B N 1
ATOM 2884 C CA . VAL B 1 30 ? -16.547 11.242 -0.219 1 90.75 30 VAL B CA 1
ATOM 2885 C C . VAL B 1 30 ? -17.422 10.016 0.018 1 90.75 30 VAL B C 1
ATOM 2887 O O . VAL B 1 30 ? -18.062 9.898 1.067 1 90.75 30 VAL B O 1
ATOM 2890 N N . TYR B 1 31 ? -17.469 9.148 -0.979 1 92.88 31 TYR B N 1
ATOM 2891 C CA . TYR B 1 31 ? -18.281 7.93 -0.923 1 92.88 31 TYR B CA 1
ATOM 2892 C C . TYR B 1 31 ? -17.391 6.691 -1.009 1 92.88 31 TYR B C 1
ATOM 2894 O O . TYR B 1 31 ? -16.344 6.711 -1.662 1 92.88 31 TYR B O 1
ATOM 2902 N N . LYS B 1 32 ? -17.812 5.688 -0.329 1 96 32 LYS B N 1
ATOM 2903 C CA . LYS B 1 32 ? -17.344 4.336 -0.609 1 96 32 LYS B CA 1
ATOM 2904 C C . LYS B 1 32 ? -18.234 3.633 -1.62 1 96 32 LYS B C 1
ATOM 2906 O O . LYS B 1 32 ? -19.469 3.723 -1.534 1 96 32 LYS B O 1
ATOM 2911 N N . ALA B 1 33 ? -17.688 3.023 -2.584 1 94.44 33 ALA B N 1
ATOM 2912 C CA . ALA B 1 33 ? -18.469 2.252 -3.553 1 94.44 33 ALA B CA 1
ATOM 2913 C C . ALA B 1 33 ? -17.719 0.983 -3.963 1 94.44 33 ALA B C 1
ATOM 2915 O O . ALA B 1 33 ? -16.5 0.934 -3.918 1 94.44 33 ALA B O 1
ATOM 2916 N N . ARG B 1 34 ? -18.516 -0.019 -4.316 1 94.56 34 ARG B N 1
ATOM 2917 C CA . ARG B 1 34 ? -17.969 -1.262 -4.848 1 94.56 34 ARG B CA 1
ATOM 2918 C C . ARG B 1 34 ? -17.797 -1.186 -6.359 1 94.56 34 ARG B C 1
ATOM 2920 O O . ARG B 1 34 ? -18.734 -0.846 -7.078 1 94.56 34 ARG B O 1
ATOM 2927 N N . HIS B 1 35 ? -16.578 -1.38 -6.805 1 91.88 35 HIS B N 1
ATOM 2928 C CA . HIS B 1 35 ? -16.391 -1.529 -8.242 1 91.88 35 HIS B CA 1
ATOM 2929 C C . HIS B 1 35 ? -16.672 -2.961 -8.688 1 91.88 35 HIS B C 1
ATOM 2931 O O . HIS B 1 35 ? -15.859 -3.857 -8.453 1 91.88 35 HIS B O 1
ATOM 2937 N N . LYS B 1 36 ? -17.609 -3.184 -9.414 1 91.31 36 LYS B N 1
ATOM 2938 C CA . LYS B 1 36 ? -18.109 -4.52 -9.734 1 91.31 36 LYS B CA 1
ATOM 2939 C C . LYS B 1 36 ? -17.094 -5.312 -10.539 1 91.31 36 LYS B C 1
ATOM 2941 O O . LYS B 1 36 ? -16.922 -6.516 -10.32 1 91.31 36 LYS B O 1
ATOM 2946 N N . LEU B 1 37 ? -16.453 -4.703 -11.398 1 90.56 37 LEU B N 1
ATOM 2947 C CA . LEU B 1 37 ? -15.5 -5.41 -12.25 1 90.56 37 LEU B CA 1
ATOM 2948 C C . LEU B 1 37 ? -14.188 -5.668 -11.516 1 90.56 37 LEU B C 1
ATOM 2950 O O . LEU B 1 37 ? -13.617 -6.754 -11.625 1 90.56 37 LEU B O 1
ATOM 2954 N N . TRP B 1 38 ? -13.781 -4.684 -10.734 1 90.38 38 TRP B N 1
ATOM 2955 C CA . TRP B 1 38 ? -12.508 -4.82 -10.039 1 90.38 38 TRP B CA 1
ATOM 2956 C C . TRP B 1 38 ? -12.656 -5.695 -8.797 1 90.38 38 TRP B C 1
ATOM 2958 O O . TRP B 1 38 ? -11.672 -6.219 -8.273 1 90.38 38 TRP B O 1
ATOM 2968 N N . SER B 1 39 ? -13.805 -5.797 -8.25 1 92.75 39 SER B N 1
ATOM 2969 C CA . SER B 1 39 ? -14.156 -6.66 -7.125 1 92.75 39 SER B CA 1
ATOM 2970 C C . SER B 1 39 ? -13.57 -6.133 -5.82 1 92.75 39 SER B C 1
ATOM 2972 O O . SER B 1 39 ? -13.242 -6.914 -4.922 1 92.75 39 SER B O 1
ATOM 2974 N N . PHE B 1 40 ? -13.32 -4.859 -5.777 1 92 40 PHE B N 1
ATOM 2975 C CA . PHE B 1 40 ? -12.93 -4.262 -4.508 1 92 40 PHE B CA 1
ATOM 2976 C C . PHE B 1 40 ? -13.523 -2.865 -4.359 1 92 40 PHE B C 1
ATOM 2978 O O . PHE B 1 40 ? -14.031 -2.295 -5.328 1 92 40 PHE B O 1
ATOM 2985 N N . ASP B 1 41 ? -13.523 -2.379 -3.184 1 93.81 41 ASP B N 1
ATOM 2986 C CA . ASP B 1 41 ? -14.117 -1.088 -2.855 1 93.81 41 ASP B CA 1
ATOM 2987 C C . ASP B 1 41 ? -13.195 0.062 -3.254 1 93.81 41 ASP B C 1
ATOM 2989 O O . ASP B 1 41 ? -11.969 -0.067 -3.191 1 93.81 41 ASP B O 1
ATOM 2993 N N . VAL B 1 42 ? -13.789 1.146 -3.656 1 94.06 42 VAL B N 1
ATOM 2994 C CA . VAL B 1 42 ? -13.078 2.381 -3.984 1 94.06 42 VAL B CA 1
ATOM 2995 C C . VAL B 1 42 ? -13.719 3.553 -3.238 1 94.06 42 VAL B C 1
ATOM 2997 O O . VAL B 1 42 ? -14.812 3.426 -2.691 1 94.06 42 VAL B O 1
ATOM 3000 N N . ALA B 1 43 ? -12.984 4.629 -3.109 1 94.31 43 ALA B N 1
ATOM 3001 C CA . ALA B 1 43 ? -13.5 5.895 -2.598 1 94.31 43 ALA B CA 1
ATOM 3002 C C . ALA B 1 43 ? -13.727 6.895 -3.73 1 94.31 43 ALA B C 1
ATOM 3004 O O . ALA B 1 43 ? -12.906 7 -4.645 1 94.31 43 ALA B O 1
ATOM 3005 N N . ILE B 1 44 ? -14.805 7.598 -3.66 1 91.38 44 ILE B N 1
ATOM 3006 C CA . ILE B 1 44 ? -15.133 8.602 -4.668 1 91.38 44 ILE B CA 1
ATOM 3007 C C . ILE B 1 44 ? -15.32 9.961 -4.004 1 91.38 44 ILE B C 1
ATOM 3009 O O . ILE B 1 44 ? -16.219 10.141 -3.178 1 91.38 44 ILE B O 1
ATOM 3013 N N . LYS B 1 45 ? -14.461 10.828 -4.293 1 88.5 45 LYS B N 1
ATOM 3014 C CA . LYS B 1 45 ? -14.625 12.219 -3.887 1 88.5 45 LYS B CA 1
ATOM 3015 C C . LYS B 1 45 ? -15.406 13.016 -4.934 1 88.5 45 LYS B C 1
ATOM 3017 O O . LYS B 1 45 ? -14.945 13.18 -6.062 1 88.5 45 LYS B O 1
ATOM 3022 N N . ARG B 1 46 ? -16.5 13.414 -4.523 1 84.25 46 ARG B N 1
ATOM 3023 C CA . ARG B 1 46 ? -17.375 14.18 -5.402 1 84.25 46 ARG B CA 1
ATOM 3024 C C . ARG B 1 46 ? -17.453 15.641 -4.961 1 84.25 46 ARG B C 1
ATOM 3026 O O . ARG B 1 46 ? -17.641 15.93 -3.779 1 84.25 46 ARG B O 1
ATOM 3033 N N . LEU B 1 47 ? -17.312 16.469 -5.91 1 77 47 LEU B N 1
ATOM 3034 C CA . LEU B 1 47 ? -17.359 17.891 -5.586 1 77 47 LEU B CA 1
ATOM 3035 C C . LEU B 1 47 ? -18.797 18.391 -5.523 1 77 47 LEU B C 1
ATOM 3037 O O . LEU B 1 47 ? -19.656 17.906 -6.262 1 77 47 LEU B O 1
ATOM 3041 N N . HIS B 1 48 ? -18.938 19.328 -4.574 1 73.44 48 HIS B N 1
ATOM 3042 C CA . HIS B 1 48 ? -20.219 20 -4.551 1 73.44 48 HIS B CA 1
ATOM 3043 C C . HIS B 1 48 ? -20.469 20.781 -5.836 1 73.44 48 HIS B C 1
ATOM 3045 O O . HIS B 1 48 ? -19.516 21.219 -6.48 1 73.44 48 HIS B O 1
ATOM 3051 N N . ASP B 1 49 ? -21.734 20.828 -6.055 1 63.16 49 ASP B N 1
ATOM 3052 C CA . ASP B 1 49 ? -22.094 21.625 -7.219 1 63.16 49 ASP B CA 1
ATOM 3053 C C . ASP B 1 49 ? -21.656 23.078 -7.039 1 63.16 49 ASP B C 1
ATOM 3055 O O . ASP B 1 49 ? -21.828 23.656 -5.965 1 63.16 49 ASP B O 1
ATOM 3059 N N . GLY B 1 50 ? -21.031 23.719 -7.977 1 58.69 50 GLY B N 1
ATOM 3060 C CA . GLY B 1 50 ? -20.656 25.125 -7.938 1 58.69 50 GLY B CA 1
ATOM 3061 C C . GLY B 1 50 ? -19.281 25.359 -7.34 1 58.69 50 GLY B C 1
ATOM 3062 O O . GLY B 1 50 ? -18.766 26.469 -7.398 1 58.69 50 GLY B O 1
ATOM 3063 N N . VAL B 1 51 ? -18.922 24.625 -6.387 1 53.56 51 VAL B N 1
ATOM 3064 C CA . VAL B 1 51 ? -17.672 24.906 -5.688 1 53.56 51 VAL B CA 1
ATOM 3065 C C . VAL B 1 51 ? -16.484 24.594 -6.598 1 53.56 51 VAL B C 1
ATOM 3067 O O . VAL B 1 51 ? -15.562 25.391 -6.727 1 53.56 51 VAL B O 1
ATOM 3070 N N . GLY B 1 52 ? -16.297 23.438 -6.922 1 56.56 52 GLY B N 1
ATOM 3071 C CA . GLY B 1 52 ? -15.07 23.016 -7.602 1 56.56 52 GLY B CA 1
ATOM 3072 C C . GLY B 1 52 ? -15.289 22.703 -9.07 1 56.56 52 GLY B C 1
ATOM 3073 O O . GLY B 1 52 ? -16.375 22.281 -9.469 1 56.56 52 GLY B O 1
ATOM 3074 N N . THR B 1 53 ? -14.445 23.531 -9.797 1 61.47 53 THR B N 1
ATOM 3075 C CA . THR B 1 53 ? -14.445 23.344 -11.242 1 61.47 53 THR B CA 1
ATOM 3076 C C . THR B 1 53 ? -13.812 22.016 -11.617 1 61.47 53 THR B C 1
ATOM 3078 O O . THR B 1 53 ? -13.117 21.406 -10.812 1 61.47 53 THR B O 1
ATOM 3081 N N . GLU B 1 54 ? -14.391 21.484 -12.539 1 70.31 54 GLU B N 1
ATOM 3082 C CA . GLU B 1 54 ? -13.734 20.359 -13.188 1 70.31 54 GLU B CA 1
ATOM 3083 C C . GLU B 1 54 ? -12.219 20.531 -13.203 1 70.31 54 GLU B C 1
ATOM 3085 O O . GLU B 1 54 ? -11.477 19.562 -13.062 1 70.31 54 GLU B O 1
ATOM 3090 N N . LYS B 1 55 ? -11.922 21.75 -13.156 1 73.12 55 LYS B N 1
ATOM 3091 C CA . LYS B 1 55 ? -10.492 22.062 -13.219 1 73.12 55 LYS B CA 1
ATOM 3092 C C . LYS B 1 55 ? -9.805 21.719 -11.898 1 73.12 55 LYS B C 1
ATOM 3094 O O . LYS B 1 55 ? -8.711 21.141 -11.898 1 73.12 55 LYS B O 1
ATOM 3099 N N . ALA B 1 56 ? -10.484 22.047 -10.828 1 72.62 56 ALA B N 1
ATOM 3100 C CA . ALA B 1 56 ? -9.898 21.781 -9.523 1 72.62 56 ALA B CA 1
ATOM 3101 C C . ALA B 1 56 ? -9.758 20.281 -9.273 1 72.62 56 ALA B C 1
ATOM 3103 O O . ALA B 1 56 ? -8.758 19.828 -8.703 1 72.62 56 ALA B O 1
ATOM 3104 N N . LEU B 1 57 ? -10.719 19.641 -9.727 1 75.56 57 LEU B N 1
ATOM 3105 C CA . LEU B 1 57 ? -10.688 18.188 -9.602 1 75.56 57 LEU B CA 1
ATOM 3106 C C . LEU B 1 57 ? -9.539 17.594 -10.398 1 75.56 57 LEU B C 1
ATOM 3108 O O . LEU B 1 57 ? -8.836 16.703 -9.922 1 75.56 57 LEU B O 1
ATOM 3112 N N . TYR B 1 58 ? -9.359 18.094 -11.523 1 76.81 58 TYR B N 1
ATOM 3113 C CA . TYR B 1 58 ? -8.297 17.609 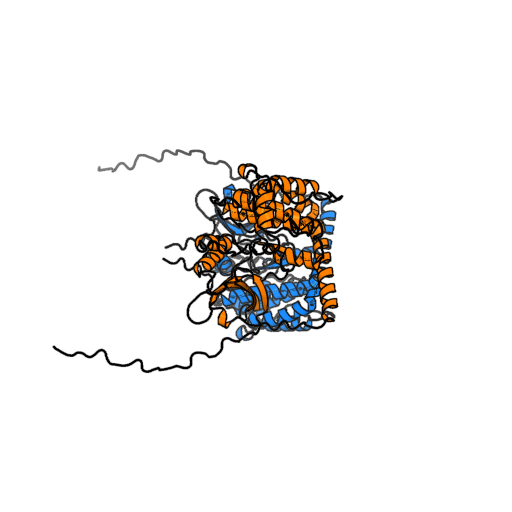-12.398 1 76.81 58 TYR B CA 1
ATOM 3114 C C . TYR B 1 58 ? -6.926 17.922 -11.812 1 76.81 58 TYR B C 1
ATOM 3116 O O . TYR B 1 58 ? -6.02 17.094 -11.867 1 76.81 58 TYR B O 1
ATOM 3124 N N . GLU B 1 59 ? -6.828 19.047 -11.305 1 78.94 59 GLU B N 1
ATOM 3125 C CA . GLU B 1 59 ? -5.551 19.453 -10.719 1 78.94 59 GLU B CA 1
ATOM 3126 C C . GLU B 1 59 ? -5.207 18.578 -9.516 1 78.94 59 GLU B C 1
ATOM 3128 O O . GLU B 1 59 ? -4.059 18.141 -9.367 1 78.94 59 GLU B O 1
ATOM 3133 N N . GLU B 1 60 ? -6.219 18.344 -8.695 1 79.38 60 GLU B N 1
ATOM 3134 C CA . GLU B 1 60 ? -6.02 17.469 -7.543 1 79.38 60 GLU B CA 1
ATOM 3135 C C . GLU B 1 60 ? -5.582 16.078 -7.977 1 79.38 60 GLU B C 1
ATOM 3137 O O . GLU B 1 60 ? -4.602 15.539 -7.465 1 79.38 60 GLU B O 1
ATOM 3142 N N . ALA B 1 61 ? -6.305 15.555 -8.914 1 80 61 ALA B N 1
ATOM 3143 C CA . ALA B 1 61 ? -6.004 14.211 -9.422 1 80 61 ALA B CA 1
ATOM 3144 C C . ALA B 1 61 ? -4.613 14.164 -10.047 1 80 61 ALA B C 1
ATOM 3146 O O . ALA B 1 61 ? -3.873 13.195 -9.859 1 80 61 ALA B O 1
ATOM 3147 N N . SER B 1 62 ? -4.324 15.18 -10.742 1 81.94 62 SER B N 1
ATOM 3148 C CA . SER B 1 62 ? -3.025 15.25 -11.398 1 81.94 62 SER B CA 1
ATOM 3149 C C . SER B 1 62 ? -1.891 15.289 -10.383 1 81.94 62 SER B C 1
ATOM 3151 O O . SER B 1 62 ? -0.884 14.594 -10.547 1 81.94 62 SER B O 1
ATOM 3153 N N . HIS B 1 63 ? -2.082 16.094 -9.352 1 82.62 63 HIS B N 1
ATOM 3154 C CA . HIS B 1 63 ? -1.08 16.188 -8.289 1 82.62 63 HIS B CA 1
ATOM 3155 C C . HIS B 1 63 ? -0.895 14.836 -7.598 1 82.62 63 HIS B C 1
ATOM 3157 O O . HIS B 1 63 ? 0.236 14.414 -7.34 1 82.62 63 HIS B O 1
ATOM 3163 N N . MET B 1 64 ? -1.939 14.219 -7.348 1 82.56 64 MET B N 1
ATOM 3164 C CA . MET B 1 64 ? -1.886 12.914 -6.688 1 82.56 64 MET B CA 1
ATOM 3165 C C . MET B 1 64 ? -1.198 11.883 -7.574 1 82.56 64 MET B C 1
ATOM 3167 O O . MET B 1 64 ? -0.424 11.055 -7.086 1 82.56 64 MET B O 1
ATOM 3171 N N . ASP B 1 65 ? -1.49 11.953 -8.797 1 80.62 65 ASP B N 1
ATOM 3172 C CA . ASP B 1 65 ? -0.868 11.031 -9.734 1 80.62 65 ASP B CA 1
ATOM 3173 C C . ASP B 1 65 ? 0.635 11.281 -9.844 1 80.62 65 ASP B C 1
ATOM 3175 O O . ASP B 1 65 ? 1.425 10.336 -9.891 1 80.62 65 ASP B O 1
ATOM 3179 N N . GLU B 1 66 ? 0.957 12.5 -9.867 1 81.88 66 GLU B N 1
ATOM 3180 C CA . GLU B 1 66 ? 2.365 12.875 -9.938 1 81.88 66 GLU B CA 1
ATOM 3181 C C . GLU B 1 66 ? 3.121 12.43 -8.688 1 81.88 66 GLU B C 1
ATOM 3183 O O . GLU B 1 66 ? 4.293 12.062 -8.766 1 81.88 66 GLU B O 1
ATOM 3188 N N . ALA B 1 67 ? 2.391 12.477 -7.629 1 82.06 67 ALA B N 1
ATOM 3189 C CA . ALA B 1 67 ? 2.998 12.133 -6.344 1 82.06 67 ALA B CA 1
ATOM 3190 C C . ALA B 1 67 ? 2.74 10.672 -5.984 1 82.06 67 ALA B C 1
ATOM 3192 O O . ALA B 1 67 ? 2.848 10.289 -4.82 1 82.06 67 ALA B O 1
ATOM 3193 N N . SER B 1 68 ? 2.383 9.992 -6.941 1 82.62 68 SER B N 1
ATOM 3194 C CA . SER B 1 68 ? 2.031 8.602 -6.672 1 82.62 68 SER B CA 1
ATOM 3195 C C . SER B 1 68 ? 3.166 7.871 -5.957 1 82.62 68 SER B C 1
ATOM 3197 O O . SER B 1 68 ? 4.305 7.867 -6.434 1 82.62 68 SER B O 1
ATOM 3199 N N . SER B 1 69 ? 2.9 7.293 -4.84 1 86.19 69 SER B N 1
ATOM 3200 C CA . SER B 1 69 ? 3.826 6.539 -3.998 1 86.19 69 SER B CA 1
ATOM 3201 C C . SER B 1 69 ? 3.078 5.695 -2.971 1 86.19 69 SER B C 1
ATOM 3203 O O . SER B 1 69 ? 1.845 5.695 -2.939 1 86.19 69 SER B O 1
ATOM 3205 N N . GLU B 1 70 ? 3.898 5.031 -2.246 1 89.44 70 GLU B N 1
ATOM 3206 C CA . GLU B 1 70 ? 3.338 4.203 -1.187 1 89.44 70 GLU B CA 1
ATOM 3207 C C . GLU B 1 70 ? 2.711 5.059 -0.089 1 89.44 70 GLU B C 1
ATOM 3209 O O . GLU B 1 70 ? 1.937 4.555 0.729 1 89.44 70 GLU B O 1
ATOM 3214 N N . PHE B 1 71 ? 2.961 6.32 -0.099 1 92.44 71 PHE B N 1
ATOM 3215 C CA . PHE B 1 71 ? 2.572 7.145 1.04 1 92.44 71 PHE B CA 1
ATOM 3216 C C . PHE B 1 71 ? 1.51 8.156 0.636 1 92.44 71 PHE B C 1
ATOM 3218 O O . PHE B 1 71 ? 1.126 9.016 1.436 1 92.44 71 PHE B O 1
ATOM 3225 N N . VAL B 1 72 ? 1.069 8.094 -0.565 1 92.19 72 VAL B N 1
ATOM 3226 C CA . VAL B 1 72 ? -0.002 8.938 -1.081 1 92.19 72 VAL B CA 1
ATOM 3227 C C . VAL B 1 72 ? -1.143 8.07 -1.603 1 92.19 72 VAL B C 1
ATOM 3229 O O . VAL B 1 72 ? -0.906 7.059 -2.27 1 92.19 72 VAL B O 1
ATOM 3232 N N . VAL B 1 73 ? -2.303 8.469 -1.316 1 94.25 73 VAL B N 1
ATOM 3233 C CA . VAL B 1 73 ? -3.473 7.711 -1.752 1 94.25 73 VAL B CA 1
ATOM 3234 C C . VAL B 1 73 ? -3.488 7.617 -3.275 1 94.25 73 VAL B C 1
ATOM 3236 O O . VAL B 1 73 ? -3.238 8.609 -3.969 1 94.25 73 VAL B O 1
ATOM 3239 N N . ARG B 1 74 ? -3.809 6.461 -3.744 1 90.81 74 ARG B N 1
ATOM 3240 C CA . ARG B 1 74 ? -3.775 6.195 -5.18 1 90.81 74 ARG B CA 1
ATOM 3241 C C . ARG B 1 74 ? -5.051 6.68 -5.855 1 90.81 74 ARG B C 1
ATOM 3243 O O . ARG B 1 74 ? -6.152 6.48 -5.336 1 90.81 74 ARG B O 1
ATOM 3250 N N . VAL B 1 75 ? -4.852 7.297 -7.012 1 88.69 75 VAL B N 1
ATOM 3251 C CA . VAL B 1 75 ? -5.977 7.68 -7.855 1 88.69 75 VAL B CA 1
ATOM 3252 C C . VAL B 1 75 ? -6.16 6.652 -8.969 1 88.69 75 VAL B C 1
ATOM 3254 O O . VAL B 1 75 ? -5.195 6.281 -9.648 1 88.69 75 VAL B O 1
ATOM 3257 N N . TYR B 1 76 ? -7.324 6.156 -9.133 1 86.94 76 TYR B N 1
ATOM 3258 C CA . TYR B 1 76 ? -7.602 5.18 -10.172 1 86.94 76 TYR B CA 1
ATOM 3259 C C . TYR B 1 76 ? -8.18 5.859 -11.414 1 86.94 76 TYR B C 1
ATOM 3261 O O . TYR B 1 76 ? -8.094 5.32 -12.516 1 86.94 76 TYR B O 1
ATOM 3269 N N . GLY B 1 77 ? -8.844 7.047 -11.195 1 83.56 77 GLY B N 1
ATOM 3270 C CA . GLY B 1 77 ? -9.445 7.75 -12.32 1 83.56 77 GLY B CA 1
ATOM 3271 C C . GLY B 1 77 ? -10.523 8.734 -11.906 1 83.56 77 GLY B C 1
ATOM 3272 O O . GLY B 1 77 ? -10.453 9.305 -10.82 1 83.56 77 GLY B O 1
ATOM 3273 N N . PHE B 1 78 ? -11.422 9.047 -12.883 1 83.88 78 PHE B N 1
ATOM 3274 C CA . PHE B 1 78 ? -12.477 10.031 -12.656 1 83.88 78 PHE B CA 1
ATOM 3275 C C . PHE B 1 78 ? -13.852 9.375 -12.727 1 83.88 78 PHE B C 1
ATOM 3277 O O . PHE B 1 78 ? -14.031 8.375 -13.422 1 83.88 78 PHE B O 1
ATOM 3284 N N . PHE B 1 79 ? -14.656 9.945 -11.922 1 83.19 79 PHE B N 1
ATOM 3285 C CA . PHE B 1 79 ? -16.062 9.57 -11.945 1 83.19 79 PHE B CA 1
ATOM 3286 C C . PHE B 1 79 ? -16.875 10.578 -12.758 1 83.19 79 PHE B C 1
ATOM 3288 O O . PHE B 1 79 ? -16.766 11.789 -12.547 1 83.19 79 PHE B O 1
ATOM 3295 N N . LYS B 1 80 ? -17.625 10.031 -13.742 1 78.25 80 LYS B N 1
ATOM 3296 C CA . LYS B 1 80 ? -18.484 10.867 -14.578 1 78.25 80 LYS B CA 1
ATOM 3297 C C . LYS B 1 80 ? -19.969 10.594 -14.297 1 78.25 80 LYS B C 1
ATOM 3299 O O . LYS B 1 80 ? -20.375 9.445 -14.133 1 78.25 80 LYS B O 1
ATOM 3304 N N . GLU B 1 81 ? -20.641 11.633 -13.984 1 69.62 81 GLU B N 1
ATOM 3305 C CA . GLU B 1 81 ? -22.078 11.5 -13.812 1 69.62 81 GLU B CA 1
ATOM 3306 C C . GLU B 1 81 ? -22.828 11.914 -15.078 1 69.62 81 GLU B C 1
ATOM 3308 O O . GLU B 1 81 ? -22.797 13.086 -15.469 1 69.62 81 GLU B O 1
ATOM 3313 N N . GLY B 1 82 ? -23.641 11.023 -15.578 1 62.88 82 GLY B N 1
ATOM 3314 C CA . GLY B 1 82 ? -24.391 11.297 -16.797 1 62.88 82 GLY B CA 1
ATOM 3315 C C . GLY B 1 82 ? -23.5 11.719 -17.953 1 62.88 82 GLY B C 1
ATOM 3316 O O . GLY B 1 82 ? -22.438 11.133 -18.172 1 62.88 82 GLY B O 1
ATOM 3317 N N . ASN B 1 83 ? -24.109 12.445 -18.938 1 55.5 83 ASN B N 1
ATOM 3318 C CA . ASN B 1 83 ? -23.547 12.734 -20.25 1 55.5 83 ASN B CA 1
ATOM 3319 C C . ASN B 1 83 ? -22.234 13.508 -20.156 1 55.5 83 ASN B C 1
ATOM 3321 O O . ASN B 1 83 ? -21.484 13.617 -21.125 1 55.5 83 ASN B O 1
ATOM 3325 N N . ALA B 1 84 ? -21.75 14.297 -19.406 1 57.16 84 ALA B N 1
ATOM 3326 C CA . ALA B 1 84 ? -20.547 14.906 -19.953 1 57.16 84 ALA B CA 1
ATOM 3327 C C . ALA B 1 84 ? -19.562 15.25 -18.828 1 57.16 84 ALA B C 1
ATOM 3329 O O . ALA B 1 84 ? -18.344 15.242 -19.031 1 57.16 84 ALA B O 1
ATOM 3330 N N . MET B 1 85 ? -19.906 15.617 -17.484 1 63.84 85 MET B N 1
ATOM 3331 C CA . MET B 1 85 ? -18.891 16.344 -16.719 1 63.84 85 MET B CA 1
ATOM 3332 C C . MET B 1 85 ? -18.328 15.477 -15.602 1 63.84 85 MET B C 1
ATOM 3334 O O . MET B 1 85 ? -19.047 14.664 -15.016 1 63.84 85 MET B O 1
ATOM 3338 N N . ARG B 1 86 ? -17.016 15.312 -15.633 1 66.69 86 ARG B N 1
ATOM 3339 C CA . ARG B 1 86 ? -16.344 14.727 -14.484 1 66.69 86 ARG B CA 1
ATOM 3340 C C . ARG B 1 86 ? -16.734 15.43 -13.195 1 66.69 86 ARG B C 1
ATOM 3342 O O . ARG B 1 86 ? -16.594 16.641 -13.07 1 66.69 86 ARG B O 1
ATOM 3349 N N . LYS B 1 87 ? -17.266 14.609 -12.266 1 76.44 87 LYS B N 1
ATOM 3350 C CA . LYS B 1 87 ? -17.781 15.211 -11.031 1 76.44 87 LYS B CA 1
ATOM 3351 C C . LYS B 1 87 ? -17.031 14.672 -9.82 1 76.44 87 LYS B C 1
ATOM 3353 O O . LYS B 1 87 ? -17.25 15.117 -8.688 1 76.44 87 LYS B O 1
ATOM 3358 N N . GLY B 1 88 ? -16.031 13.695 -10.156 1 86.12 88 GLY B N 1
ATOM 3359 C CA . GLY B 1 88 ? -15.367 13.148 -8.977 1 86.12 88 GLY B CA 1
ATOM 3360 C C . GLY B 1 88 ? -14.078 12.422 -9.305 1 86.12 88 GLY B C 1
ATOM 3361 O O . GLY B 1 88 ? -13.742 12.234 -10.477 1 86.12 88 GLY B O 1
ATOM 3362 N N . ILE B 1 89 ? -13.375 12.117 -8.227 1 88 89 ILE B N 1
ATOM 3363 C CA . ILE B 1 89 ? -12.133 11.359 -8.328 1 88 89 ILE B CA 1
ATOM 3364 C C . ILE B 1 89 ? -12.305 9.984 -7.68 1 88 89 ILE B C 1
ATOM 3366 O O . ILE B 1 89 ? -12.82 9.883 -6.562 1 88 89 ILE B O 1
ATOM 3370 N N . VAL B 1 90 ? -11.992 8.953 -8.445 1 89.94 90 VAL B N 1
ATOM 3371 C CA . VAL B 1 90 ? -12.016 7.59 -7.922 1 89.94 90 VAL B CA 1
ATOM 3372 C C . VAL B 1 90 ? -10.656 7.238 -7.336 1 89.94 90 VAL B C 1
ATOM 3374 O O . VAL B 1 90 ? -9.633 7.305 -8.031 1 89.94 90 VAL B O 1
ATOM 3377 N N . MET B 1 91 ? -10.648 6.84 -6.055 1 92.94 91 MET B N 1
ATOM 3378 C CA . MET B 1 91 ? -9.375 6.605 -5.379 1 92.94 91 MET B CA 1
ATOM 3379 C C . MET B 1 91 ? -9.445 5.344 -4.52 1 92.94 91 MET B C 1
ATOM 3381 O O . MET B 1 91 ? -10.508 4.742 -4.379 1 92.94 91 MET B O 1
ATOM 3385 N N . GLU B 1 92 ? -8.266 4.984 -4.141 1 93.38 92 GLU B N 1
ATOM 3386 C CA . GLU B 1 92 ? -8.164 3.836 -3.242 1 93.38 92 GLU B CA 1
ATOM 3387 C C . GLU B 1 92 ? -8.953 4.074 -1.954 1 93.38 92 GLU B C 1
ATOM 3389 O O . GLU B 1 92 ? -8.938 5.18 -1.407 1 93.38 92 GLU B O 1
ATOM 3394 N N . PHE B 1 93 ? -9.68 3.064 -1.597 1 95.31 93 PHE B N 1
ATOM 3395 C CA . PHE B 1 93 ? -10.438 3.154 -0.35 1 95.31 93 PHE B CA 1
ATOM 3396 C C . PHE B 1 93 ? -9.562 2.764 0.837 1 95.31 93 PHE B C 1
ATOM 3398 O O . PHE B 1 93 ? -9.047 1.646 0.892 1 95.31 93 PHE B O 1
ATOM 3405 N N . MET B 1 94 ? -9.398 3.682 1.759 1 96.44 94 MET B N 1
ATOM 3406 C CA . MET B 1 94 ? -8.609 3.48 2.971 1 96.44 94 MET B CA 1
ATOM 3407 C C . MET B 1 94 ? -9.492 3.037 4.129 1 96.44 94 MET B C 1
ATOM 3409 O O . MET B 1 94 ? -10.094 3.869 4.812 1 96.44 94 MET B O 1
ATOM 3413 N N . ARG B 1 95 ? -9.453 1.821 4.445 1 93.62 95 ARG B N 1
ATOM 3414 C CA . ARG B 1 95 ? -10.414 1.189 5.34 1 93.62 95 ARG B CA 1
ATOM 3415 C C . ARG B 1 95 ? -10.172 1.6 6.789 1 93.62 95 ARG B C 1
ATOM 3417 O O . ARG B 1 95 ? -11.086 1.582 7.609 1 93.62 95 ARG B O 1
ATOM 3424 N N . GLY B 1 96 ? -8.977 1.99 7.09 1 95.31 96 GLY B N 1
ATOM 3425 C CA . GLY B 1 96 ? -8.641 2.35 8.461 1 95.31 96 GLY B CA 1
ATOM 3426 C C . GLY B 1 96 ? -9.094 3.748 8.836 1 95.31 96 GLY B C 1
ATOM 3427 O O . GLY B 1 96 ? -8.875 4.195 9.961 1 95.31 96 GLY B O 1
ATOM 3428 N N . GLY B 1 97 ? -9.695 4.434 7.867 1 94.88 97 GLY B N 1
ATOM 3429 C CA . GLY B 1 97 ? -10.102 5.801 8.141 1 94.88 97 GLY B CA 1
ATOM 3430 C C . GLY B 1 97 ? -8.953 6.789 8.109 1 94.88 97 GLY B C 1
ATOM 3431 O O . GLY B 1 97 ? -8.078 6.703 7.238 1 94.88 97 GLY B O 1
ATOM 3432 N N . SER B 1 98 ? -9.062 7.762 8.969 1 96.25 98 SER B N 1
ATOM 3433 C CA . SER B 1 98 ? -8.031 8.781 9.102 1 96.25 98 SER B CA 1
ATOM 3434 C C . SER B 1 98 ? -7.398 8.758 10.484 1 96.25 98 SER B C 1
ATOM 3436 O O . SER B 1 98 ? -7.887 8.07 11.383 1 96.25 98 SER B O 1
ATOM 3438 N N . ILE B 1 99 ? -6.281 9.461 10.617 1 98 99 ILE B N 1
ATOM 3439 C CA . ILE B 1 99 ? -5.711 9.625 11.953 1 98 99 ILE B CA 1
ATOM 3440 C C . ILE B 1 99 ? -6.75 10.242 12.891 1 98 99 ILE B C 1
ATOM 3442 O O . ILE B 1 99 ? -6.855 9.852 14.055 1 98 99 ILE B O 1
ATOM 3446 N N . GLN B 1 100 ? -7.547 11.172 12.367 1 95.88 100 GLN B N 1
ATOM 3447 C CA . GLN B 1 100 ? -8.578 11.82 13.172 1 95.88 100 GLN B CA 1
ATOM 3448 C C . GLN B 1 100 ? -9.594 10.805 13.68 1 95.88 100 GLN B C 1
ATOM 3450 O O . GLN B 1 100 ? -9.914 10.773 14.867 1 95.88 100 GLN B O 1
ATOM 3455 N N . SER B 1 101 ? -10.133 9.984 12.812 1 95.5 101 SER B N 1
ATOM 3456 C CA . SER B 1 101 ? -11.133 8.992 13.211 1 95.5 101 SER B CA 1
ATOM 3457 C C . SER B 1 101 ? -10.531 7.949 14.148 1 95.5 101 SER B C 1
ATOM 3459 O O . SER B 1 101 ? -11.211 7.457 15.055 1 95.5 101 SER B O 1
ATOM 3461 N N . LEU B 1 102 ? -9.297 7.586 13.914 1 97.38 102 LEU B N 1
ATOM 3462 C CA . LEU B 1 102 ? -8.609 6.648 14.805 1 97.38 102 LEU B CA 1
ATOM 3463 C C . LEU B 1 102 ? -8.539 7.199 16.219 1 97.38 102 LEU B C 1
ATOM 3465 O O . LEU B 1 102 ? -8.828 6.484 17.188 1 97.38 102 LEU B O 1
ATOM 3469 N N . GLN B 1 103 ? -8.148 8.43 16.328 1 97 103 GLN B N 1
ATOM 3470 C CA . GLN B 1 103 ? -8.016 9.062 17.625 1 97 103 GLN B CA 1
ATOM 3471 C C . GLN B 1 103 ? -9.367 9.156 18.328 1 97 103 GLN B C 1
ATOM 3473 O O . GLN B 1 103 ? -9.453 9.023 19.562 1 97 103 GLN B O 1
ATOM 3478 N N . LYS B 1 104 ? -10.391 9.406 17.562 1 95.31 104 LYS B N 1
ATOM 3479 C CA . LYS B 1 104 ? -11.75 9.398 18.109 1 95.31 104 LYS B CA 1
ATOM 3480 C C . LYS B 1 104 ? -12.125 8.023 18.625 1 95.31 104 LYS B C 1
ATOM 3482 O O . LYS B 1 104 ? -12.633 7.891 19.75 1 95.31 104 LYS B O 1
ATOM 3487 N N . ASP B 1 105 ? -11.859 7.02 17.859 1 95 105 ASP B N 1
ATOM 3488 C CA . ASP B 1 105 ? -12.188 5.645 18.219 1 95 105 ASP B CA 1
ATOM 3489 C C . ASP B 1 105 ? -11.406 5.203 19.469 1 95 105 ASP B C 1
ATOM 3491 O O . ASP B 1 105 ? -11.93 4.465 20.297 1 95 105 ASP B O 1
ATOM 3495 N N . LEU B 1 106 ? -10.203 5.672 19.562 1 95.69 106 LEU B N 1
ATOM 3496 C CA . LEU B 1 106 ? -9.344 5.289 20.672 1 95.69 106 LEU B CA 1
ATOM 3497 C C . LEU B 1 106 ? -9.594 6.191 21.875 1 95.69 106 LEU B C 1
ATOM 3499 O O . LEU B 1 106 ? -9.125 5.906 22.984 1 95.69 106 LEU B O 1
ATOM 3503 N N . SER B 1 107 ? -10.305 7.266 21.656 1 95.31 107 SER B N 1
ATOM 3504 C CA . SER B 1 107 ? -10.438 8.305 22.672 1 95.31 107 SER B CA 1
ATOM 3505 C C . SER B 1 107 ? -9.078 8.695 23.25 1 95.31 107 SER B C 1
ATOM 3507 O O . SER B 1 107 ? -8.906 8.75 24.469 1 95.31 107 SER B O 1
ATOM 3509 N N . GLY B 1 108 ? -8.086 8.891 22.359 1 94.69 108 GLY B N 1
ATOM 3510 C CA . GLY B 1 108 ? -6.719 9.188 22.75 1 94.69 108 GLY B CA 1
ATOM 3511 C C . GLY B 1 108 ? -5.719 8.945 21.641 1 94.69 108 GLY B C 1
ATOM 3512 O O . GLY B 1 108 ? -6.102 8.75 20.484 1 94.69 108 GLY B O 1
ATOM 3513 N N . PRO B 1 109 ? -4.449 9.109 21.953 1 95.31 109 PRO B N 1
ATOM 3514 C CA . PRO B 1 109 ? -3.402 8.875 20.953 1 95.31 109 PRO B CA 1
ATOM 3515 C C . PRO B 1 109 ? -3.176 7.395 20.672 1 95.31 109 PRO B C 1
ATOM 3517 O O . PRO B 1 109 ? -3.518 6.543 21.484 1 95.31 109 PRO B O 1
ATOM 3520 N N . PRO B 1 110 ? -2.619 7.07 19.531 1 96.75 110 PRO B N 1
ATOM 3521 C CA . PRO B 1 110 ? -2.184 5.691 19.312 1 96.75 110 PRO B CA 1
ATOM 3522 C C . PRO B 1 110 ? -0.982 5.305 20.172 1 96.75 110 PRO B C 1
ATOM 3524 O O . PRO B 1 110 ? -0.299 6.176 20.719 1 96.75 110 PRO B O 1
ATOM 3527 N N . PRO B 1 111 ? -0.746 3.982 20.312 1 96.25 111 PRO B N 1
ATOM 3528 C CA . PRO B 1 111 ? 0.484 3.561 20.984 1 96.25 111 PRO B CA 1
ATOM 3529 C C . PRO B 1 111 ? 1.738 4.16 20.344 1 96.25 111 PRO B C 1
ATOM 3531 O O . PRO B 1 111 ? 1.757 4.434 19.141 1 96.25 111 PRO B O 1
ATOM 3534 N N . SER B 1 112 ? 2.773 4.316 21.109 1 95.38 112 SER B N 1
ATOM 3535 C CA . SER B 1 112 ? 3.963 5.066 20.719 1 95.38 112 SER B CA 1
ATOM 3536 C C . SER B 1 112 ? 4.57 4.5 19.438 1 95.38 112 SER B C 1
ATOM 3538 O O . SER B 1 112 ? 4.945 5.258 18.531 1 95.38 112 SER B O 1
ATOM 3540 N N . ALA B 1 113 ? 4.707 3.18 19.344 1 96.81 113 ALA B N 1
ATOM 3541 C CA . ALA B 1 113 ? 5.305 2.57 18.156 1 96.81 113 ALA B CA 1
ATOM 3542 C C . ALA B 1 113 ? 4.531 2.947 16.906 1 96.81 113 ALA B C 1
ATOM 3544 O O . ALA B 1 113 ? 5.125 3.244 15.867 1 96.81 113 ALA B O 1
ATOM 3545 N N . LEU B 1 114 ? 3.234 2.922 17.047 1 97.88 114 LEU B N 1
ATOM 3546 C CA . LEU B 1 114 ? 2.385 3.301 15.914 1 97.88 114 LEU B CA 1
ATOM 3547 C C . LEU B 1 114 ? 2.484 4.797 15.641 1 97.88 114 LEU B C 1
ATOM 3549 O O . LEU B 1 114 ? 2.529 5.219 14.484 1 97.88 114 LEU B O 1
ATOM 3553 N N . ALA B 1 115 ? 2.498 5.613 16.656 1 97.88 115 ALA B N 1
ATOM 3554 C CA . ALA B 1 115 ? 2.658 7.059 16.484 1 97.88 115 ALA B CA 1
ATOM 3555 C C . ALA B 1 115 ? 3.93 7.387 15.711 1 97.88 115 ALA B C 1
ATOM 3557 O O . ALA B 1 115 ? 3.916 8.234 14.82 1 97.88 115 ALA B O 1
ATOM 3558 N N . PHE B 1 116 ? 5.016 6.707 16.047 1 98.25 116 PHE B N 1
ATOM 3559 C CA . PHE B 1 116 ? 6.289 6.949 15.375 1 98.25 116 PHE B CA 1
ATOM 3560 C C . PHE B 1 116 ? 6.234 6.48 13.93 1 98.25 116 PHE B C 1
ATOM 3562 O O . PHE B 1 116 ? 6.824 7.109 13.047 1 98.25 116 PHE B O 1
ATOM 3569 N N . ARG B 1 117 ? 5.578 5.383 13.656 1 98.25 117 ARG B N 1
ATOM 3570 C CA . ARG B 1 117 ? 5.391 4.941 12.281 1 98.25 117 ARG B CA 1
ATOM 3571 C C . ARG B 1 117 ? 4.648 5.996 11.469 1 98.25 117 ARG B C 1
ATOM 3573 O O . ARG B 1 117 ? 5.074 6.34 10.359 1 98.25 117 ARG B O 1
ATOM 3580 N N . LEU B 1 118 ? 3.57 6.445 12.047 1 98.69 118 LEU B N 1
ATOM 3581 C CA . LEU B 1 118 ? 2.76 7.441 11.352 1 98.69 118 LEU B CA 1
ATOM 3582 C C . LEU B 1 118 ? 3.562 8.711 11.094 1 98.69 118 LEU B C 1
ATOM 3584 O O . LEU B 1 118 ? 3.531 9.258 9.992 1 98.69 118 LEU B O 1
ATOM 3588 N N . ALA B 1 119 ? 4.258 9.156 12.117 1 98.62 119 ALA B N 1
ATOM 3589 C CA . ALA B 1 119 ? 5.105 10.336 11.977 1 98.62 119 ALA B CA 1
ATOM 3590 C C . ALA B 1 119 ? 6.09 10.18 10.82 1 98.62 119 ALA B C 1
ATOM 3592 O O . ALA B 1 119 ? 6.266 11.094 10.016 1 98.62 119 ALA B O 1
ATOM 3593 N N . HIS B 1 120 ? 6.695 9.055 10.75 1 98.69 120 HIS B N 1
ATOM 3594 C CA . HIS B 1 120 ? 7.715 8.789 9.742 1 98.69 120 HIS B CA 1
ATOM 3595 C C . HIS B 1 120 ? 7.102 8.695 8.344 1 98.69 120 HIS B C 1
ATOM 3597 O O . HIS B 1 120 ? 7.637 9.266 7.391 1 98.69 120 HIS B O 1
ATOM 3603 N N . GLN B 1 121 ? 6.027 7.992 8.227 1 98.25 121 GLN B N 1
ATOM 3604 C CA . GLN B 1 121 ? 5.391 7.812 6.926 1 98.25 121 GLN B CA 1
ATOM 3605 C C . GLN B 1 121 ? 4.902 9.148 6.367 1 98.25 121 GLN B C 1
ATOM 3607 O O . GLN B 1 121 ? 4.996 9.391 5.16 1 98.25 121 GLN B O 1
ATOM 3612 N N . VAL B 1 122 ? 4.422 10.016 7.215 1 98.56 122 VAL B N 1
ATOM 3613 C CA . VAL B 1 122 ? 3.994 11.344 6.77 1 98.56 122 VAL B CA 1
ATOM 3614 C C . VAL B 1 122 ? 5.207 12.156 6.328 1 98.56 122 VAL B C 1
ATOM 3616 O O . VAL B 1 122 ? 5.156 12.859 5.316 1 98.56 122 VAL B O 1
ATOM 3619 N N . ALA B 1 123 ? 6.277 12.07 7.094 1 98.56 123 ALA B N 1
ATOM 3620 C CA . ALA B 1 123 ? 7.504 12.766 6.711 1 98.56 123 ALA B CA 1
ATOM 3621 C C . ALA B 1 123 ? 7.977 12.328 5.328 1 98.56 123 ALA B C 1
ATOM 3623 O O . ALA B 1 123 ? 8.359 13.156 4.5 1 98.56 123 ALA B O 1
ATOM 3624 N N . LEU B 1 124 ? 7.938 11.047 5.105 1 97.44 124 LEU B N 1
ATOM 3625 C CA . LEU B 1 124 ? 8.344 10.5 3.816 1 97.44 124 LEU B CA 1
ATOM 3626 C C . LEU B 1 124 ? 7.453 11.031 2.697 1 97.44 124 LEU B C 1
ATOM 3628 O O . LEU B 1 124 ? 7.945 11.383 1.621 1 97.44 124 LEU B O 1
ATOM 3632 N N . ALA B 1 125 ? 6.223 11.086 2.973 1 96.5 125 ALA B N 1
ATOM 3633 C CA . ALA B 1 125 ? 5.273 11.578 1.98 1 96.5 125 ALA B CA 1
ATOM 3634 C C . ALA B 1 125 ? 5.566 13.031 1.616 1 96.5 125 ALA B C 1
ATOM 3636 O O . ALA B 1 125 ? 5.625 13.383 0.435 1 96.5 125 ALA B O 1
ATOM 3637 N N . ILE B 1 126 ? 5.742 13.852 2.588 1 96.31 126 ILE B N 1
ATOM 3638 C CA . ILE B 1 126 ? 6.02 15.266 2.367 1 96.31 126 ILE B CA 1
ATOM 3639 C C . ILE B 1 126 ? 7.328 15.422 1.594 1 96.31 126 ILE B C 1
ATOM 3641 O O . ILE B 1 126 ? 7.41 16.219 0.656 1 96.31 126 ILE B O 1
ATOM 3645 N N . ASN B 1 127 ? 8.312 14.695 2.043 1 95.94 127 ASN B N 1
ATOM 3646 C CA . ASN B 1 127 ? 9.594 14.75 1.357 1 95.94 127 ASN B CA 1
ATOM 3647 C C . ASN B 1 127 ? 9.461 14.391 -0.12 1 95.94 127 ASN B C 1
ATOM 3649 O O . ASN B 1 127 ? 10 15.094 -0.983 1 95.94 127 ASN B O 1
ATOM 3653 N N . PHE B 1 128 ? 8.75 13.375 -0.314 1 90.62 128 PHE B N 1
ATOM 3654 C CA . PHE B 1 128 ? 8.547 12.93 -1.687 1 90.62 128 PHE B CA 1
ATOM 3655 C C . PHE B 1 128 ? 7.793 13.977 -2.496 1 90.62 128 PHE B C 1
ATOM 3657 O O . PHE B 1 128 ? 8.172 14.289 -3.627 1 90.62 128 PHE B O 1
ATOM 3664 N N . LEU B 1 129 ? 6.812 14.555 -1.977 1 91.69 129 LEU B N 1
ATOM 3665 C CA . LEU B 1 129 ? 6.055 15.625 -2.613 1 91.69 129 LEU B CA 1
ATOM 3666 C C . LEU B 1 129 ? 6.957 16.812 -2.947 1 91.69 129 LEU B C 1
ATOM 3668 O O . LEU B 1 129 ? 6.934 17.312 -4.07 1 91.69 129 LEU B O 1
ATOM 3672 N N . HIS B 1 130 ? 7.68 17.203 -2.014 1 93.44 130 HIS B N 1
ATOM 3673 C CA . HIS B 1 130 ? 8.531 18.375 -2.172 1 93.44 130 HIS B CA 1
ATOM 3674 C C . HIS B 1 130 ? 9.586 18.156 -3.25 1 93.44 130 HIS B C 1
ATOM 3676 O O . HIS B 1 130 ? 9.922 19.078 -3.996 1 93.44 130 HIS B O 1
ATOM 3682 N N . LEU B 1 131 ? 10.094 16.969 -3.311 1 89.38 131 LEU B N 1
ATOM 3683 C CA . LEU B 1 131 ? 11.094 16.625 -4.32 1 89.38 131 LEU B CA 1
ATOM 3684 C C . LEU B 1 131 ? 10.5 16.719 -5.723 1 89.38 131 LEU B C 1
ATOM 3686 O O . LEU B 1 131 ? 11.219 16.953 -6.695 1 89.38 131 LEU B O 1
ATOM 3690 N N . LYS B 1 132 ? 9.18 16.547 -5.828 1 85.56 132 LYS B N 1
ATOM 3691 C CA . LYS B 1 132 ? 8.492 16.641 -7.109 1 85.56 132 LYS B CA 1
ATOM 3692 C C . LYS B 1 132 ? 8.008 18.062 -7.371 1 85.56 132 LYS B C 1
ATOM 3694 O O . LYS B 1 132 ? 7.281 18.312 -8.336 1 85.56 132 LYS B O 1
ATOM 3699 N N . GLY B 1 133 ? 8.344 18.938 -6.465 1 88.56 133 GLY B N 1
ATOM 3700 C CA . GLY B 1 133 ? 7.949 20.328 -6.621 1 88.56 133 GLY B CA 1
ATOM 3701 C C . GLY B 1 133 ? 6.512 20.578 -6.211 1 88.56 133 GLY B C 1
ATOM 3702 O O . GLY B 1 133 ? 5.926 21.594 -6.602 1 88.56 133 GLY B O 1
ATOM 3703 N N . LEU B 1 134 ? 5.922 19.703 -5.492 1 89.12 134 LEU B N 1
ATOM 3704 C CA . LEU B 1 134 ? 4.539 19.828 -5.035 1 89.12 134 LEU B CA 1
ATOM 3705 C C . LEU B 1 134 ? 4.484 20.125 -3.543 1 89.12 134 LEU B C 1
ATOM 3707 O O . LEU B 1 134 ? 5.457 19.906 -2.822 1 89.12 134 LEU B O 1
ATOM 3711 N N . MET B 1 135 ? 3.385 20.719 -3.117 1 91.06 135 MET B N 1
ATOM 3712 C CA . MET B 1 135 ? 3.078 20.953 -1.709 1 91.06 135 MET B CA 1
ATOM 3713 C C . MET B 1 135 ? 1.708 20.391 -1.348 1 91.06 135 MET B C 1
ATOM 3715 O O . MET B 1 135 ? 0.804 20.359 -2.184 1 91.06 135 MET B O 1
ATOM 3719 N N . HIS B 1 136 ? 1.569 19.984 -0.135 1 91.75 136 HIS B N 1
ATOM 3720 C CA . HIS B 1 136 ? 0.28 19.469 0.305 1 91.75 136 HIS B CA 1
ATOM 3721 C C . HIS B 1 136 ? -0.669 20.594 0.689 1 91.75 136 HIS B C 1
ATOM 3723 O O . HIS B 1 136 ? -1.818 20.625 0.243 1 91.75 136 HIS B O 1
ATOM 3729 N N . GLN B 1 137 ? -0.233 21.484 1.643 1 90.25 137 GLN B N 1
ATOM 3730 C CA . GLN B 1 137 ? -0.84 22.75 2.025 1 90.25 137 GLN B CA 1
ATOM 3731 C C . GLN B 1 137 ? -2.051 22.531 2.928 1 90.25 137 GLN B C 1
ATOM 3733 O O . GLN B 1 137 ? -2.773 23.484 3.248 1 90.25 137 GLN B O 1
ATOM 3738 N N . ASP B 1 138 ? -2.326 21.312 3.377 1 89.44 138 ASP B N 1
ATOM 3739 C CA . ASP B 1 138 ? -3.438 21.062 4.289 1 89.44 138 ASP B CA 1
ATOM 3740 C C . ASP B 1 138 ? -3.189 1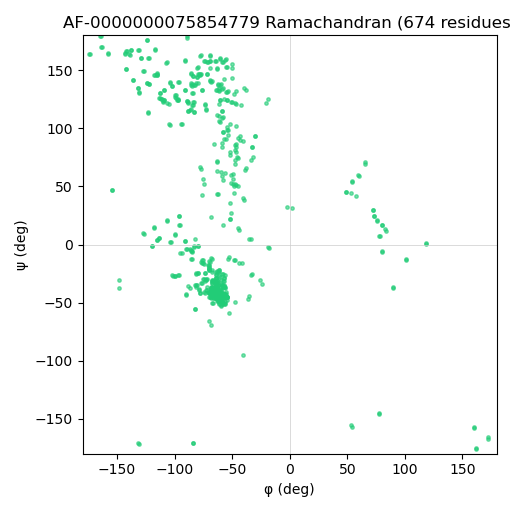9.812 5.121 1 89.44 138 ASP B C 1
ATOM 3742 O O . ASP B 1 138 ? -4.059 18.938 5.223 1 89.44 138 ASP B O 1
ATOM 3746 N N . LEU B 1 139 ? -2.055 19.672 5.668 1 95.12 139 LEU B N 1
ATOM 3747 C CA . LEU B 1 139 ? -1.71 18.531 6.516 1 95.12 139 LEU B CA 1
ATOM 3748 C C . LEU B 1 139 ? -2.42 18.625 7.863 1 95.12 139 LEU B C 1
ATOM 3750 O O . LEU B 1 139 ? -2.248 19.609 8.594 1 95.12 139 LEU B O 1
ATOM 3754 N N . LYS B 1 140 ? -3.252 17.734 8.156 1 95.19 140 LYS B N 1
ATOM 3755 C CA . LYS B 1 140 ? -4.008 17.562 9.398 1 95.19 140 LYS B CA 1
ATOM 3756 C C . LYS B 1 140 ? -4.484 16.125 9.57 1 95.19 140 LYS B C 1
ATOM 3758 O O . LYS B 1 140 ? -4.445 15.344 8.625 1 95.19 140 LYS B O 1
ATOM 3763 N N . PRO B 1 141 ? -4.891 15.742 10.719 1 96.62 141 PRO B N 1
ATOM 3764 C CA . PRO B 1 141 ? -5.211 14.336 10.992 1 96.62 141 PRO B CA 1
ATOM 3765 C C . PRO B 1 141 ? -6.293 13.789 10.062 1 96.62 141 PRO B C 1
ATOM 3767 O O . PRO B 1 141 ? -6.25 12.609 9.688 1 96.62 141 PRO B O 1
ATOM 3770 N N . SER B 1 142 ? -7.238 14.617 9.609 1 93.38 142 SER B N 1
ATOM 3771 C CA . SER B 1 142 ? -8.344 14.141 8.781 1 93.38 142 SER B CA 1
ATOM 3772 C C . SER B 1 142 ? -7.879 13.859 7.355 1 93.38 142 SER B C 1
ATOM 3774 O O . SER B 1 142 ? -8.562 13.156 6.605 1 93.38 142 SER B O 1
ATOM 3776 N N . ASN B 1 143 ? -6.672 14.391 6.996 1 92.5 143 ASN B N 1
ATOM 3777 C CA . ASN B 1 143 ? -6.18 14.227 5.633 1 92.5 143 ASN B CA 1
ATOM 3778 C C . ASN B 1 143 ? -5.078 13.172 5.555 1 92.5 143 ASN B C 1
ATOM 3780 O O . ASN B 1 143 ? -4.445 13.008 4.512 1 92.5 143 ASN B O 1
ATOM 3784 N N . VAL B 1 144 ? -4.781 12.562 6.66 1 97.25 144 VAL B N 1
ATOM 3785 C CA . VAL B 1 144 ? -3.896 11.398 6.695 1 97.25 144 VAL B CA 1
ATOM 3786 C C . VAL B 1 144 ? -4.719 10.133 6.895 1 97.25 144 VAL B C 1
ATOM 3788 O O . VAL B 1 144 ? -5.141 9.828 8.008 1 97.25 144 VAL B O 1
ATOM 3791 N N . LEU B 1 145 ? -4.855 9.477 5.84 1 97.5 145 LEU B N 1
ATOM 3792 C CA . LEU B 1 145 ? -5.711 8.297 5.859 1 97.5 145 LEU B CA 1
ATOM 3793 C C . LEU B 1 145 ? -4.902 7.051 6.207 1 97.5 145 LEU B C 1
ATOM 3795 O O . LEU B 1 145 ? -3.674 7.055 6.113 1 97.5 145 LEU B O 1
ATOM 3799 N N . LEU B 1 146 ? -5.625 6.031 6.684 1 98.12 146 LEU B N 1
ATOM 3800 C CA . LEU B 1 146 ? -4.996 4.789 7.129 1 98.12 146 LEU B CA 1
ATOM 3801 C C . LEU B 1 146 ? -5.582 3.592 6.391 1 98.12 146 LEU B C 1
ATOM 3803 O O . LEU B 1 146 ? -6.793 3.525 6.164 1 98.12 146 LEU B O 1
ATOM 3807 N N . ASN B 1 147 ? -4.691 2.68 6.031 1 95.94 147 ASN B N 1
ATOM 3808 C CA . ASN B 1 147 ? -5.199 1.419 5.5 1 95.94 147 ASN B CA 1
ATOM 3809 C C . ASN B 1 147 ? -5.566 0.446 6.617 1 95.94 147 ASN B C 1
ATOM 3811 O O . ASN B 1 147 ? -5.562 0.814 7.793 1 95.94 147 ASN B O 1
ATOM 3815 N N . ASP B 1 148 ? -5.848 -0.781 6.246 1 93.44 148 ASP B N 1
ATOM 3816 C CA . ASP B 1 148 ? -6.332 -1.787 7.184 1 93.44 148 ASP B CA 1
ATOM 3817 C C . ASP B 1 148 ? -5.285 -2.1 8.25 1 93.44 148 ASP B C 1
ATOM 3819 O O . ASP B 1 148 ? -5.625 -2.477 9.367 1 93.44 148 ASP B O 1
ATOM 3823 N N . ASP B 1 149 ? -4.047 -1.948 7.887 1 95.94 149 ASP B N 1
ATOM 3824 C CA . ASP B 1 149 ? -2.957 -2.256 8.805 1 95.94 149 ASP B CA 1
ATOM 3825 C C . ASP B 1 149 ? -2.408 -0.983 9.453 1 95.94 149 ASP B C 1
ATOM 3827 O O . ASP B 1 149 ? -1.314 -0.993 10.023 1 95.94 149 ASP B O 1
ATOM 3831 N N . LEU B 1 150 ? -3.082 0.133 9.242 1 97.62 150 LEU B N 1
ATOM 3832 C CA . LEU B 1 150 ? -2.838 1.414 9.891 1 97.62 150 LEU B CA 1
ATOM 3833 C C . LEU B 1 150 ? -1.558 2.057 9.367 1 97.62 150 LEU B C 1
ATOM 3835 O O . LEU B 1 150 ? -0.81 2.672 10.133 1 97.62 150 LEU B O 1
ATOM 3839 N N . ASN B 1 151 ? -1.233 1.775 8.133 1 97.88 151 ASN B N 1
ATOM 3840 C CA . ASN B 1 151 ? -0.255 2.592 7.426 1 97.88 151 ASN B CA 1
ATOM 3841 C C . ASN B 1 151 ? -0.868 3.9 6.934 1 97.88 151 ASN B C 1
ATOM 3843 O O . ASN B 1 151 ? -2.012 3.922 6.473 1 97.88 151 ASN B O 1
ATOM 3847 N N . ALA B 1 152 ? -0.079 4.906 6.934 1 98.31 152 ALA B N 1
ATOM 3848 C CA . ALA B 1 152 ? -0.575 6.242 6.625 1 98.31 152 ALA B CA 1
ATOM 3849 C C . ALA B 1 152 ? -0.348 6.586 5.156 1 98.31 152 ALA B C 1
ATOM 3851 O O . ALA B 1 152 ? 0.701 6.27 4.594 1 98.31 152 ALA B O 1
ATOM 3852 N N . LYS B 1 153 ? -1.292 7.223 4.531 1 97.25 153 LYS B N 1
ATOM 3853 C CA . LYS B 1 153 ? -1.184 7.836 3.213 1 97.25 153 LYS B CA 1
ATOM 3854 C C . LYS B 1 153 ? -1.824 9.219 3.197 1 97.25 153 LYS B C 1
ATOM 3856 O O . LYS B 1 153 ? -2.873 9.43 3.809 1 97.25 153 LYS B O 1
ATOM 3861 N N . LEU B 1 154 ? -1.207 10.109 2.51 1 95.69 154 LEU B N 1
ATOM 3862 C CA . LEU B 1 154 ? -1.739 11.461 2.4 1 95.69 154 LEU B CA 1
ATOM 3863 C C . LEU B 1 154 ? -2.852 11.523 1.36 1 95.69 154 LEU B C 1
ATOM 3865 O O . LEU B 1 154 ? -2.768 10.883 0.314 1 95.69 154 LEU B O 1
ATOM 3869 N N . ALA B 1 155 ? -3.807 12.219 1.714 1 89.5 155 ALA B N 1
ATOM 3870 C CA . ALA B 1 155 ? -4.906 12.5 0.794 1 89.5 155 ALA B CA 1
ATOM 3871 C C . ALA B 1 155 ? -5.234 13.992 0.766 1 89.5 155 ALA B C 1
ATOM 3873 O O . ALA B 1 155 ? -4.676 14.766 1.543 1 89.5 155 ALA B O 1
ATOM 3874 N N . ASP B 1 156 ? -6.035 14.398 -0.21 1 80.06 156 ASP B N 1
ATOM 3875 C CA . ASP B 1 156 ? -6.645 15.727 -0.288 1 80.06 156 ASP B CA 1
ATOM 3876 C C . ASP B 1 156 ? -5.582 16.812 -0.464 1 80.06 156 ASP B C 1
ATOM 3878 O O . ASP B 1 156 ? -5.406 17.656 0.407 1 80.06 156 ASP B O 1
ATOM 3882 N N . PHE B 1 157 ? -4.902 16.938 -1.558 1 73.62 157 PHE B N 1
ATOM 3883 C CA . PHE B 1 157 ? -3.836 17.891 -1.883 1 73.62 157 PHE B CA 1
ATOM 3884 C C . PHE B 1 157 ? -4.406 19.266 -2.189 1 73.62 157 PHE B C 1
ATOM 3886 O O . PHE B 1 157 ? -3.932 19.953 -3.098 1 73.62 157 PHE B O 1
ATOM 3893 N N . GLY B 1 158 ? -5.02 19.922 -1.187 1 60.72 158 GLY B N 1
ATOM 3894 C CA . GLY B 1 158 ? -5.328 21.328 -1.012 1 60.72 158 GLY B CA 1
ATOM 3895 C C . GLY B 1 158 ? -6.18 21.906 -2.133 1 60.72 158 GLY B C 1
ATOM 3896 O O . GLY B 1 158 ? -5.734 22.797 -2.863 1 60.72 158 GLY B O 1
ATOM 3897 N N . LEU B 1 159 ? -7.168 21.25 -2.633 1 51.69 159 LEU B N 1
ATOM 3898 C CA . LEU B 1 159 ? -8.133 22.031 -3.404 1 51.69 159 LEU B CA 1
ATOM 3899 C C . LEU B 1 159 ? -8.43 23.359 -2.723 1 51.69 159 LEU B C 1
ATOM 3901 O O . LEU B 1 159 ? -9.117 24.203 -3.287 1 51.69 159 LEU B O 1
ATOM 3905 N N . SER B 1 160 ? -8.109 23.5 -1.525 1 46.28 160 SER B N 1
ATOM 3906 C CA . SER B 1 160 ? -8.594 24.656 -0.781 1 46.28 160 SER B CA 1
ATOM 3907 C C . SER B 1 160 ? -8.062 25.953 -1.384 1 46.28 160 SER B C 1
ATOM 3909 O O . SER B 1 160 ? -8.656 27.016 -1.202 1 46.28 160 SER B O 1
ATOM 3911 N N . ARG B 1 161 ? -6.875 25.969 -1.954 1 44.72 161 ARG B N 1
ATOM 3912 C CA . ARG B 1 161 ? -6.473 27.297 -2.369 1 44.72 161 ARG B CA 1
ATOM 3913 C C . ARG B 1 161 ? -7.309 27.781 -3.551 1 44.72 161 ARG B C 1
ATOM 3915 O O . ARG B 1 161 ? -7.266 28.969 -3.908 1 44.72 161 ARG B O 1
ATOM 3922 N N . VAL B 1 162 ? -7.887 26.812 -4.25 1 38.88 162 VAL B N 1
ATOM 3923 C CA . VAL B 1 162 ? -8.617 27.344 -5.395 1 38.88 162 VAL B CA 1
ATOM 3924 C C . VAL B 1 162 ? -9.734 28.266 -4.914 1 38.88 162 VAL B C 1
ATOM 3926 O O . VAL B 1 162 ? -10.133 29.203 -5.617 1 38.88 162 VAL B O 1
ATOM 3929 N N . SER B 1 163 ? -10.258 27.969 -3.775 1 36.47 163 SER B N 1
ATOM 3930 C CA . SER B 1 163 ? -11.398 28.812 -3.428 1 36.47 163 SER B CA 1
ATOM 3931 C C . SER B 1 163 ? -10.961 30.234 -3.1 1 36.47 163 SER B C 1
ATOM 3933 O O . SER B 1 163 ? -11.789 31.125 -2.947 1 36.47 163 SER B O 1
ATOM 3935 N N . THR B 1 164 ? -9.688 30.438 -2.797 1 35.25 164 THR B N 1
ATOM 3936 C CA . THR B 1 164 ? -9.453 31.828 -2.453 1 35.25 164 THR B CA 1
ATOM 3937 C C . THR B 1 164 ? -9.492 32.719 -3.701 1 35.25 164 THR B C 1
ATOM 3939 O O . THR B 1 164 ? -9.719 33.906 -3.607 1 35.25 164 THR B O 1
ATOM 3942 N N . SER B 1 165 ? -9.109 32.25 -4.875 1 34.88 165 SER B N 1
ATOM 3943 C CA . SER B 1 165 ? -9.156 33.25 -5.945 1 34.88 165 SER B CA 1
ATOM 3944 C C . SER B 1 165 ? -10.594 33.656 -6.254 1 34.88 165 SER B C 1
ATOM 3946 O O . SER B 1 165 ? -10.836 34.781 -6.715 1 34.88 165 SER B O 1
ATOM 3948 N N . THR B 1 166 ? -11.484 32.75 -6.461 1 33.38 166 THR B N 1
ATOM 3949 C CA . THR B 1 166 ? -12.789 33.219 -6.895 1 33.38 166 THR B CA 1
ATOM 3950 C C . THR B 1 166 ? -13.516 33.906 -5.754 1 33.38 166 THR B C 1
ATOM 3952 O O . THR B 1 166 ? -14.555 34.531 -5.961 1 33.38 166 THR B O 1
ATOM 3955 N N . PHE B 1 167 ? -13.367 33.406 -4.516 1 31.45 167 PHE B N 1
ATOM 3956 C CA . PHE B 1 167 ? -14.203 34.125 -3.549 1 31.45 167 PHE B CA 1
ATOM 3957 C C . PHE B 1 167 ? -13.633 35.5 -3.225 1 31.45 167 PHE B C 1
ATOM 3959 O O . PHE B 1 167 ? -12.82 35.625 -2.307 1 31.45 167 PHE B O 1
ATOM 3966 N N . ASN B 1 168 ? -13.297 36.375 -4.027 1 31.66 168 ASN B N 1
ATOM 3967 C CA . ASN B 1 168 ? -13.25 37.812 -3.723 1 31.66 168 ASN B CA 1
ATOM 3968 C C . ASN B 1 168 ? -14.391 38.219 -2.793 1 31.66 168 ASN B C 1
ATOM 3970 O O . ASN B 1 168 ? -14.547 39.406 -2.477 1 31.66 168 ASN B O 1
ATOM 3974 N N . ASN B 1 169 ? -15.664 37.812 -3.018 1 32.03 169 ASN B N 1
ATOM 3975 C CA . ASN B 1 169 ? -16.641 38.406 -2.121 1 32.03 169 ASN B CA 1
ATOM 3976 C C . ASN B 1 169 ? -16.328 38.125 -0.659 1 32.03 169 ASN B C 1
ATOM 3978 O O . ASN B 1 169 ? -16.047 36.969 -0.296 1 32.03 169 ASN B O 1
ATOM 3982 N N . LYS B 1 170 ? -15.898 39.062 0.236 1 33.56 170 LYS B N 1
ATOM 3983 C CA . LYS B 1 170 ? -15.727 39.219 1.676 1 33.56 170 LYS B CA 1
ATOM 3984 C C . LYS B 1 170 ? -16.656 38.281 2.453 1 33.56 170 LYS B C 1
ATOM 3986 O O . LYS B 1 170 ? -16.766 38.406 3.678 1 33.56 170 LYS B O 1
ATOM 3991 N N . ASP B 1 171 ? -17.828 38.031 1.932 1 32.59 171 ASP B N 1
ATOM 3992 C CA . ASP B 1 171 ? -18.719 37.344 2.867 1 32.59 171 ASP B CA 1
ATOM 3993 C C . ASP B 1 171 ? -18.016 36.125 3.504 1 32.59 171 ASP B C 1
ATOM 3995 O O . ASP B 1 171 ? -17.109 35.562 2.914 1 32.59 171 ASP B O 1
ATOM 3999 N N . LYS B 1 172 ? -18.469 35.781 4.797 1 33.59 172 LYS B N 1
ATOM 4000 C CA . LYS B 1 172 ? -18.156 34.781 5.828 1 33.59 172 LYS B CA 1
ATOM 4001 C C . LYS B 1 172 ? -17.969 33.406 5.219 1 33.59 172 LYS B C 1
ATOM 4003 O O . LYS B 1 172 ? -18.812 32.5 5.398 1 33.59 172 LYS B O 1
ATOM 4008 N N . MET B 1 173 ? -17.875 33.344 4.07 1 34.28 173 MET B N 1
ATOM 4009 C CA . MET B 1 173 ? -17.516 31.922 3.896 1 34.28 173 MET B CA 1
ATOM 4010 C C . MET B 1 173 ? -16.516 31.484 4.961 1 34.28 173 MET B C 1
ATOM 4012 O O . MET B 1 173 ? -15.305 31.703 4.805 1 34.28 173 MET B O 1
ATOM 4016 N N . THR B 1 174 ? -16.75 31.984 6.184 1 32.75 174 THR B N 1
ATOM 4017 C CA . THR B 1 174 ? -16.125 31.641 7.461 1 32.75 174 THR B CA 1
ATOM 4018 C C . THR B 1 174 ? -15.43 30.281 7.379 1 32.75 174 THR B C 1
ATOM 4020 O O . THR B 1 174 ? -15.914 29.375 6.703 1 32.75 174 THR B O 1
ATOM 4023 N N . GLY B 1 175 ? -14.234 30.172 7.68 1 38.41 175 GLY B N 1
ATOM 4024 C CA . GLY B 1 175 ? -13.297 29.125 8.078 1 38.41 175 GLY B CA 1
ATOM 4025 C C . GLY B 1 175 ? -13.984 27.875 8.594 1 38.41 175 GLY B C 1
ATOM 4026 O O . GLY B 1 175 ? -13.383 27.109 9.336 1 38.41 175 GLY B O 1
ATOM 4027 N N . GLU B 1 176 ? -15.273 27.969 8.633 1 42.94 176 GLU B N 1
ATOM 4028 C CA . GLU B 1 176 ? -15.539 26.641 9.195 1 42.94 176 GLU B CA 1
ATOM 4029 C C . GLU B 1 176 ? -14.828 25.547 8.391 1 42.94 176 GLU B C 1
ATOM 4031 O O . GLU B 1 176 ? -15.469 24.766 7.691 1 42.94 176 GLU B O 1
ATOM 4036 N N . ILE B 1 177 ? -13.789 26 7.68 1 48.22 177 ILE B N 1
ATOM 4037 C CA . ILE B 1 177 ? -12.781 25.203 6.98 1 48.22 177 ILE B CA 1
ATOM 4038 C C . ILE B 1 177 ? -12.336 24.031 7.863 1 48.22 177 ILE B C 1
ATOM 4040 O O . ILE B 1 177 ? -11.852 24.25 8.977 1 48.22 177 ILE B O 1
ATOM 4044 N N . GLY B 1 178 ? -12.883 22.984 7.73 1 63.09 178 GLY B N 1
ATOM 4045 C CA . GLY B 1 178 ? -12.688 21.688 8.344 1 63.09 178 GLY B CA 1
ATOM 4046 C C . GLY B 1 178 ? -11.516 21.656 9.312 1 63.09 178 GLY B C 1
ATOM 4047 O O . GLY B 1 178 ? -10.828 20.641 9.43 1 63.09 178 GLY B O 1
ATOM 4048 N N . GLY B 1 179 ? -11.195 22.891 10.062 1 81.31 179 GLY B N 1
ATOM 4049 C CA . GLY B 1 179 ? -10.188 22.938 11.109 1 81.31 179 GLY B CA 1
ATOM 4050 C C . GLY B 1 179 ? -8.781 23.109 10.57 1 81.31 179 GLY B C 1
ATOM 4051 O O . GLY B 1 179 ? -7.809 23.047 11.328 1 81.31 179 GLY B O 1
ATOM 4052 N N . SER B 1 180 ? -8.625 23.469 9.281 1 87.94 180 SER B N 1
ATOM 4053 C CA . SER B 1 180 ? -7.316 23.594 8.641 1 87.94 180 SER B CA 1
ATOM 4054 C C . SER B 1 180 ? -6.523 24.766 9.227 1 87.94 180 SER B C 1
ATOM 4056 O O . SER B 1 180 ? -5.297 24.703 9.32 1 87.94 180 SER B O 1
ATOM 4058 N N . TYR B 1 181 ? -7.242 25.875 9.641 1 90.44 181 TYR B N 1
ATOM 4059 C CA . TYR B 1 181 ? -6.59 27.078 10.117 1 90.44 181 TYR B CA 1
ATOM 4060 C C . TYR B 1 181 ? -5.758 26.797 11.367 1 90.44 181 TYR B C 1
ATOM 4062 O O . TYR B 1 181 ? -4.797 27.516 11.656 1 90.44 181 TYR B O 1
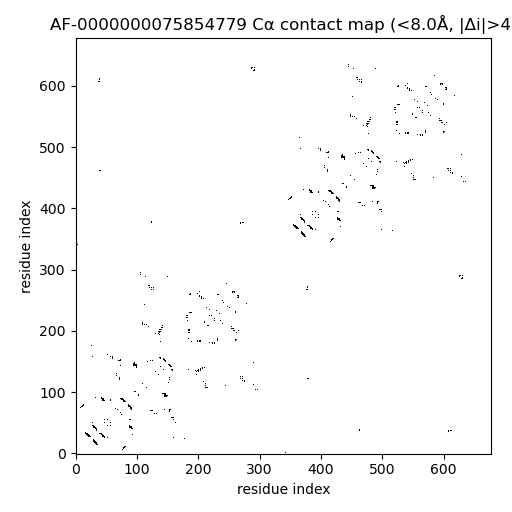ATOM 4070 N N . LYS B 1 182 ? -6.094 25.734 12.031 1 94.69 182 LYS B N 1
ATOM 4071 C CA . LYS B 1 182 ? -5.391 25.391 13.266 1 94.69 182 LYS B CA 1
ATOM 4072 C C . LYS B 1 182 ? -4.016 24.797 12.961 1 94.69 182 LYS B C 1
ATOM 4074 O O . LYS B 1 182 ? -3.174 24.688 13.852 1 94.69 182 LYS B O 1
ATOM 4079 N N . TYR B 1 183 ? -3.799 24.438 11.719 1 95.44 183 TYR B N 1
ATOM 4080 C CA . TYR B 1 183 ? -2.555 23.781 11.32 1 95.44 183 TYR B CA 1
ATOM 4081 C C . TYR B 1 183 ? -1.75 24.688 10.391 1 95.44 183 TYR B C 1
ATOM 4083 O O . TYR B 1 183 ? -0.692 24.281 9.898 1 95.44 183 TYR B O 1
ATOM 4091 N N . MET B 1 184 ? -2.18 25.922 10.164 1 94.06 184 MET B N 1
ATOM 4092 C CA . MET B 1 184 ? -1.539 26.844 9.242 1 94.06 184 MET B CA 1
ATOM 4093 C C . MET B 1 184 ? -0.398 27.594 9.922 1 94.06 184 MET B C 1
ATOM 4095 O O . MET B 1 184 ? -0.499 27.953 11.094 1 94.06 184 MET B O 1
ATOM 4099 N N . PRO B 1 185 ? 0.575 27.891 9.133 1 96.06 185 PRO B N 1
ATOM 4100 C CA . PRO B 1 185 ? 1.701 28.641 9.688 1 96.06 185 PRO B CA 1
ATOM 4101 C C . PRO B 1 185 ? 1.395 30.125 9.836 1 96.06 185 PRO B C 1
ATOM 4103 O O . PRO B 1 185 ? 0.466 30.641 9.203 1 96.06 185 PRO B O 1
ATOM 4106 N N . PRO B 1 186 ? 2.18 30.812 10.633 1 95.81 186 PRO B N 1
ATOM 4107 C CA . PRO B 1 186 ? 1.969 32.219 10.875 1 95.81 186 PRO B CA 1
ATOM 4108 C C . PRO B 1 186 ? 1.939 33.062 9.594 1 95.81 186 PRO B C 1
ATOM 4110 O O . PRO B 1 186 ? 1.094 33.938 9.445 1 95.81 186 PRO B O 1
ATOM 4113 N N . GLU B 1 187 ? 2.844 32.781 8.617 1 94.31 187 GLU B N 1
ATOM 4114 C CA . GLU B 1 187 ? 2.969 33.594 7.41 1 94.31 187 GLU B CA 1
ATOM 4115 C C . GLU B 1 187 ? 1.764 33.406 6.492 1 94.31 187 GLU B C 1
ATOM 4117 O O . GLU B 1 187 ? 1.51 34.25 5.617 1 94.31 187 GLU B O 1
ATOM 4122 N N . ALA B 1 188 ? 1 32.375 6.668 1 91.94 188 ALA B N 1
ATOM 4123 C CA . ALA B 1 188 ? -0.121 32.062 5.781 1 91.94 188 ALA B CA 1
ATOM 4124 C C . ALA B 1 188 ? -1.312 32.969 6.074 1 91.94 188 ALA B C 1
ATOM 4126 O O . ALA B 1 188 ? -2.256 33.062 5.285 1 91.94 188 ALA B O 1
ATOM 4127 N N . PHE B 1 189 ? -1.334 33.656 7.203 1 89.69 189 PHE B N 1
ATOM 4128 C CA . PHE B 1 189 ? -2.436 34.531 7.582 1 89.69 189 PHE B CA 1
ATOM 4129 C C . PHE B 1 189 ? -2.26 35.906 6.965 1 89.69 189 PHE B C 1
ATOM 4131 O O . PHE B 1 189 ? -3.168 36.75 7.023 1 89.69 189 PHE B O 1
ATOM 4138 N N . GLU B 1 190 ? -1.133 36.062 6.355 1 86.94 190 GLU B N 1
ATOM 4139 C CA . GLU B 1 190 ? -0.881 37.344 5.672 1 86.94 190 GLU B CA 1
ATOM 4140 C C . GLU B 1 190 ? -1.558 37.375 4.305 1 86.94 190 GLU B C 1
ATOM 4142 O O . GLU B 1 190 ? -1.586 36.344 3.596 1 86.94 190 GLU B O 1
ATOM 4147 N N . VAL B 1 191 ? -2.021 38.469 3.945 1 76.12 191 VAL B N 1
ATOM 4148 C CA . VAL B 1 191 ? -2.814 38.656 2.732 1 76.12 191 VAL B CA 1
ATOM 4149 C C . VAL B 1 191 ? -1.957 38.344 1.507 1 76.12 191 VAL B C 1
ATOM 4151 O O . VAL B 1 191 ? -2.42 37.688 0.563 1 76.12 191 VAL B O 1
ATOM 4154 N N . SER B 1 192 ? -0.744 38.656 1.366 1 79.06 192 SER B N 1
ATOM 4155 C CA . SER B 1 192 ? 0.109 38.5 0.191 1 79.06 192 SER B CA 1
ATOM 4156 C C . SER B 1 192 ? 0.933 37.219 0.257 1 79.06 192 SER B C 1
ATOM 4158 O O . SER B 1 192 ? 1.813 37 -0.578 1 79.06 192 SER B O 1
ATOM 4160 N N . TYR B 1 193 ? 0.433 36.312 0.971 1 79.31 193 TYR B N 1
ATOM 4161 C CA . TYR B 1 193 ? 1.274 35.156 1.205 1 79.31 193 TYR B CA 1
ATOM 4162 C C . TYR B 1 193 ? 1.146 34.156 0.064 1 79.31 193 TYR B C 1
ATOM 4164 O O . TYR B 1 193 ? 0.035 33.844 -0.37 1 79.31 193 TYR B O 1
ATOM 4172 N N . LYS B 1 194 ? 2.406 33.75 -0.423 1 79.44 194 LYS B N 1
ATOM 4173 C CA . LYS B 1 194 ? 2.482 32.625 -1.35 1 79.44 194 LYS B CA 1
ATOM 4174 C C . LYS B 1 194 ? 3.098 31.406 -0.678 1 79.44 194 LYS B C 1
ATOM 4176 O O . LYS B 1 194 ? 4.215 31.469 -0.161 1 79.44 194 LYS B O 1
ATOM 4181 N N . PRO B 1 195 ? 2.34 30.391 -0.749 1 79.5 195 PRO B N 1
ATOM 4182 C CA . PRO B 1 195 ? 2.818 29.203 -0.039 1 79.5 195 PRO B CA 1
ATOM 4183 C C . PRO B 1 195 ? 4.141 28.688 -0.593 1 79.5 195 PRO B C 1
ATOM 4185 O O . PRO B 1 195 ? 4.363 28.719 -1.806 1 79.5 195 PRO B O 1
ATOM 4188 N N . VAL B 1 196 ? 4.996 28.328 0.379 1 82.44 196 VAL B N 1
ATOM 4189 C CA . VAL B 1 196 ? 6.238 27.625 0.066 1 82.44 196 VAL B CA 1
ATOM 4190 C C . VAL B 1 196 ? 6.297 26.312 0.839 1 82.44 196 VAL B C 1
ATOM 4192 O O . VAL B 1 196 ? 5.395 26 1.623 1 82.44 196 VAL B O 1
ATOM 4195 N N . ARG B 1 197 ? 7.27 25.562 0.61 1 88 197 ARG B N 1
ATOM 4196 C CA . ARG B 1 197 ? 7.414 24.219 1.179 1 88 197 ARG B CA 1
ATOM 4197 C C . ARG B 1 197 ? 7.379 24.266 2.703 1 88 197 ARG B C 1
ATOM 4199 O O . ARG B 1 197 ? 6.93 23.312 3.348 1 88 197 ARG B O 1
ATOM 4206 N N . ALA B 1 198 ? 7.812 25.391 3.207 1 95.06 198 ALA B N 1
ATOM 4207 C CA . ALA B 1 198 ? 7.883 25.547 4.656 1 95.06 198 ALA B CA 1
ATOM 4208 C C . ALA B 1 198 ? 6.492 25.484 5.281 1 95.06 198 ALA B C 1
ATOM 4210 O O . ALA B 1 198 ? 6.352 25.25 6.484 1 95.06 198 ALA B O 1
ATOM 4211 N N . PHE B 1 199 ? 5.469 25.766 4.543 1 94.94 199 PHE B N 1
ATOM 4212 C CA . PHE B 1 199 ? 4.086 25.641 4.992 1 94.94 199 PHE B CA 1
ATOM 4213 C C . PHE B 1 199 ? 3.793 24.219 5.477 1 94.94 199 PHE B C 1
ATOM 4215 O O . PHE B 1 199 ? 3.303 24.031 6.59 1 94.94 199 PHE B O 1
ATOM 4222 N N . ASP B 1 200 ? 4.148 23.281 4.656 1 96.75 200 ASP B N 1
ATOM 4223 C CA . ASP B 1 200 ? 3.908 21.875 4.973 1 96.75 200 ASP B CA 1
ATOM 4224 C C . ASP B 1 200 ? 4.68 21.453 6.223 1 96.75 200 ASP B C 1
ATOM 4226 O O . ASP B 1 200 ? 4.199 20.641 7.012 1 96.75 200 ASP B O 1
ATOM 4230 N N . ILE B 1 201 ? 5.844 22.031 6.363 1 98.62 201 ILE B N 1
ATOM 4231 C CA . ILE B 1 201 ? 6.699 21.656 7.484 1 98.62 201 ILE B CA 1
ATOM 4232 C C . ILE B 1 201 ? 6.078 22.156 8.789 1 98.62 201 ILE B C 1
ATOM 4234 O O . ILE B 1 201 ? 6.074 21.438 9.789 1 98.62 201 ILE B O 1
ATOM 4238 N N . TYR B 1 202 ? 5.562 23.344 8.766 1 98.38 202 TYR B N 1
ATOM 4239 C CA . TYR B 1 202 ? 4.855 23.844 9.938 1 98.38 202 TYR B CA 1
ATOM 4240 C C . TYR B 1 202 ? 3.668 22.953 10.281 1 98.38 202 TYR B C 1
ATOM 4242 O O . TYR B 1 202 ? 3.529 22.5 11.422 1 98.38 202 TYR B O 1
ATOM 4250 N N . SER B 1 203 ? 2.83 22.703 9.305 1 97.5 203 SER B N 1
ATOM 4251 C CA . SER B 1 203 ? 1.649 21.875 9.508 1 97.5 203 SER B CA 1
ATOM 4252 C C . SER B 1 203 ? 2.031 20.5 10.031 1 97.5 203 SER B C 1
ATOM 4254 O O . SER B 1 203 ? 1.316 19.922 10.852 1 97.5 203 SER B O 1
ATOM 4256 N N . TYR B 1 204 ? 3.135 20.016 9.555 1 98.62 204 TYR B N 1
ATOM 4257 C CA . TYR B 1 204 ? 3.637 18.719 9.992 1 98.62 204 TYR B CA 1
ATOM 4258 C C . TYR B 1 204 ? 3.98 18.75 11.477 1 98.62 204 TYR B C 1
ATOM 4260 O O . TYR B 1 204 ? 3.652 17.828 12.219 1 98.62 204 TYR B O 1
ATOM 4268 N N . GLY B 1 205 ? 4.652 19.766 11.883 1 98.69 205 GLY B N 1
ATOM 4269 C CA . GLY B 1 205 ? 4.953 19.906 13.305 1 98.69 205 GLY B CA 1
ATOM 4270 C C . GLY B 1 205 ? 3.717 19.859 14.18 1 98.69 205 GLY B C 1
ATOM 4271 O O . GLY B 1 205 ? 3.695 19.156 15.195 1 98.69 205 GLY B O 1
ATOM 4272 N N . ILE B 1 206 ? 2.693 20.562 13.773 1 98.38 206 ILE B N 1
ATOM 4273 C CA . ILE B 1 206 ? 1.449 20.594 14.531 1 98.38 206 ILE B CA 1
ATOM 4274 C C . ILE B 1 206 ? 0.768 19.234 14.469 1 98.38 206 ILE B C 1
ATOM 4276 O O . ILE B 1 206 ? 0.222 18.766 15.469 1 98.38 206 ILE B O 1
ATOM 4280 N N . LEU B 1 207 ? 0.795 18.625 13.352 1 98.44 207 LEU B N 1
ATOM 4281 C CA . LEU B 1 207 ? 0.234 17.281 13.18 1 98.44 207 LEU B CA 1
ATOM 4282 C C . LEU B 1 207 ? 0.916 16.281 14.109 1 98.44 207 LEU B C 1
ATOM 4284 O O . LEU B 1 207 ? 0.252 15.438 14.711 1 98.44 207 LEU B O 1
ATOM 4288 N N . LEU B 1 208 ? 2.256 16.391 14.188 1 98.38 208 LEU B N 1
ATOM 4289 C CA . LEU B 1 208 ? 2.984 15.508 15.094 1 98.38 208 LEU B CA 1
ATOM 4290 C C . LEU B 1 208 ? 2.455 15.641 16.516 1 98.38 208 LEU B C 1
ATOM 4292 O O . LEU B 1 208 ? 2.246 14.641 17.203 1 98.38 208 LEU B O 1
ATOM 4296 N N . TRP B 1 209 ? 2.266 16.844 16.891 1 97.62 209 TRP B N 1
ATOM 4297 C CA . TRP B 1 209 ? 1.715 17.109 18.219 1 97.62 209 TRP B CA 1
ATOM 4298 C C . TRP B 1 209 ? 0.354 16.438 18.375 1 97.62 209 TRP B C 1
ATOM 4300 O O . TRP B 1 209 ? 0.097 15.781 19.391 1 97.62 209 TRP B O 1
ATOM 4310 N N . SER B 1 210 ? -0.451 16.578 17.406 1 97.12 210 SER B N 1
ATOM 4311 C CA . SER B 1 210 ? -1.783 15.977 17.438 1 97.12 210 SER B CA 1
ATOM 4312 C C . SER B 1 210 ? -1.708 14.453 17.5 1 97.12 210 SER B C 1
ATOM 4314 O O . SER B 1 210 ? -2.486 13.82 18.219 1 97.12 210 SER B O 1
ATOM 4316 N N . ILE B 1 211 ? -0.808 13.859 16.797 1 97.5 211 ILE B N 1
ATOM 4317 C CA . ILE B 1 211 ? -0.66 12.406 16.75 1 97.5 211 ILE B CA 1
ATOM 4318 C C . ILE B 1 211 ? -0.28 11.891 18.141 1 97.5 211 ILE B C 1
ATOM 4320 O O . ILE B 1 211 ? -0.867 10.922 18.625 1 97.5 211 ILE B O 1
ATOM 4324 N N . VAL B 1 212 ? 0.621 12.578 18.797 1 95.44 212 VAL B N 1
ATOM 4325 C CA . VAL B 1 212 ? 1.198 12.062 20.047 1 95.44 212 VAL B CA 1
ATOM 4326 C C . VAL B 1 212 ? 0.252 12.344 21.203 1 95.44 212 VAL B C 1
ATOM 4328 O O . VAL B 1 212 ? 0.222 11.594 22.188 1 95.44 212 VAL B O 1
ATOM 4331 N N . THR B 1 213 ? -0.568 13.375 21.062 1 94.75 213 THR B N 1
ATOM 4332 C CA . THR B 1 213 ? -1.426 13.742 22.188 1 94.75 213 THR B CA 1
ATOM 4333 C C . THR B 1 213 ? -2.832 13.188 22 1 94.75 213 THR B C 1
ATOM 4335 O O . THR B 1 213 ? -3.559 12.977 22.969 1 94.75 213 THR B O 1
ATOM 4338 N N . GLY B 1 214 ? -3.193 13.008 20.734 1 95.44 214 GLY B N 1
ATOM 4339 C CA . GLY B 1 214 ? -4.562 12.617 20.438 1 95.44 214 GLY B CA 1
ATOM 4340 C C . GLY B 1 214 ? -5.547 13.766 20.562 1 95.44 214 GLY B C 1
ATOM 4341 O O . GLY B 1 214 ? -6.754 13.547 20.672 1 95.44 214 GLY B O 1
ATOM 4342 N N . GLU B 1 215 ? -5.012 15 20.5 1 94.19 215 GLU B N 1
ATOM 4343 C CA . GLU B 1 215 ? -5.84 16.172 20.734 1 94.19 215 GLU B CA 1
ATOM 4344 C C . GLU B 1 215 ? -5.816 17.125 19.547 1 94.19 215 GLU B C 1
ATOM 4346 O O . GLU B 1 215 ? -4.934 17.031 18.688 1 94.19 215 GLU B O 1
ATOM 4351 N N . GLU B 1 216 ? -6.793 17.953 19.5 1 93.94 216 GLU B N 1
ATOM 4352 C CA . GLU B 1 216 ? -6.812 19.047 18.516 1 93.94 216 GLU B CA 1
ATOM 4353 C C . GLU B 1 216 ? -6.051 20.266 19.047 1 93.94 216 GLU B C 1
ATOM 4355 O O . GLU B 1 216 ? -6.168 20.625 20.219 1 93.94 216 GLU B O 1
ATOM 4360 N N . PRO B 1 217 ? -5.332 20.844 18.172 1 95.62 217 PRO B N 1
ATOM 4361 C CA . PRO B 1 217 ? -4.668 22.062 18.625 1 95.62 217 PRO B CA 1
ATOM 4362 C C . PRO B 1 217 ? -5.637 23.219 18.812 1 95.62 217 PRO B C 1
ATOM 4364 O O . PRO B 1 217 ? -6.668 23.281 18.125 1 95.62 217 PRO B O 1
ATOM 4367 N N . TYR B 1 218 ? -5.309 24.047 19.797 1 94.38 218 TYR B N 1
ATOM 4368 C CA . TYR B 1 218 ? -6.086 25.25 20.078 1 94.38 218 TYR B CA 1
ATOM 4369 C C . TYR B 1 218 ? -7.559 24.906 20.281 1 94.38 218 TYR B C 1
ATOM 4371 O O . TYR B 1 218 ? -8.43 25.484 19.625 1 94.38 218 TYR B O 1
ATOM 4379 N N . PRO B 1 219 ? -7.812 24.016 21.141 1 90.5 219 PRO B N 1
ATOM 4380 C CA . PRO B 1 219 ? -9.195 23.562 21.328 1 90.5 219 PRO B CA 1
ATOM 4381 C C . PRO B 1 219 ? -10.156 24.719 21.625 1 90.5 219 PRO B C 1
ATOM 4383 O O . PRO B 1 219 ? -9.867 25.562 22.469 1 90.5 219 PRO B O 1
ATOM 4386 N N . GLY B 1 220 ? -11.266 24.719 20.891 1 88.12 220 GLY B N 1
ATOM 4387 C CA . GLY B 1 220 ? -12.328 25.672 21.141 1 88.12 220 GLY B CA 1
ATOM 4388 C C . GLY B 1 220 ? -12.055 27.031 20.547 1 88.12 220 GLY B C 1
ATOM 4389 O O . GLY B 1 220 ? -12.906 27.922 20.609 1 88.12 220 GLY B O 1
ATOM 4390 N N . LYS B 1 221 ? -10.938 27.234 20.016 1 89.44 221 LYS B N 1
ATOM 4391 C CA . LYS B 1 221 ? -10.602 28.547 19.453 1 89.44 221 LYS B CA 1
ATOM 4392 C C . LYS B 1 221 ? -11.094 28.656 18.016 1 89.44 221 LYS B C 1
ATOM 4394 O O . LYS B 1 221 ? -10.961 27.719 17.219 1 89.44 221 LYS B O 1
ATOM 4399 N N . ASP B 1 222 ? -11.617 29.766 17.766 1 89.38 222 ASP B N 1
ATOM 4400 C CA . ASP B 1 222 ? -12.109 30 16.422 1 89.38 222 ASP B CA 1
ATOM 4401 C C . ASP B 1 222 ? -11.023 30.594 15.531 1 89.38 222 ASP B C 1
ATOM 4403 O O . ASP B 1 222 ? -9.898 30.828 15.992 1 89.38 222 ASP B O 1
ATOM 4407 N N . TYR B 1 223 ? -11.32 30.844 14.297 1 89.75 223 TYR B N 1
ATOM 4408 C CA . TYR B 1 223 ? -10.375 31.312 13.289 1 89.75 223 TYR B CA 1
ATOM 4409 C C . TYR B 1 223 ? -9.742 32.625 13.711 1 89.75 223 TYR B C 1
ATOM 4411 O O . TYR B 1 223 ? -8.523 32.781 13.641 1 89.75 223 TYR B O 1
ATOM 4419 N N . SER B 1 224 ? -10.602 33.562 14.07 1 90.88 224 SER B N 1
ATOM 4420 C CA . SER B 1 224 ? -10.133 34.906 14.391 1 90.88 224 SER B CA 1
ATOM 4421 C C . SER B 1 224 ? -9.086 34.875 15.5 1 90.88 224 SER B C 1
ATOM 4423 O O . SER B 1 224 ? -8.086 35.562 15.438 1 90.88 224 SER B O 1
ATOM 4425 N N . LEU B 1 225 ? -9.367 34.062 16.5 1 92 225 LEU B N 1
ATOM 4426 C CA . LEU B 1 225 ? -8.445 33.969 17.625 1 92 225 LEU B CA 1
ATOM 4427 C C . LEU B 1 225 ? -7.137 33.312 17.203 1 92 225 LEU B C 1
ATOM 4429 O O . LEU B 1 225 ? -6.055 33.781 17.578 1 92 225 LEU B O 1
ATOM 4433 N N . VAL B 1 226 ? -7.223 32.281 16.422 1 92.31 226 VAL B N 1
ATOM 4434 C CA . VAL B 1 226 ? -6.047 31.562 15.961 1 92.31 226 VAL B CA 1
ATOM 4435 C C . VAL B 1 226 ? -5.219 32.438 15.039 1 92.31 226 VAL B C 1
ATOM 4437 O O . VAL B 1 226 ? -3.99 32.469 15.133 1 92.31 226 VAL B O 1
ATOM 4440 N N . GLU B 1 227 ? -5.883 33.156 14.18 1 91.06 227 GLU B N 1
ATOM 4441 C CA . GLU B 1 227 ? -5.242 34.062 13.25 1 91.06 227 GLU B CA 1
ATOM 4442 C C . GLU B 1 227 ? -4.438 35.125 13.992 1 91.06 227 GLU B C 1
ATOM 4444 O O . GLU B 1 227 ? -3.375 35.562 13.531 1 91.06 227 GLU B O 1
ATOM 4449 N N . LEU B 1 228 ? -4.965 35.531 15.086 1 93.12 228 LEU B N 1
ATOM 4450 C CA . LEU B 1 228 ? -4.32 36.594 15.883 1 93.12 228 LEU B CA 1
ATOM 4451 C C . LEU B 1 228 ? -3.148 36 16.672 1 93.12 228 LEU B C 1
ATOM 4453 O O . LEU B 1 228 ? -2.082 36.625 16.75 1 93.12 228 LEU B O 1
ATOM 4457 N N . LYS B 1 229 ? -3.266 34.844 17.25 1 95.44 229 LYS B N 1
ATOM 4458 C CA . LYS B 1 229 ? -2.35 34.344 18.266 1 95.44 229 LYS B CA 1
ATOM 4459 C C . LYS B 1 229 ? -1.176 33.594 17.641 1 95.44 229 LYS B C 1
ATOM 4461 O O . LYS B 1 229 ? -0.049 33.688 18.125 1 95.44 229 LYS B O 1
ATOM 4466 N N . ILE B 1 230 ? -1.354 32.875 16.578 1 95.69 230 ILE B N 1
ATOM 4467 C CA . ILE B 1 230 ? -0.315 32.031 15.969 1 95.69 230 ILE B CA 1
ATOM 4468 C C . ILE B 1 230 ? 0.833 32.906 15.484 1 95.69 230 ILE B C 1
ATOM 4470 O O . ILE B 1 230 ? 1.998 32.656 15.789 1 95.69 230 ILE B O 1
ATOM 4474 N N . PRO B 1 231 ? 0.538 34 14.75 1 95.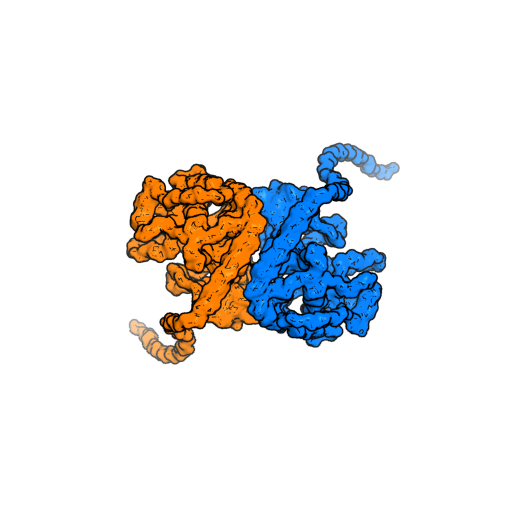06 231 PRO B N 1
ATOM 4475 C CA . PRO B 1 231 ? 1.64 34.875 14.328 1 95.06 231 PRO B CA 1
ATOM 4476 C C . PRO B 1 231 ? 2.393 35.5 15.5 1 95.06 231 PRO B C 1
ATOM 4478 O O . PRO B 1 231 ? 3.564 35.844 15.367 1 95.06 231 PRO B O 1
ATOM 4481 N N . LYS B 1 232 ? 1.73 35.594 16.641 1 95.69 232 LYS B N 1
ATOM 4482 C CA . LYS B 1 232 ? 2.35 36.156 17.828 1 95.69 232 LYS B CA 1
ATOM 4483 C C . LYS B 1 232 ? 3.127 35.125 18.609 1 95.69 232 LYS B C 1
ATOM 4485 O O . LYS B 1 232 ? 3.643 35.406 19.688 1 95.69 232 LYS B O 1
ATOM 4490 N N . GLY B 1 233 ? 3.062 33.812 18.172 1 95.25 233 GLY B N 1
ATOM 4491 C CA . GLY B 1 233 ? 3.938 32.812 18.75 1 95.25 233 GLY B CA 1
ATOM 4492 C C . GLY B 1 233 ? 3.182 31.703 19.453 1 95.25 233 GLY B C 1
ATOM 4493 O O . GLY B 1 233 ? 3.791 30.781 20 1 95.25 233 GLY B O 1
ATOM 4494 N N . ASP B 1 234 ? 1.886 31.766 19.438 1 95.81 234 ASP B N 1
ATOM 4495 C CA . ASP B 1 234 ? 1.101 30.719 20.094 1 95.81 234 ASP B CA 1
ATOM 4496 C C . ASP B 1 234 ? 1.317 29.359 19.422 1 95.81 234 ASP B C 1
ATOM 4498 O O . ASP B 1 234 ? 1.377 29.281 18.188 1 95.81 234 ASP B O 1
ATOM 4502 N N . ARG B 1 235 ? 1.538 28.422 20.234 1 96.88 235 ARG B N 1
ATOM 4503 C CA . ARG B 1 235 ? 1.677 27.031 19.828 1 96.88 235 ARG B CA 1
ATOM 4504 C C . ARG B 1 235 ? 0.969 26.094 20.812 1 96.88 235 ARG B C 1
ATOM 4506 O O . ARG B 1 235 ? 0.628 26.5 21.922 1 96.88 235 ARG B O 1
ATOM 4513 N N . PRO B 1 236 ? 0.754 24.797 20.281 1 93.56 236 PRO B N 1
ATOM 4514 C CA . PRO B 1 236 ? 0.112 23.859 21.203 1 93.56 236 PRO B CA 1
ATOM 4515 C C . PRO B 1 236 ? 0.934 23.625 22.469 1 93.56 236 PRO B C 1
ATOM 4517 O O . PRO B 1 236 ? 2.152 23.812 22.453 1 93.56 236 PRO B O 1
ATOM 4520 N N . GLN B 1 237 ? 0.302 23.141 23.484 1 87.31 237 GLN B N 1
ATOM 4521 C CA . GLN B 1 237 ? 0.897 22.969 24.812 1 87.31 237 GLN B CA 1
ATOM 4522 C C . GLN B 1 237 ? 2.029 21.938 24.766 1 87.31 237 GLN B C 1
ATOM 4524 O O . GLN B 1 237 ? 2.025 21.031 23.938 1 87.31 237 GLN B O 1
ATOM 4529 N N . ASP B 1 238 ? 2.82 22.094 25.734 1 85.94 238 ASP B N 1
ATOM 4530 C CA . ASP B 1 238 ? 3.943 21.156 25.859 1 85.94 238 ASP B CA 1
ATOM 4531 C C . ASP B 1 238 ? 3.463 19.766 26.219 1 85.94 238 ASP B C 1
ATOM 4533 O O . ASP B 1 238 ? 2.498 19.609 26.969 1 85.94 238 ASP B O 1
ATOM 4537 N N . ILE B 1 239 ? 4.066 18.828 25.625 1 86.06 239 ILE B N 1
ATOM 4538 C CA . ILE B 1 239 ? 3.748 17.438 25.891 1 86.06 239 ILE B CA 1
ATOM 4539 C C . ILE B 1 239 ? 4.488 16.953 27.125 1 86.06 239 ILE B C 1
ATOM 4541 O O . ILE B 1 239 ? 5.688 17.203 27.281 1 86.06 239 ILE B O 1
ATOM 4545 N N . CYS B 1 240 ? 3.68 16.484 28.062 1 70.5 240 CYS B N 1
ATOM 4546 C CA . CYS B 1 240 ? 4.336 15.891 29.219 1 70.5 240 CYS B CA 1
ATOM 4547 C C . CYS B 1 240 ? 5.184 14.695 28.812 1 70.5 240 CYS B C 1
ATOM 4549 O O . CYS B 1 240 ? 4.68 13.75 28.188 1 70.5 240 CYS B O 1
ATOM 4551 N N . GLN B 1 241 ? 6.414 14.922 28.828 1 63.72 241 GLN B N 1
ATOM 4552 C CA . GLN B 1 241 ? 7.367 13.922 28.359 1 63.72 241 GLN B CA 1
ATOM 4553 C C . GLN B 1 241 ? 7.309 12.656 29.219 1 63.72 241 GLN B C 1
ATOM 4555 O O . GLN B 1 241 ? 7.812 12.648 30.344 1 63.72 241 GLN B O 1
ATOM 4560 N N . LYS B 1 242 ? 6.258 11.961 29.047 1 63.5 242 LYS B N 1
ATOM 4561 C CA . LYS B 1 242 ? 6.254 10.641 29.672 1 63.5 242 LYS B CA 1
ATOM 4562 C C . LYS B 1 242 ? 7.453 9.812 29.219 1 63.5 242 LYS B C 1
ATOM 4564 O O . LYS B 1 242 ? 8.141 10.172 28.25 1 63.5 242 LYS B O 1
ATOM 4569 N N . GLU B 1 243 ? 7.805 8.82 29.984 1 71.31 243 GLU B N 1
ATOM 4570 C CA . GLU B 1 243 ? 8.938 7.91 29.844 1 71.31 243 GLU B CA 1
ATOM 4571 C C . GLU B 1 243 ? 8.844 7.094 28.562 1 71.31 243 GLU B C 1
ATOM 4573 O O . GLU B 1 243 ? 8.898 5.863 28.594 1 71.31 243 GLU B O 1
ATOM 4578 N N . VAL B 1 244 ? 8.484 7.773 27.469 1 84.62 244 VAL B N 1
ATOM 4579 C CA . VAL B 1 244 ? 8.539 7.043 26.203 1 84.62 244 VAL B CA 1
ATOM 4580 C C . VAL B 1 244 ? 9.844 7.367 25.484 1 84.62 244 VAL B C 1
ATOM 4582 O O . VAL B 1 244 ? 10.172 8.539 25.266 1 84.62 244 VAL B O 1
ATOM 4585 N N . GLU B 1 245 ? 10.516 6.324 25.203 1 89.81 245 GLU B N 1
ATOM 4586 C CA . GLU B 1 245 ? 11.773 6.496 24.484 1 89.81 245 GLU B CA 1
ATOM 4587 C C . GLU B 1 245 ? 11.547 7.164 23.125 1 89.81 245 GLU B C 1
ATOM 4589 O O . GLU B 1 245 ? 10.664 6.758 22.359 1 89.81 245 GLU B O 1
ATOM 4594 N N . GLY B 1 246 ? 12.25 8.297 22.875 1 93.44 246 GLY B N 1
ATOM 4595 C CA . GLY B 1 246 ? 12.188 8.938 21.578 1 93.44 246 GLY B CA 1
ATOM 4596 C C . GLY B 1 246 ? 11.258 10.141 21.547 1 93.44 246 GLY B C 1
ATOM 4597 O O . GLY B 1 246 ? 11.328 10.961 20.625 1 93.44 246 GLY B O 1
ATOM 4598 N N . LEU B 1 247 ? 10.445 10.305 22.562 1 93.69 247 LEU B N 1
ATOM 4599 C CA . LEU B 1 247 ? 9.469 11.383 22.562 1 93.69 247 LEU B CA 1
ATOM 4600 C C . LEU B 1 247 ? 10.156 12.742 22.641 1 93.69 247 LEU B C 1
ATOM 4602 O O . LEU B 1 247 ? 9.703 13.703 22.016 1 93.69 247 LEU B O 1
ATOM 4606 N N . LYS B 1 248 ? 11.242 12.766 23.406 1 93.31 248 LYS B N 1
ATOM 4607 C CA . LYS B 1 248 ? 11.992 14.016 23.531 1 93.31 248 LYS B CA 1
ATOM 4608 C C . LYS B 1 248 ? 12.492 14.484 22.156 1 93.31 248 LYS B C 1
ATOM 4610 O O . LYS B 1 248 ? 12.398 15.664 21.844 1 93.31 248 LYS B O 1
ATOM 4615 N N . GLU B 1 249 ? 13.016 13.539 21.406 1 95.44 249 GLU B N 1
ATOM 4616 C CA . GLU B 1 249 ? 13.5 13.852 20.078 1 95.44 249 GLU B CA 1
ATOM 4617 C C . GLU B 1 249 ? 12.359 14.312 19.172 1 95.44 249 GLU B C 1
ATOM 4619 O O . GLU B 1 249 ? 12.531 15.242 18.375 1 95.44 249 GLU B O 1
ATOM 4624 N N . LEU B 1 250 ? 11.234 13.695 19.344 1 96.62 250 LEU B N 1
ATOM 4625 C CA . LEU B 1 250 ? 10.086 14.055 18.516 1 96.62 250 LEU B CA 1
ATOM 4626 C C . LEU B 1 250 ? 9.586 15.453 18.875 1 96.62 250 LEU B C 1
ATOM 4628 O O . LEU B 1 250 ? 9.234 16.234 17.984 1 96.62 250 LEU B O 1
ATOM 4632 N N . VAL B 1 251 ? 9.555 15.766 20.109 1 95.38 251 VAL B N 1
ATOM 4633 C CA . VAL B 1 251 ? 9.148 17.094 20.578 1 95.38 251 VAL B CA 1
ATOM 4634 C C . VAL B 1 251 ? 10.117 18.141 20.047 1 95.38 251 VAL B C 1
ATOM 4636 O O . VAL B 1 251 ? 9.695 19.219 19.609 1 95.38 251 VAL B O 1
ATOM 4639 N N . GLY B 1 252 ? 11.398 17.797 20.094 1 96 252 GLY B N 1
ATOM 4640 C CA . GLY B 1 252 ? 12.383 18.688 19.5 1 96 252 GLY B CA 1
ATOM 4641 C C . GLY B 1 252 ? 12.117 18.969 18.031 1 96 252 GLY B C 1
ATOM 4642 O O . GLY B 1 252 ? 12.242 20.109 17.578 1 96 252 GLY B O 1
ATOM 4643 N N . LEU B 1 253 ? 11.766 17.922 17.328 1 98.06 253 LEU B N 1
ATOM 4644 C CA . LEU B 1 253 ? 11.445 18.078 15.914 1 98.06 253 LEU B CA 1
ATOM 4645 C C . LEU B 1 253 ? 10.219 18.953 15.727 1 98.06 253 LEU B C 1
ATOM 4647 O O . LEU B 1 253 ? 10.203 19.828 14.859 1 98.06 253 LEU B O 1
ATOM 4651 N N . MET B 1 254 ? 9.188 18.812 16.531 1 97.44 254 MET B N 1
ATOM 4652 C CA . MET B 1 254 ? 7.984 19.625 16.469 1 97.44 254 MET B CA 1
ATOM 4653 C C . MET B 1 254 ? 8.336 21.109 16.594 1 97.44 254 MET B C 1
ATOM 4655 O O . MET B 1 254 ? 7.898 21.922 15.781 1 97.44 254 MET B O 1
ATOM 4659 N N . LYS B 1 255 ? 9.094 21.344 17.531 1 96.75 255 LYS B N 1
ATOM 4660 C CA . LYS B 1 255 ? 9.445 22.719 17.828 1 96.75 255 LYS B CA 1
ATOM 4661 C C . LYS B 1 255 ? 10.266 23.344 16.688 1 96.75 255 LYS B C 1
ATOM 4663 O O . LYS B 1 255 ? 10.102 24.516 16.375 1 96.75 255 LYS B O 1
ATOM 4668 N N . SER B 1 256 ? 11.109 22.547 16.141 1 98.19 256 SER B N 1
ATOM 4669 C CA . SER B 1 256 ? 11.891 23.031 15.008 1 98.19 256 SER B CA 1
ATOM 4670 C C . SER B 1 256 ? 11.008 23.281 13.797 1 98.19 256 SER B C 1
ATOM 4672 O O . SER B 1 256 ? 11.281 24.188 13 1 98.19 256 SER B O 1
ATOM 4674 N N . CYS B 1 257 ? 9.977 22.531 13.656 1 98.5 257 CYS B N 1
ATOM 4675 C CA . CYS B 1 257 ? 9.094 22.625 12.5 1 98.5 257 CYS B CA 1
ATOM 4676 C C . CYS B 1 257 ? 8.172 23.844 12.609 1 98.5 257 CYS B C 1
ATOM 4678 O O . CYS B 1 257 ? 7.797 24.422 11.594 1 98.5 257 CYS B O 1
ATOM 4680 N N . TRP B 1 258 ? 7.789 24.188 13.844 1 97.88 258 TRP B N 1
ATOM 4681 C CA . TRP B 1 258 ? 6.703 25.156 13.93 1 97.88 258 TRP B CA 1
ATOM 4682 C C . TRP B 1 258 ? 7.223 26.516 14.367 1 97.88 258 TRP B C 1
ATOM 4684 O O . TRP B 1 258 ? 6.465 27.344 14.891 1 97.88 258 TRP B O 1
ATOM 4694 N N . VAL B 1 259 ? 8.531 26.75 14.18 1 97.56 259 VAL B N 1
ATOM 4695 C CA . VAL B 1 259 ? 9.094 28.062 14.445 1 97.56 259 VAL B CA 1
ATOM 4696 C C . VAL B 1 259 ? 8.398 29.109 13.578 1 97.56 259 VAL B C 1
ATOM 4698 O O . VAL B 1 259 ? 7.852 28.781 12.523 1 97.56 259 VAL B O 1
ATOM 4701 N N . ASN B 1 260 ? 8.438 30.328 14 1 96.44 260 ASN B N 1
ATOM 4702 C CA . ASN B 1 260 ? 7.719 31.406 13.328 1 96.44 260 ASN B CA 1
ATOM 4703 C C . ASN B 1 260 ? 8.305 31.703 11.945 1 96.44 260 ASN B C 1
ATOM 4705 O O . ASN B 1 260 ? 7.566 31.875 10.977 1 96.44 260 ASN B O 1
ATOM 4709 N N . GLU B 1 261 ? 9.602 31.688 11.844 1 95.69 261 GLU B N 1
ATOM 4710 C CA . GLU B 1 261 ? 10.289 32.062 10.609 1 95.69 261 GLU B CA 1
ATOM 4711 C C . GLU B 1 261 ? 10.398 30.859 9.664 1 95.69 261 GLU B C 1
ATOM 4713 O O . GLU B 1 261 ? 11.117 29.906 9.961 1 95.69 261 GLU B O 1
ATOM 4718 N N . PRO B 1 262 ? 9.797 30.938 8.555 1 96.38 262 PRO B N 1
ATOM 4719 C CA . PRO B 1 262 ? 9.773 29.797 7.641 1 96.38 262 PRO B CA 1
ATOM 4720 C C . PRO B 1 262 ? 11.172 29.344 7.227 1 96.38 262 PRO B C 1
ATOM 4722 O O . PRO B 1 262 ? 11.406 28.141 7.051 1 96.38 262 PRO B O 1
ATOM 4725 N N . SER B 1 263 ? 12.117 30.25 7.074 1 95.88 263 SER B N 1
ATOM 4726 C CA . SER B 1 263 ? 13.453 29.922 6.586 1 95.88 263 SER B CA 1
ATOM 4727 C C . SER B 1 263 ? 14.234 29.125 7.621 1 95.88 263 SER B C 1
ATOM 4729 O O . SER B 1 263 ? 15.258 28.516 7.301 1 95.88 263 SER B O 1
ATOM 4731 N N . GLU B 1 264 ? 13.734 29.109 8.836 1 97.5 264 GLU B N 1
ATOM 4732 C CA . GLU B 1 264 ? 14.43 28.422 9.914 1 97.5 264 GLU B CA 1
ATOM 4733 C C . GLU B 1 264 ? 13.891 27 10.094 1 97.5 264 GLU B C 1
ATOM 4735 O O . GLU B 1 264 ? 14.453 26.219 10.859 1 97.5 264 GLU B O 1
ATOM 4740 N N . ARG B 1 265 ? 12.852 26.672 9.406 1 98.25 265 ARG B N 1
ATOM 4741 C CA . ARG B 1 265 ? 12.266 25.344 9.523 1 98.25 265 ARG B CA 1
ATOM 4742 C C . ARG B 1 265 ? 13.078 24.312 8.734 1 98.25 265 ARG B C 1
ATOM 4744 O O . ARG B 1 265 ? 13.672 24.641 7.707 1 98.25 265 ARG B O 1
ATOM 4751 N N . PRO B 1 266 ? 13.133 23.109 9.219 1 98.31 266 PRO B N 1
ATOM 4752 C CA . PRO B 1 266 ? 13.922 22.094 8.523 1 98.31 266 PRO B CA 1
ATOM 4753 C C . PRO B 1 266 ? 13.312 21.688 7.188 1 98.31 266 PRO B C 1
ATOM 4755 O O . PRO B 1 266 ? 12.109 21.859 6.973 1 98.31 266 PRO B O 1
ATOM 4758 N N . ALA B 1 267 ? 14.164 21.156 6.336 1 97.31 267 ALA B N 1
ATOM 4759 C CA . ALA B 1 267 ? 13.672 20.5 5.129 1 97.31 267 ALA B CA 1
ATOM 4760 C C . ALA B 1 267 ? 12.984 19.188 5.457 1 97.31 267 ALA B C 1
ATOM 4762 O O . ALA B 1 267 ? 13.266 18.578 6.496 1 97.31 267 ALA B O 1
ATOM 4763 N N . ALA B 1 268 ? 12.133 18.781 4.566 1 97.38 268 ALA B N 1
ATOM 4764 C CA . ALA B 1 268 ? 11.414 17.531 4.773 1 97.38 268 ALA B CA 1
ATOM 4765 C C . ALA B 1 268 ? 12.383 16.359 4.969 1 97.38 268 ALA B C 1
ATOM 4767 O O . ALA B 1 268 ? 12.133 15.469 5.785 1 97.38 268 ALA B O 1
ATOM 4768 N N . LYS B 1 269 ? 13.469 16.391 4.305 1 96.81 269 LYS B N 1
ATOM 4769 C CA . LYS B 1 269 ? 14.461 15.336 4.391 1 96.81 269 LYS B CA 1
ATOM 4770 C C . LYS B 1 269 ? 15.016 15.211 5.805 1 96.81 269 LYS B C 1
ATOM 4772 O O . LYS B 1 269 ? 15.266 14.109 6.289 1 96.81 269 LYS B O 1
ATOM 4777 N N . GLU B 1 270 ? 15.227 16.328 6.391 1 97.75 270 GLU B N 1
ATOM 4778 C CA . GLU B 1 270 ? 15.727 16.328 7.766 1 97.75 270 GLU B CA 1
ATOM 4779 C C . GLU B 1 270 ? 14.695 15.75 8.727 1 97.75 270 GLU B C 1
ATOM 4781 O O . GLU B 1 270 ? 15.047 15.062 9.68 1 97.75 270 GLU B O 1
ATOM 4786 N N . CYS B 1 271 ? 13.453 16.031 8.492 1 98.56 271 CYS B N 1
ATOM 4787 C CA . CYS B 1 271 ? 12.383 15.43 9.289 1 98.56 271 CYS B CA 1
ATOM 4788 C C . CYS B 1 271 ? 12.391 13.914 9.141 1 98.56 271 CYS B C 1
ATOM 4790 O O . CYS B 1 271 ? 12.227 13.188 10.125 1 98.56 271 CYS B O 1
ATOM 4792 N N . CYS B 1 272 ? 12.625 13.438 7.914 1 98.25 272 CYS B N 1
ATOM 4793 C CA . CYS B 1 272 ? 12.688 12 7.645 1 98.25 272 CYS B CA 1
ATOM 4794 C C . CYS B 1 272 ? 13.797 11.344 8.453 1 98.25 272 CYS B C 1
ATOM 4796 O O . CYS B 1 272 ? 13.609 10.25 8.992 1 98.25 272 CYS B O 1
ATOM 4798 N N . LYS B 1 273 ? 14.891 12.008 8.539 1 97.56 273 LYS B N 1
ATOM 4799 C CA . LYS B 1 273 ? 16.031 11.445 9.25 1 97.56 273 LYS B CA 1
ATOM 4800 C C . LYS B 1 273 ? 15.703 11.227 10.727 1 97.56 273 LYS B C 1
ATOM 4802 O O . LYS B 1 273 ? 15.953 10.148 11.273 1 97.56 273 LYS B O 1
ATOM 4807 N N . VAL B 1 274 ? 15.117 12.211 11.312 1 98.25 274 VAL B N 1
ATOM 4808 C CA . VAL B 1 274 ? 14.781 12.133 12.734 1 98.25 274 VAL B CA 1
ATOM 4809 C C . VAL B 1 274 ? 13.719 11.055 12.953 1 98.25 274 VAL B C 1
ATOM 4811 O O . VAL B 1 274 ? 13.875 10.203 13.828 1 98.25 274 VAL B O 1
ATOM 4814 N N . THR B 1 275 ? 12.75 11.062 12.156 1 98.5 275 THR B N 1
ATOM 4815 C CA . THR B 1 275 ? 11.633 10.148 12.391 1 98.5 275 THR B CA 1
ATOM 4816 C C . THR B 1 275 ? 12.008 8.727 12 1 98.5 275 THR B C 1
ATOM 4818 O O . THR B 1 275 ? 11.453 7.762 12.539 1 98.5 275 THR B O 1
ATOM 4821 N N . GLU B 1 276 ? 12.883 8.586 11.047 1 97.56 276 GLU B N 1
ATOM 4822 C CA . GLU B 1 276 ? 13.359 7.254 10.703 1 97.56 276 GLU B CA 1
ATOM 4823 C C . GLU B 1 276 ? 14.047 6.59 11.898 1 97.56 276 GLU B C 1
ATOM 4825 O O . GLU B 1 276 ? 13.852 5.398 12.148 1 97.56 276 GLU B O 1
ATOM 4830 N N . SER B 1 277 ? 14.867 7.348 12.555 1 97.19 277 SER B N 1
ATOM 4831 C CA . SER B 1 277 ? 15.555 6.84 13.742 1 97.19 277 SER B CA 1
ATOM 4832 C C . SER B 1 277 ? 14.562 6.406 14.812 1 97.19 277 SER B C 1
ATOM 4834 O O . SER B 1 277 ? 14.711 5.34 15.414 1 97.19 277 SER B O 1
ATOM 4836 N N . LEU B 1 278 ? 13.562 7.199 15.031 1 97.06 278 LEU B N 1
ATOM 4837 C CA . LEU B 1 278 ? 12.539 6.895 16.031 1 97.06 278 LEU B CA 1
ATOM 4838 C C . LEU B 1 278 ? 11.734 5.664 15.617 1 97.06 278 LEU B C 1
ATOM 4840 O O . LEU B 1 278 ? 11.477 4.781 16.438 1 97.06 278 LEU B O 1
ATOM 4844 N N . PHE B 1 279 ? 11.414 5.605 14.383 1 96.94 279 PHE B N 1
ATOM 4845 C CA . PHE B 1 279 ? 10.664 4.477 13.844 1 96.94 279 PHE B CA 1
ATOM 4846 C C . PHE B 1 279 ? 11.461 3.182 13.992 1 96.94 279 PHE B C 1
ATOM 4848 O O . PHE B 1 279 ? 10.914 2.168 14.438 1 96.94 279 PHE B O 1
ATOM 4855 N N . SER B 1 280 ? 12.703 3.225 13.641 1 95.06 280 SER B N 1
ATOM 4856 C CA . SER B 1 280 ? 13.555 2.045 13.68 1 95.06 280 SER B CA 1
ATOM 4857 C C . SER B 1 280 ? 13.711 1.516 15.102 1 95.06 280 SER B C 1
ATOM 4859 O O . SER B 1 280 ? 13.711 0.302 15.32 1 95.06 280 SER B O 1
ATOM 4861 N N . ARG B 1 281 ? 13.766 2.371 16.047 1 94.56 281 ARG B N 1
ATOM 4862 C CA . ARG B 1 281 ? 13.945 1.994 17.453 1 94.56 281 ARG B CA 1
ATOM 4863 C C . ARG B 1 281 ? 12.703 1.307 18 1 94.56 281 ARG B C 1
ATOM 4865 O O . ARG B 1 281 ? 12.773 0.552 18.969 1 94.56 281 ARG B O 1
ATOM 4872 N N . HIS B 1 282 ? 11.594 1.564 17.328 1 94.75 282 HIS B N 1
ATOM 4873 C CA . HIS B 1 282 ? 10.336 1.042 17.859 1 94.75 282 HIS B CA 1
ATOM 4874 C C . HIS B 1 282 ? 9.695 0.067 16.875 1 94.75 282 HIS B C 1
ATOM 4876 O O . HIS B 1 282 ? 8.516 -0.269 17 1 94.75 282 HIS B O 1
ATOM 4882 N N . GLU B 1 283 ? 10.406 -0.374 15.945 1 92 283 GLU B N 1
ATOM 4883 C CA . GLU B 1 283 ? 9.875 -1.18 14.852 1 92 283 GLU B CA 1
ATOM 4884 C C . GLU B 1 283 ? 9.305 -2.5 15.359 1 92 283 GLU B C 1
ATOM 4886 O O . GLU B 1 283 ? 8.266 -2.959 14.891 1 92 283 GLU B O 1
ATOM 4891 N N . THR B 1 284 ? 9.93 -3.078 16.312 1 89.31 284 THR B N 1
ATOM 4892 C CA . THR B 1 284 ? 9.523 -4.379 16.844 1 89.31 284 THR B CA 1
ATOM 4893 C C . THR B 1 284 ? 8.188 -4.27 17.562 1 89.31 284 THR B C 1
ATOM 4895 O O . THR B 1 284 ? 7.461 -5.258 17.688 1 89.31 284 THR B O 1
ATOM 4898 N N . GLY B 1 285 ? 7.902 -3.045 18 1 93.88 285 GLY B N 1
ATOM 4899 C CA . GLY B 1 285 ? 6.672 -2.857 18.75 1 93.88 285 GLY B CA 1
ATOM 4900 C C . GLY B 1 285 ? 5.48 -2.531 17.859 1 93.88 285 GLY B C 1
ATOM 4901 O O . GLY B 1 285 ? 4.344 -2.479 18.344 1 93.88 285 GLY B O 1
ATOM 4902 N N . ILE B 1 286 ? 5.723 -2.387 16.609 1 94.69 286 ILE B N 1
ATOM 4903 C CA . ILE B 1 286 ? 4.668 -1.93 15.719 1 94.69 286 ILE B CA 1
ATOM 4904 C C . ILE B 1 286 ? 3.592 -3.006 15.594 1 94.69 286 ILE B C 1
ATOM 4906 O O . ILE B 1 286 ? 2.396 -2.705 15.641 1 94.69 286 ILE B O 1
ATOM 4910 N N . SER B 1 287 ? 4.023 -4.223 15.406 1 93.75 287 SER B N 1
ATOM 4911 C CA . SER B 1 287 ? 3.047 -5.297 15.273 1 93.75 287 SER B CA 1
ATOM 4912 C C . SER B 1 287 ? 2.166 -5.41 16.516 1 93.75 287 SER B C 1
ATOM 4914 O O . SER B 1 287 ? 0.957 -5.629 16.406 1 93.75 287 SER B O 1
ATOM 4916 N N . ASP B 1 288 ? 2.762 -5.238 17.688 1 96.06 288 ASP B N 1
ATOM 4917 C CA . ASP B 1 288 ? 2.002 -5.246 18.922 1 96.06 288 ASP B CA 1
ATOM 4918 C C . ASP B 1 288 ? 1.016 -4.082 18.969 1 96.06 288 ASP B C 1
ATOM 4920 O O . ASP B 1 288 ? -0.14 -4.258 19.375 1 96.06 288 ASP B O 1
ATOM 4924 N N . ALA B 1 289 ? 1.499 -2.945 18.594 1 97 289 ALA B N 1
ATOM 4925 C CA . ALA B 1 289 ? 0.679 -1.737 18.625 1 97 289 ALA B CA 1
ATOM 4926 C C . ALA B 1 289 ? -0.514 -1.855 17.688 1 97 289 ALA B C 1
ATOM 4928 O O . ALA B 1 289 ? -1.645 -1.536 18.062 1 97 289 ALA B O 1
ATOM 4929 N N . VAL B 1 290 ? -0.271 -2.303 16.516 1 96.88 290 VAL B N 1
ATOM 4930 C CA . VAL B 1 290 ? -1.328 -2.449 15.516 1 96.88 290 VAL B CA 1
ATOM 4931 C C . VAL B 1 290 ? -2.34 -3.492 15.984 1 96.88 290 VAL B C 1
ATOM 4933 O O . VAL B 1 290 ? -3.551 -3.279 15.883 1 96.88 290 VAL B O 1
ATOM 4936 N N . HIS B 1 291 ? -1.814 -4.605 16.453 1 95.94 291 HIS B N 1
ATOM 4937 C CA . HIS B 1 291 ? -2.678 -5.66 16.969 1 95.94 291 HIS B CA 1
ATOM 4938 C C . HIS B 1 291 ? -3.566 -5.145 18.094 1 95.94 291 HIS B C 1
ATOM 4940 O O . HIS B 1 291 ? -4.77 -5.418 18.125 1 95.94 291 HIS B O 1
ATOM 4946 N N . TYR B 1 292 ? -2.961 -4.414 18.969 1 96.06 292 TYR B N 1
ATOM 4947 C CA . TYR B 1 292 ? -3.688 -3.834 20.094 1 96.06 292 TYR B CA 1
ATOM 4948 C C . TYR B 1 292 ? -4.812 -2.928 19.609 1 96.06 292 TYR B C 1
ATOM 4950 O O . TYR B 1 292 ? -5.953 -3.045 20.078 1 96.06 292 TYR B O 1
ATOM 4958 N N . VAL B 1 293 ? -4.523 -2.049 18.719 1 96.75 293 VAL B N 1
ATOM 4959 C CA . VAL B 1 293 ? -5.488 -1.075 18.219 1 96.75 293 VAL B CA 1
ATOM 4960 C C . VAL B 1 293 ? -6.613 -1.796 17.484 1 96.75 293 VAL B C 1
ATOM 4962 O O . VAL B 1 293 ? -7.789 -1.482 17.672 1 96.75 293 VAL B O 1
ATOM 4965 N N . LYS B 1 294 ? -6.242 -2.762 16.672 1 94.75 294 LYS B N 1
ATOM 4966 C CA . LYS B 1 294 ? -7.238 -3.494 15.898 1 94.75 294 LYS B CA 1
ATOM 4967 C C . LYS B 1 294 ? -8.188 -4.266 16.812 1 94.75 294 LYS B C 1
ATOM 4969 O O . LYS B 1 294 ? -9.391 -4.324 16.562 1 94.75 294 LYS B O 1
ATOM 4974 N N . LYS B 1 295 ? -7.691 -4.848 17.844 1 93.19 295 LYS B N 1
ATOM 4975 C CA . LYS B 1 295 ? -8.523 -5.566 18.812 1 93.19 295 LYS B CA 1
ATOM 4976 C C . LYS B 1 295 ? -9.492 -4.621 19.516 1 93.19 295 LYS B C 1
ATOM 4978 O O . LYS B 1 295 ? -10.648 -4.973 19.766 1 93.19 295 LYS B O 1
ATOM 4983 N N . ARG B 1 296 ? -8.992 -3.516 19.781 1 92 296 ARG B N 1
ATOM 4984 C CA . ARG B 1 296 ? -9.82 -2.52 20.453 1 92 296 ARG B CA 1
ATOM 4985 C C . ARG B 1 296 ? -10.938 -2.037 19.547 1 92 296 ARG B C 1
ATOM 4987 O O . ARG B 1 296 ? -12.078 -1.858 19.984 1 92 296 ARG B O 1
ATOM 4994 N N . LEU B 1 297 ? -10.625 -1.82 18.312 1 90.69 297 LEU B N 1
ATOM 4995 C CA . LEU B 1 297 ? -11.609 -1.342 17.359 1 90.69 297 LEU B CA 1
ATOM 4996 C C . LEU B 1 297 ? -12.664 -2.406 17.078 1 90.69 297 LEU B C 1
ATOM 4998 O O . LEU B 1 297 ? -13.844 -2.086 16.891 1 90.69 297 LEU B O 1
ATOM 5002 N N . ASP B 1 298 ? -12.281 -3.674 17.031 1 86.19 298 ASP B N 1
ATOM 5003 C CA . ASP B 1 298 ? -13.203 -4.781 16.797 1 86.19 298 ASP B CA 1
ATOM 5004 C C . ASP B 1 298 ? -14.164 -4.953 17.969 1 86.19 298 ASP B C 1
ATOM 5006 O O . ASP B 1 298 ? -15.32 -5.32 17.781 1 86.19 298 ASP B O 1
ATOM 5010 N N . SER B 1 299 ? -13.672 -4.801 19.125 1 80.81 299 SER B N 1
ATOM 5011 C CA . SER B 1 299 ? -14.492 -4.949 20.312 1 80.81 299 SER B CA 1
ATOM 5012 C C . SER B 1 299 ? -15.57 -3.865 20.391 1 80.81 299 SER B C 1
ATOM 5014 O O . SER B 1 299 ? -16.656 -4.105 20.891 1 80.81 299 SER B O 1
ATOM 5016 N N . GLN B 1 300 ? -15.266 -2.738 19.891 1 72.69 300 GLN B N 1
ATOM 5017 C CA . GLN B 1 300 ? -16.219 -1.637 19.891 1 72.69 300 GLN B CA 1
ATOM 5018 C C . GLN B 1 300 ? -17.344 -1.881 18.891 1 72.69 300 GLN B C 1
ATOM 5020 O O . GLN B 1 300 ? -18.5 -1.523 19.141 1 72.69 300 GLN B O 1
ATOM 5025 N N . THR B 1 301 ? -17 -2.432 17.734 1 63.91 301 THR B N 1
ATOM 5026 C CA . THR B 1 301 ? -18 -2.742 16.734 1 63.91 301 THR B CA 1
ATOM 5027 C C . THR B 1 301 ? -18.922 -3.863 17.203 1 63.91 301 THR B C 1
ATOM 5029 O O . THR B 1 301 ? -20.125 -3.869 16.906 1 63.91 301 THR B O 1
ATOM 5032 N N . ASN B 1 302 ? -18.328 -4.793 17.875 1 54.59 302 ASN B N 1
ATOM 5033 C CA . ASN B 1 302 ? -19.141 -5.863 18.438 1 54.59 302 ASN B CA 1
ATOM 5034 C C . ASN B 1 302 ? -20.062 -5.344 19.547 1 54.59 302 ASN B C 1
ATOM 5036 O O . ASN B 1 302 ? -21.172 -5.84 19.719 1 54.59 302 ASN B O 1
ATOM 5040 N N . ASN B 1 303 ? -19.594 -4.309 20.25 1 49.28 303 ASN B N 1
ATOM 5041 C CA . ASN B 1 303 ? -20.453 -3.73 21.297 1 49.28 303 ASN B CA 1
ATOM 5042 C C . ASN B 1 303 ? -21.469 -2.758 20.703 1 49.28 303 ASN B C 1
ATOM 5044 O O . ASN B 1 303 ? -22.516 -2.525 21.297 1 49.28 303 ASN B O 1
ATOM 5048 N N . GLN B 1 304 ? -21.141 -1.995 19.656 1 47.09 304 GLN B N 1
ATOM 5049 C CA . GLN B 1 304 ? -22.078 -1.044 19.062 1 47.09 304 GLN B CA 1
ATOM 5050 C C . GLN B 1 304 ? -23.172 -1.763 18.281 1 47.09 304 GLN B C 1
ATOM 5052 O O . GLN B 1 304 ? -24.172 -1.155 17.906 1 47.09 304 GLN B O 1
ATOM 5057 N N . HIS B 1 305 ? -22.969 -2.896 17.703 1 42.06 305 HIS B N 1
ATOM 5058 C CA . HIS B 1 305 ? -24.094 -3.566 17.047 1 42.06 305 HIS B CA 1
ATOM 5059 C C . HIS B 1 305 ? -25.266 -3.721 18.016 1 42.06 305 HIS B C 1
ATOM 5061 O O . HIS B 1 305 ? -26.344 -4.18 17.609 1 42.06 305 HIS B O 1
ATOM 5067 N N . SER B 1 306 ? -25.156 -3.516 19.312 1 33.94 306 SER B N 1
ATOM 5068 C CA . SER B 1 306 ? -26.406 -3.562 20.062 1 33.94 306 SER B CA 1
ATOM 5069 C C . SER B 1 306 ? -27.172 -2.248 19.953 1 33.94 306 SER B C 1
ATOM 5071 O O . SER B 1 306 ? -28.297 -2.137 20.438 1 33.94 306 SER B O 1
ATOM 5073 N N . ASN B 1 307 ? -26.531 -1.069 19.891 1 32.81 307 ASN B N 1
ATOM 5074 C CA . ASN B 1 307 ? -27.375 0.117 19.938 1 32.81 307 ASN B CA 1
ATOM 5075 C C . ASN B 1 307 ? -28.016 0.411 18.578 1 32.81 307 ASN B C 1
ATOM 5077 O O . ASN B 1 307 ? -27.5 -0.002 17.547 1 32.81 307 ASN B O 1
ATOM 5081 N N . THR B 1 308 ? -29.312 1.133 18.562 1 32.81 308 THR B N 1
ATOM 5082 C CA . THR B 1 308 ? -30.375 1.48 17.625 1 32.81 308 THR B CA 1
ATOM 5083 C C . THR B 1 308 ? -29.828 2.303 16.469 1 32.81 308 THR B C 1
ATOM 5085 O O . THR B 1 308 ? -29.141 3.305 16.672 1 32.81 308 THR B O 1
ATOM 5088 N N . PRO B 1 309 ? -29.828 1.858 15.203 1 32.47 309 PRO B N 1
ATOM 5089 C CA . PRO B 1 309 ? -29.469 2.59 13.984 1 32.47 309 PRO B CA 1
ATOM 5090 C C . PRO B 1 309 ? -30.109 3.975 13.914 1 32.47 309 PRO B C 1
ATOM 5092 O O . PRO B 1 309 ? -31.328 4.098 13.984 1 32.47 309 PRO B O 1
ATOM 5095 N N . VAL B 1 310 ? -29.609 4.992 14.578 1 27.52 310 VAL B N 1
ATOM 5096 C CA . VAL B 1 310 ? -30.234 6.262 14.258 1 27.52 310 VAL B CA 1
ATOM 5097 C C . VAL B 1 310 ? -30.156 6.52 12.758 1 27.52 310 VAL B C 1
ATOM 5099 O O . VAL B 1 310 ? -29.062 6.648 12.203 1 27.52 310 VAL B O 1
ATOM 5102 N N . ALA B 1 311 ? -31.109 6.133 11.953 1 29.06 311 ALA B N 1
ATOM 5103 C CA . ALA B 1 311 ? -31.406 6.367 10.539 1 29.06 311 ALA B CA 1
ATOM 5104 C C . ALA B 1 311 ? -31.297 7.848 10.195 1 29.06 311 ALA B C 1
ATOM 5106 O O . ALA B 1 311 ? -32.125 8.656 10.633 1 29.06 311 ALA B O 1
ATOM 5107 N N . PHE B 1 312 ? -30.094 8.477 10.18 1 27.27 312 PHE B N 1
ATOM 5108 C CA . PHE B 1 312 ? -30.094 9.82 9.609 1 27.27 312 PHE B CA 1
ATOM 5109 C C . PHE B 1 312 ? -30.609 9.797 8.172 1 27.27 312 PHE B C 1
ATOM 5111 O O . PHE B 1 312 ? -30.062 9.078 7.332 1 27.27 312 PHE B O 1
ATOM 5118 N N . SER B 1 313 ? -31.797 10.055 7.883 1 26.5 313 SER B N 1
ATOM 5119 C CA . SER B 1 313 ? -32.562 10.195 6.641 1 26.5 313 SER B CA 1
ATOM 5120 C C . SER B 1 313 ? -31.953 11.289 5.758 1 26.5 313 SER B C 1
ATOM 5122 O O . SER B 1 313 ? -32.094 12.477 6.059 1 26.5 313 SER B O 1
ATOM 5124 N N . CYS B 1 314 ? -30.703 11.297 5.367 1 31.06 314 CYS B N 1
ATOM 5125 C CA . CYS B 1 314 ? -30.547 12.258 4.285 1 31.06 314 CYS B CA 1
ATOM 5126 C C . CYS B 1 314 ? -31.406 11.875 3.084 1 31.06 314 CYS B C 1
ATOM 5128 O O . CYS B 1 314 ? -31.391 10.727 2.643 1 31.06 314 CYS B O 1
ATOM 5130 N N . PRO B 1 315 ? -32.469 12.578 2.73 1 28.47 315 PRO B N 1
ATOM 5131 C CA . PRO B 1 315 ? -33.344 12.281 1.59 1 28.47 315 PRO B CA 1
ATOM 5132 C C . PRO B 1 315 ? -32.562 11.984 0.314 1 28.47 315 PRO B C 1
ATOM 5134 O O . PRO B 1 315 ? -31.719 12.789 -0.108 1 28.47 315 PRO B O 1
ATOM 5137 N N . PHE B 1 316 ? -32.156 10.797 0.19 1 31.7 316 PHE B N 1
ATOM 5138 C CA . PHE B 1 316 ? -31.547 10.32 -1.054 1 31.7 316 PHE B CA 1
ATOM 5139 C C . PHE B 1 316 ? -32.5 10.547 -2.227 1 31.7 316 PHE B C 1
ATOM 5141 O O . PHE B 1 316 ? -33.531 9.898 -2.324 1 31.7 316 PHE B O 1
ATOM 5148 N N . GLN B 1 317 ? -32.906 11.805 -2.58 1 29 317 GLN B N 1
ATOM 5149 C CA . GLN B 1 317 ? -33.719 11.836 -3.801 1 29 317 GLN B CA 1
ATOM 5150 C C . GLN B 1 317 ? -33 11.141 -4.949 1 29 317 GLN B C 1
ATOM 5152 O O . GLN B 1 317 ? -31.844 11.477 -5.27 1 29 317 GLN B O 1
ATOM 5157 N N . PRO B 1 318 ? -33.25 9.969 -5.141 1 29.73 318 PRO B N 1
ATOM 5158 C CA . PRO B 1 318 ? -32.719 9.297 -6.332 1 29.73 318 PRO B CA 1
ATOM 5159 C C . PRO B 1 318 ? -32.812 10.164 -7.59 1 29.73 318 PRO B C 1
ATOM 5161 O O . PRO B 1 318 ? -33.719 11.023 -7.684 1 29.73 318 PRO B O 1
ATOM 5164 N N . PRO B 1 319 ? -31.828 10.547 -8.32 1 28.58 319 PRO B N 1
ATOM 5165 C CA . PRO B 1 319 ? -32.031 11.383 -9.508 1 28.58 319 PRO B CA 1
ATOM 5166 C C . PRO B 1 319 ? -33.25 10.969 -10.328 1 28.58 319 PRO B C 1
ATOM 5168 O O . PRO B 1 319 ? -33.438 9.773 -10.578 1 28.58 319 PRO B O 1
ATOM 5171 N N . GLY B 1 320 ? -34.5 11.516 -10.055 1 26.48 320 GLY B N 1
ATOM 5172 C CA . GLY B 1 320 ? -35.75 11.43 -10.812 1 26.48 320 GLY B CA 1
ATOM 5173 C C . GLY B 1 320 ? -35.531 11.484 -12.312 1 26.48 320 GLY B C 1
ATOM 5174 O O . GLY B 1 320 ? -34.5 11.992 -12.781 1 26.48 320 GLY B O 1
ATOM 5175 N N . ARG B 1 321 ? -36.188 10.562 -13.078 1 26.77 321 ARG B N 1
ATOM 5176 C CA . ARG B 1 321 ? -36.438 10.531 -14.508 1 26.77 321 ARG B CA 1
ATOM 5177 C C . ARG B 1 321 ? -36.969 11.875 -15 1 26.77 321 ARG B C 1
ATOM 5179 O O . ARG B 1 321 ? -38.125 12.211 -14.797 1 26.77 321 ARG B O 1
ATOM 5186 N N . LEU B 1 322 ? -36.312 13.008 -14.703 1 21.83 322 LEU B N 1
ATOM 5187 C CA . LEU B 1 322 ? -36.844 14.32 -15.023 1 21.83 322 LEU B CA 1
ATOM 5188 C C . LEU B 1 322 ? -37.344 14.375 -16.469 1 21.83 322 LEU B C 1
ATOM 5190 O O . LEU B 1 322 ? -38.25 15.125 -16.797 1 21.83 322 LEU B O 1
ATOM 5194 N N . PHE B 1 323 ? -36.594 13.945 -17.5 1 21.88 323 PHE B N 1
ATOM 5195 C CA . PHE B 1 323 ? -36.719 14.852 -18.641 1 21.88 323 PHE B CA 1
ATOM 5196 C C . PHE B 1 323 ? -38.031 14.656 -19.359 1 21.88 323 PHE B C 1
ATOM 5198 O O . PHE B 1 323 ? -38.188 13.727 -20.156 1 21.88 323 PHE B O 1
ATOM 5205 N N . SER B 1 324 ? -39.188 14.492 -18.75 1 20.08 324 SER B N 1
ATOM 5206 C CA . SER B 1 324 ? -40.219 14.555 -19.781 1 20.08 324 SER B CA 1
ATOM 5207 C C . SER B 1 324 ? -40.094 15.836 -20.609 1 20.08 324 SER B C 1
ATOM 5209 O O . SER B 1 324 ? -39.656 16.859 -20.094 1 20.08 324 SER B O 1
ATOM 5211 N N . THR B 1 325 ? -40.125 15.75 -22.016 1 20.84 325 THR B N 1
ATOM 5212 C CA . THR B 1 325 ? -40.062 16.578 -23.219 1 20.84 325 THR B CA 1
ATOM 5213 C C . THR B 1 325 ? -41.062 17.719 -23.141 1 20.84 325 THR B C 1
ATOM 5215 O O . THR B 1 325 ? -42.281 17.484 -23.141 1 20.84 325 THR B O 1
ATOM 5218 N N . VAL B 1 326 ? -41 18.625 -22.156 1 18.39 326 VAL B N 1
ATOM 5219 C CA . VAL B 1 326 ? -41.938 19.75 -22.375 1 18.39 326 VAL B CA 1
ATOM 5220 C C . VAL B 1 326 ? -41.594 20.422 -23.703 1 18.39 326 VAL B C 1
ATOM 5222 O O . VAL B 1 326 ? -40.5 20.969 -23.875 1 18.39 326 VAL B O 1
ATOM 5225 N N . TYR B 1 327 ? -42.156 19.938 -24.891 1 19.66 327 TYR B N 1
ATOM 5226 C CA . TYR B 1 327 ? -42.25 20.484 -26.234 1 19.66 327 TYR B CA 1
ATOM 5227 C C . TYR B 1 327 ? -42.812 21.906 -26.203 1 19.66 327 TYR B C 1
ATOM 5229 O O . TYR B 1 327 ? -44.031 22.109 -26.141 1 19.66 327 TYR B O 1
ATOM 5237 N N . GLY B 1 328 ? -42.688 22.719 -25.188 1 18.17 328 GLY B N 1
ATOM 5238 C CA . GLY B 1 328 ? -43.438 23.953 -25.438 1 18.17 328 GLY B CA 1
ATOM 5239 C C . GLY B 1 328 ? -43 24.656 -26.703 1 18.17 328 GLY B C 1
ATOM 5240 O O . GLY B 1 328 ? -41.844 24.625 -27.078 1 18.17 328 GLY B O 1
ATOM 5241 N N . SER B 1 329 ? -43.938 24.969 -27.672 1 19.72 329 SER B N 1
ATOM 5242 C CA . SER B 1 329 ? -44.219 25.656 -28.922 1 19.72 329 SER B CA 1
ATOM 5243 C C . SER B 1 329 ? -43.719 27.094 -28.875 1 19.72 329 SER B C 1
ATOM 5245 O O . SER B 1 329 ? -44.219 27.938 -28.141 1 19.72 329 SER B O 1
ATOM 5247 N N . TRP B 1 330 ? -42.438 27.406 -28.516 1 18.55 330 TRP B N 1
ATOM 5248 C CA . TRP B 1 330 ? -42.125 28.812 -28.703 1 18.55 330 TRP B CA 1
ATOM 5249 C C . TRP B 1 330 ? -42.5 29.297 -30.094 1 18.55 330 TRP B C 1
ATOM 5251 O O . TRP B 1 330 ? -42.281 28.594 -31.094 1 18.55 330 TRP B O 1
ATOM 5261 N N . ALA B 1 331 ? -43.406 30.391 -30.234 1 18.92 331 ALA B N 1
ATOM 5262 C CA . ALA B 1 331 ? -44.125 31.281 -31.156 1 18.92 331 ALA B CA 1
ATOM 5263 C C . ALA B 1 331 ? -43.156 31.797 -32.219 1 18.92 331 ALA B C 1
ATOM 5265 O O . ALA B 1 331 ? -41.969 32.062 -31.953 1 18.92 331 ALA B O 1
ATOM 5266 N N . THR B 1 332 ? -43.594 31.719 -33.531 1 19.62 332 THR B N 1
ATOM 5267 C CA . THR B 1 332 ? -43.344 31.922 -34.938 1 19.62 332 THR B CA 1
ATOM 5268 C C . THR B 1 332 ? -42.969 33.375 -35.219 1 19.62 332 THR B C 1
ATOM 5270 O O . THR B 1 332 ? -42.281 33.688 -36.219 1 19.62 332 THR B O 1
ATOM 5273 N N . ASN B 1 333 ? -43.344 34.469 -34.438 1 18.17 333 ASN B N 1
ATOM 5274 C CA . ASN B 1 333 ? -43.844 35.594 -35.219 1 18.17 333 ASN B CA 1
ATOM 5275 C C . ASN B 1 333 ? -42.719 36.438 -35.781 1 18.17 333 ASN B C 1
ATOM 5277 O O . ASN B 1 333 ? -42.438 37.531 -35.281 1 18.17 333 ASN B O 1
ATOM 5281 N N . CYS B 1 334 ? -41.406 36.188 -35.688 1 19.64 334 CYS B N 1
ATOM 5282 C CA . CYS B 1 334 ? -40.688 37.312 -36.281 1 19.64 334 CYS B CA 1
ATOM 5283 C C . CYS B 1 334 ? -41.062 37.531 -37.719 1 19.64 334 CYS B C 1
ATOM 5285 O O . CYS B 1 334 ? -40.812 36.688 -38.594 1 19.64 334 CYS B O 1
ATOM 5287 N N . SER B 1 335 ? -42.188 38.281 -38.031 1 19.11 335 SER B N 1
ATOM 5288 C CA . SER B 1 335 ? -42.812 38.844 -39.219 1 19.11 335 SER B CA 1
ATOM 5289 C C . SER B 1 335 ? -41.781 39.594 -40.062 1 19.11 335 SER B C 1
ATOM 5291 O O . SER B 1 335 ? -40.906 40.281 -39.531 1 19.11 335 SER B O 1
ATOM 5293 N N . TYR B 1 336 ? -41.656 39.344 -41.406 1 19.92 336 TYR B N 1
ATOM 5294 C CA . TYR B 1 336 ? -40.969 39.688 -42.625 1 19.92 336 TYR B CA 1
ATOM 5295 C C . TYR B 1 336 ? -41.188 41.156 -43 1 19.92 336 TYR B C 1
ATOM 5297 O O . TYR B 1 336 ? -40.438 41.719 -43.781 1 19.92 336 TYR B O 1
ATOM 5305 N N . PHE B 1 337 ? -42.375 41.906 -42.625 1 21.47 337 PHE B N 1
ATOM 5306 C CA . PHE B 1 337 ? -42.969 42.688 -43.688 1 21.47 337 PHE B CA 1
ATOM 5307 C C . PHE B 1 337 ? -42.062 43.875 -44.062 1 21.47 337 PHE B C 1
ATOM 5309 O O . PHE B 1 337 ? -41.344 44.375 -43.219 1 21.47 337 PHE B O 1
ATOM 5316 N N . LEU B 1 338 ? -42.094 44.438 -45.5 1 23 338 LEU B N 1
ATOM 5317 C CA . LEU B 1 338 ? -41.531 45.219 -46.562 1 23 338 LEU B CA 1
ATOM 5318 C C . LEU B 1 338 ? -41.469 46.719 -46.188 1 23 338 LEU B C 1
ATOM 5320 O O . LEU B 1 338 ? -40.594 47.438 -46.656 1 23 338 LEU B O 1
ATOM 5324 N N . GLN B 1 339 ? -42.375 47.281 -45.312 1 20.53 339 GLN B N 1
ATOM 5325 C CA . GLN B 1 339 ? -42.375 48.719 -45.531 1 20.53 339 G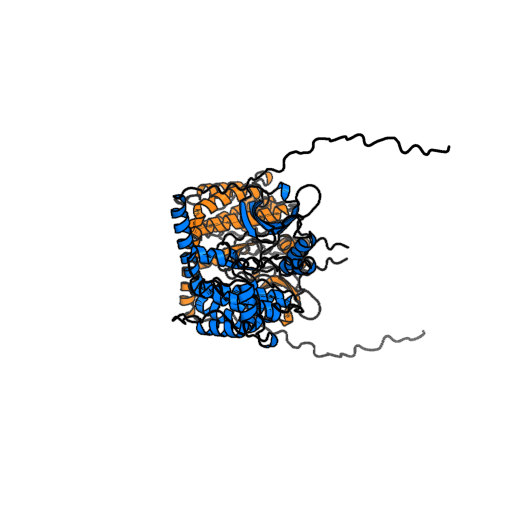LN B CA 1
ATOM 5326 C C . GLN B 1 339 ? -41.156 49.375 -44.906 1 20.53 339 GLN B C 1
ATOM 5328 O O . GLN B 1 339 ? -40.719 49.031 -43.812 1 20.53 339 GLN B O 1
#

Organism: Scomber scombrus (NCBI:txid13677)

Sequence (678 aa):
MALTSNKTELSADDFLEKWDLLGSGGFGCVYKARHKLWSFDVAIKRLHDGVGTEKALYEEASHMDEASSEFVVRVYGFFKEGNAMRKGIVMEFMRGGSIQSLQKDLSGPPPSALAFRLAHQVALAINFLHLKGLMHQDLKPSNVLLNDDLNAKLADFGLSRVSTSTFNNKDKMTGEIGGSYKYMPPEAFEVSYKPVRAFDIYSYGILLWSIVTGEEPYPGKDYSLVELKIPKGDRPQDICQKEVEGLKELVGLMKSCWVNEPSERPAAKECCKVTESLFSRHETGISDAVHYVKKRLDSQTNNQHSNTPVAFSCPFQPPGRLFSTVYGSWATNCSYFLQMALTSNKTELSADDFLEKWDLLGSGGFGCVYKARHKLWSFDVAIKRLHDGVGTEKALYEEASHMDEASSEFVVRVYGFFKEGNAMRKGIVMEFMRGGSIQSLQKDLSGPPPSALAFRLAHQVALAINFLHLKGLMHQDLKPSNVLLNDDLNAKLADFGLSRVSTSTFNNKDKMTGEIGGSYKYMPPEAFEVSYKPVRAFDIYSYGILLWSIVTGEEPYPGKDYSLVELKIPKGDRPQDICQKEVEGLKELVGLMKSCWVNEPSERPAAKECCKVTESLFSRHETGISDAVHYVKKRLDSQTNNQHSNTPVAFSCPFQPPGRLFSTVYGSWATNCSYFLQ

Secondary structure (DSSP, 8-state):
-----------GGGGEEEEEEEEE-SSEEEEEEEETTTTEEEEEEEEPTTTS-HHHHHHHHHHHHHT-STTBPPEEEEEEETTTEEEEEEEE--TTEEHHHHHHHHTSPPPHHHHHHHHHHHHHHHHHHHHTT------SGGGEEE-TT--EEE----THHHHHHH--S-S---STTTTGGGG--GGGGSTT----HHHHHHHHHHHHHHHHH---SSTT--HHHHHHHTTTT--PPPP---S-TTHHHHHHHHHHHT-SSGGGSPPHHHHHHHHHHHHHHTGGGHHHHHHHHHHHHHHHHHHHTTS--------------------------------/-----------GGGGEEEEEEEEE-SSEEEEEEEETTTTEEEEEEEEPTTTS-HHHHHHHHHHHHHT-STTBPPEEEEEEETTTEEEEEEEE--TTEEHHHHHHHHTSPPPHHHHHHHHHHHHHHHHHHHHTT------SGGGEEE-TT--EEE----GGGHHHHH--S-S---STTTSGGGG--GGGGSTT----HHHHHHHHHHHHHHHHH---SSTT--HHHHHHHTTTT--PPPP---S-TTHHHHHHHHHHHT-SSGGGSPPHHHHHHHHHHHHHHTGGGHHHHHHHHHHHHHHHHHHHTTS--------------------------------

pLDDT: mean 77.77, std 25.34, range [17.52, 98.69]

Nearest PDB structures (foldseek):
  3tv6-assembly2_B  TM=8.586E-01  e=1.598E-16  Homo sapiens
  6hxf-assembly1_B  TM=8.044E-01  e=7.365E-15  Homo sapiens
  8i2n-assembly1_A  TM=7.554E-01  e=1.029E-15  Homo sapiens
  6fnf-assembly1_A  TM=8.480E-01  e=1.111E-13  Homo sapiens
  4u3z-assembly3_A  TM=8.191E-01  e=4.496E-14  Homo sapiens